Protein AF-0000000084342443 (afdb_homodimer)

pLDDT: mean 82.47, std 14.09, range [29.98, 98.44]

Solvent-accessible surface area (backbone atoms only — not comparable to full-atom values): 31765 Å² total; per-residue (Å²): 125,76,75,88,44,70,66,51,35,51,48,52,46,34,25,55,73,48,17,5,55,14,21,18,15,35,76,68,67,29,21,31,65,62,44,52,52,44,50,52,49,47,22,60,61,70,69,44,66,31,58,42,82,45,30,37,17,38,39,63,30,75,60,16,48,57,46,43,54,50,32,42,33,49,50,18,47,51,48,41,47,48,49,51,48,49,34,60,68,64,60,58,83,30,72,48,34,34,25,27,25,61,65,38,40,76,52,60,42,22,63,53,38,40,52,41,42,72,75,41,70,76,46,48,62,44,74,38,80,38,52,50,71,51,20,39,49,30,35,68,22,47,73,24,57,31,20,34,25,66,41,76,68,75,62,91,66,39,82,54,43,44,73,43,62,74,42,80,34,34,45,25,34,33,27,12,55,82,37,88,65,38,89,39,70,61,44,40,59,70,61,52,56,75,38,57,29,23,31,34,64,69,39,53,79,44,82,46,36,74,80,30,62,95,56,50,61,40,63,74,67,31,43,68,20,92,37,64,65,48,23,52,27,39,6,29,29,62,52,24,40,13,50,45,53,45,71,56,70,66,60,58,53,89,52,43,31,72,23,41,36,43,73,82,42,78,46,67,36,32,23,41,33,32,54,40,74,52,74,48,65,51,57,51,53,47,51,51,47,45,31,72,68,32,62,73,35,16,56,50,47,50,58,51,38,66,74,38,53,67,42,63,76,113,124,76,74,88,43,72,65,51,35,52,48,51,45,33,25,57,73,35,14,6,59,33,12,18,15,17,76,68,60,30,32,37,66,60,44,52,52,46,49,51,48,49,24,60,60,71,69,44,67,35,59,42,82,47,54,46,20,35,37,61,29,76,59,16,50,57,48,44,55,52,31,42,39,48,49,16,47,51,50,41,47,49,49,50,48,50,33,59,69,66,60,58,86,30,72,47,34,34,26,26,25,61,65,39,41,74,52,60,42,21,64,53,38,40,52,41,43,73,75,40,70,80,46,49,60,44,73,40,82,37,52,49,72,52,21,38,50,29,37,65,32,46,72,23,57,31,21,33,24,65,40,76,67,75,62,90,68,38,84,52,43,42,73,44,62,74,42,80,33,34,44,23,34,34,26,12,56,84,38,89,65,38,89,39,69,61,43,40,58,70,61,50,57,75,39,58,29,24,31,34,64,68,39,54,79,44,83,45,36,74,81,30,62,93,55,50,61,38,62,74,68,32,45,67,19,91,37,67,66,48,23,52,26,40,5,29,27,61,53,24,40,13,50,46,52,44,69,57,70,67,62,56,52,88,52,42,31,72,23,41,35,41,72,82,42,78,47,68,37,32,23,40,33,32,54,41,74,53,75,47,66,51,58,50,54,48,51,51,48,46,30,72,70,32,61,74,36,17,56,50,46,51,58,50,38,65,74,37,52,68,43,63,76,111

InterPro domains:
  IPR000847 LysR, HTH, N-terminal domain [PF00126] (7-65)
  IPR000847 LysR, HTH, N-terminal domain [PR00039] (21-32)
  IPR000847 LysR, HTH, N-terminal domain [PR00039] (32-42)
  IPR000847 LysR, HTH, N-terminal domain [PR00039] (42-53)
  IPR000847 LysR, HTH, N-terminal domain [PS50931] (4-61)
  IPR005119 LysR, substrate-binding [PF03466] (90-294)
  IPR036388 Winged helix-like DNA-binding domain superfamily [G3DSA:1.10.10.10] (4-91)
  IPR036390 Winged helix DNA-binding domain superfamily [SSF46785] (6-85)

Sequence (628 aa):
MVAVEARHLRYAVALAEHGHFGRAAASLGIAQPPLSTQIAALEREVGERLFDRTSRGVFPTAAGEAFLVRARAALAEMHRARIDAARAARGETGRLRIGVVASALLDPLPTVLGRFRRSRPEVRLIVQEMTTPEVAAGLLDGELDVAVGRGGPRGAGAEDLVTVPIGADHLVAVVSAAHPFAGQPGVTVEQLAAEPLVVETDAAESYLRPLFADDPAPLGAAATARDIHTIAGLAACCAGVGLGPSRMRLIARPDVWFCDVAPRYRLPDLQMSFRAADPSPVLAAFLDVVRRNCARVGSRLDDLLARHPAITQVMVAVEARHLRYAVALAEHGHFGRAAASLGIAQPPLSTQIAALEREVGERLFDRTSRGVFPTAAGEAFLVRARAALAEMHRARIDAARAARGETGRLRIGVVASALLDPLPTVLGRFRRSRPEVRLIVQEMTTPEVAAGLLDGELDVAVGRGGPRGAGAEDLVTVPIGADHLVAVVSAAHPFAGQPGVTVEQLAAEPLVVETDAAESYLRPLFADDPAPLGAAATARDIHTIAGLAACCAGVGLGPSRMRLIARPDVWFCDVAPRYRLPDLQMSFRAADPSPVLAAFLDVVRRNCARVGSRLDDLLARHPAITQV

Structure (mmCIF, N/CA/C/O backbone):
data_AF-0000000084342443-model_v1
#
loop_
_entity.id
_entity.type
_entity.pdbx_description
1 polymer 'DNA-binding transcriptional regulator, LysR family'
#
loop_
_atom_site.group_PDB
_atom_site.id
_atom_site.type_symbol
_atom_site.label_atom_id
_atom_site.label_alt_id
_atom_site.label_comp_id
_atom_site.label_asym_id
_atom_site.label_entity_id
_atom_site.label_seq_id
_atom_site.pdbx_PDB_ins_code
_atom_site.Cartn_x
_atom_site.Cartn_y
_atom_site.Cartn_z
_atom_site.occupancy
_atom_site.B_iso_or_equiv
_atom_site.auth_seq_id
_atom_site.auth_comp_id
_atom_site.auth_asym_id
_atom_site.auth_atom_id
_atom_site.pdbx_PDB_model_num
ATOM 1 N N . MET A 1 1 ? -5.703 38.375 -25.297 1 30.11 1 MET A N 1
ATOM 2 C CA . MET A 1 1 ? -4.852 37.719 -24.297 1 30.11 1 MET A CA 1
ATOM 3 C C . MET A 1 1 ? -5.648 36.688 -23.484 1 30.11 1 MET A C 1
ATOM 5 O O . MET A 1 1 ? -6.59 37.062 -22.781 1 30.11 1 MET A O 1
ATOM 9 N N . VAL A 1 2 ? -5.883 35.625 -23.984 1 42.03 2 VAL A N 1
ATOM 10 C CA . VAL A 1 2 ? -6.812 34.719 -23.297 1 42.03 2 VAL A CA 1
ATOM 11 C C . VAL A 1 2 ? -6.285 34.406 -21.906 1 42.03 2 VAL A C 1
ATOM 13 O O . VAL A 1 2 ? -5.09 34.156 -21.734 1 42.03 2 VAL A O 1
ATOM 16 N N . ALA A 1 3 ? -6.941 34.969 -20.875 1 55.78 3 ALA A N 1
ATOM 17 C CA . ALA A 1 3 ? -6.602 34.875 -19.469 1 55.78 3 ALA A CA 1
ATOM 18 C C . ALA A 1 3 ? -6.469 33.406 -19.031 1 55.78 3 ALA A C 1
ATOM 20 O O . ALA A 1 3 ? -7.211 32.531 -19.5 1 55.78 3 ALA A O 1
ATOM 21 N N . VAL A 1 4 ? -5.27 33.156 -18.562 1 61.38 4 VAL A N 1
ATOM 22 C CA . VAL A 1 4 ? -5.016 31.828 -18.016 1 61.38 4 VAL A CA 1
ATOM 23 C C . VAL A 1 4 ? -6.031 31.516 -16.906 1 61.38 4 VAL A C 1
ATOM 25 O O . VAL A 1 4 ? -6.145 32.281 -15.938 1 61.38 4 VAL A O 1
ATOM 28 N N . GLU A 1 5 ? -6.93 30.641 -17.156 1 68.44 5 GLU A N 1
ATOM 29 C CA . GLU A 1 5 ? -7.945 30.203 -16.203 1 68.44 5 GLU A CA 1
ATOM 30 C C . GLU A 1 5 ? -7.543 28.891 -15.531 1 68.44 5 GLU A C 1
ATOM 32 O O . GLU A 1 5 ? -6.594 28.234 -15.953 1 68.44 5 GLU A O 1
ATOM 37 N N . ALA A 1 6 ? -8.219 28.656 -14.484 1 70.94 6 ALA A N 1
ATOM 38 C CA . ALA A 1 6 ? -7.953 27.453 -13.711 1 70.94 6 ALA A CA 1
ATOM 39 C C . ALA A 1 6 ? -7.988 26.203 -14.594 1 70.94 6 ALA A C 1
ATOM 41 O O . ALA A 1 6 ? -7.211 25.266 -14.398 1 70.94 6 ALA A O 1
ATOM 42 N N . ARG A 1 7 ? -8.828 26.266 -15.547 1 75.12 7 ARG A N 1
ATOM 43 C CA . ARG A 1 7 ? -8.953 25.109 -16.422 1 75.12 7 ARG A CA 1
ATOM 44 C C . ARG A 1 7 ? -7.66 24.875 -17.203 1 75.12 7 ARG A C 1
ATOM 46 O O . ARG A 1 7 ? -7.266 23.719 -17.422 1 75.12 7 ARG A O 1
ATOM 53 N N . HIS A 1 8 ? -7.02 25.906 -17.578 1 78.56 8 HIS A N 1
ATOM 54 C CA . HIS A 1 8 ? -5.766 25.781 -18.312 1 78.56 8 HIS A CA 1
ATOM 55 C C . HIS A 1 8 ? -4.684 25.141 -17.453 1 78.56 8 HIS A C 1
ATOM 57 O O . HIS A 1 8 ? -3.904 24.312 -17.938 1 78.56 8 HIS A O 1
ATOM 63 N N . LEU A 1 9 ? -4.688 25.594 -16.234 1 77.12 9 LEU A N 1
ATOM 64 C CA . LEU A 1 9 ? -3.736 25.031 -15.297 1 77.12 9 LEU A CA 1
ATOM 65 C C . LEU A 1 9 ? -3.984 23.531 -15.109 1 77.12 9 LEU A C 1
ATOM 67 O O . LEU A 1 9 ? -3.043 22.734 -15.125 1 77.12 9 LEU A O 1
ATOM 71 N N . ARG A 1 10 ? -5.207 23.25 -14.922 1 79.12 10 ARG A N 1
ATOM 72 C CA . ARG A 1 10 ? -5.586 21.859 -14.758 1 79.12 10 ARG A CA 1
ATOM 73 C C . ARG A 1 10 ? -5.195 21.031 -15.977 1 79.12 10 ARG A C 1
ATOM 75 O O . ARG A 1 10 ? -4.719 19.906 -15.852 1 79.12 10 ARG A O 1
ATOM 82 N N . TYR A 1 11 ? -5.348 21.656 -17.094 1 81.06 11 TYR A N 1
ATOM 83 C CA . TYR A 1 11 ? -5.02 20.969 -18.344 1 81.06 11 TYR A CA 1
ATOM 84 C C . TYR A 1 11 ? -3.521 20.703 -18.438 1 81.06 11 TYR A C 1
ATOM 86 O O . TYR A 1 11 ? -3.104 19.609 -18.812 1 81.06 11 TYR A O 1
ATOM 94 N N . ALA A 1 12 ? -2.768 21.703 -18.141 1 85.38 12 ALA A N 1
ATOM 95 C CA . ALA A 1 12 ? -1.312 21.578 -18.188 1 85.38 12 ALA A CA 1
ATOM 96 C C . ALA A 1 12 ? -0.819 20.516 -17.219 1 85.38 12 ALA A C 1
ATOM 98 O O . ALA A 1 12 ? 0.045 19.703 -17.562 1 85.38 12 ALA A O 1
ATOM 99 N N . VAL A 1 13 ? -1.374 20.594 -16.062 1 82.19 13 VAL A N 1
ATOM 100 C CA . VAL A 1 13 ? -0.975 19.641 -15.023 1 82.19 13 VAL A CA 1
ATOM 101 C C . VAL A 1 13 ? -1.343 18.219 -15.453 1 82.19 13 VAL A C 1
ATOM 103 O O . VAL A 1 13 ? -0.535 17.297 -15.328 1 82.19 13 VAL A O 1
ATOM 106 N N . ALA A 1 14 ? -2.527 18.109 -15.883 1 80.31 14 ALA A N 1
ATOM 107 C CA . ALA A 1 14 ? -2.975 16.797 -16.359 1 80.31 14 ALA A CA 1
ATOM 108 C C . ALA A 1 14 ? -2.068 16.281 -17.484 1 80.31 14 ALA A C 1
ATOM 110 O O . ALA A 1 14 ? -1.71 15.109 -17.5 1 80.31 14 ALA A O 1
ATOM 111 N N . LEU A 1 15 ? -1.735 17.25 -18.297 1 83.56 15 LEU A N 1
ATOM 112 C CA . LEU A 1 15 ? -0.878 16.859 -19.406 1 83.56 15 LEU A CA 1
ATOM 113 C C . LEU A 1 15 ? 0.5 16.438 -18.906 1 83.56 15 LEU A C 1
ATOM 115 O O . LEU A 1 15 ? 1.066 15.461 -19.406 1 83.56 15 LEU A O 1
ATOM 119 N N . ALA A 1 16 ? 0.976 17.062 -18 1 82.94 16 ALA A N 1
ATOM 120 C CA . ALA A 1 16 ? 2.277 16.734 -17.422 1 82.94 16 ALA A CA 1
ATOM 121 C C . ALA A 1 16 ? 2.24 15.375 -16.734 1 82.94 16 ALA A C 1
ATOM 123 O O . ALA A 1 16 ? 3.199 14.609 -16.828 1 82.94 16 ALA A O 1
ATOM 124 N N . GLU A 1 17 ? 1.217 15.203 -16.062 1 77.81 17 GLU A N 1
ATOM 125 C CA . GLU A 1 17 ? 1.057 13.984 -15.273 1 77.81 17 GLU A CA 1
ATOM 126 C C . GLU A 1 17 ? 0.908 12.766 -16.172 1 77.81 17 GLU A C 1
ATOM 128 O O . GLU A 1 17 ? 1.445 11.695 -15.875 1 77.81 17 GLU A O 1
ATOM 133 N N . HIS A 1 18 ? 0.24 13.016 -17.172 1 77.62 18 HIS A N 1
ATOM 134 C CA . HIS A 1 18 ? -0.106 11.875 -18.016 1 77.62 18 HIS A CA 1
ATOM 135 C C . HIS A 1 18 ? 0.867 11.742 -19.188 1 77.62 18 HIS A C 1
ATOM 137 O O . HIS A 1 18 ? 0.967 10.672 -19.797 1 77.62 18 HIS A O 1
ATOM 143 N N . GLY A 1 19 ? 1.541 12.891 -19.531 1 82.31 19 GLY A N 1
ATOM 144 C CA . GLY A 1 19 ? 2.549 12.906 -20.594 1 82.31 19 GLY A CA 1
ATOM 145 C C . GLY A 1 19 ? 1.978 12.633 -21.969 1 82.31 19 GLY A C 1
ATOM 146 O O . GLY A 1 19 ? 2.703 12.227 -22.875 1 82.31 19 GLY A O 1
ATOM 147 N N . HIS A 1 20 ? 0.661 12.742 -22.062 1 81.06 20 HIS A N 1
ATOM 148 C CA . HIS A 1 20 ? -0.083 12.461 -23.281 1 81.06 20 HIS A CA 1
ATOM 149 C C . HIS A 1 20 ? -1.381 13.258 -23.328 1 81.06 20 HIS A C 1
ATOM 151 O O . HIS A 1 20 ? -2.182 13.211 -22.391 1 81.06 20 HIS A O 1
ATOM 157 N N . PHE A 1 21 ? -1.653 13.953 -24.438 1 85.12 21 PHE A N 1
ATOM 158 C CA . PHE A 1 21 ? -2.795 14.859 -24.562 1 85.12 21 PHE A CA 1
ATOM 159 C C . PHE A 1 21 ? -4.105 14.086 -24.438 1 85.12 21 PHE A C 1
ATOM 161 O O . PHE A 1 21 ? -5.027 14.523 -23.75 1 85.12 21 PHE A O 1
ATOM 168 N N . GLY A 1 22 ? -4.121 13.055 -25.078 1 80.94 22 GLY A N 1
ATOM 169 C CA . GLY A 1 22 ? -5.344 12.273 -25.016 1 80.94 22 GLY A CA 1
ATOM 170 C C . GLY A 1 22 ? -5.66 11.766 -23.609 1 80.94 22 GLY A C 1
ATOM 171 O O . GLY A 1 22 ? -6.789 11.906 -23.141 1 80.94 22 GLY A O 1
ATOM 172 N N . ARG A 1 23 ? -4.668 11.188 -22.984 1 78.44 23 ARG A N 1
ATOM 173 C CA . ARG A 1 23 ? -4.84 10.695 -21.625 1 78.44 23 ARG A CA 1
ATOM 174 C C . ARG A 1 23 ? -5.18 11.836 -20.672 1 78.44 23 ARG A C 1
ATOM 176 O O . ARG A 1 23 ? -6.008 11.672 -19.766 1 78.44 23 ARG A O 1
ATOM 183 N N . ALA A 1 24 ? -4.539 12.805 -20.875 1 81.25 24 ALA A N 1
ATOM 184 C CA . ALA A 1 24 ? -4.793 13.984 -20.047 1 81.25 24 ALA A CA 1
ATOM 185 C C . ALA A 1 24 ? -6.219 14.484 -20.234 1 81.25 24 ALA A C 1
ATOM 187 O O . ALA A 1 24 ? -6.918 14.781 -19.25 1 81.25 24 ALA A O 1
ATOM 188 N N . ALA A 1 25 ? -6.68 14.531 -21.391 1 81.31 25 ALA A N 1
ATOM 189 C CA . ALA A 1 25 ? -8.031 15.008 -21.703 1 81.31 25 ALA A CA 1
ATOM 190 C C . ALA A 1 25 ? -9.086 14.086 -21.094 1 81.31 25 ALA A C 1
ATOM 192 O O . ALA A 1 25 ? -10.062 14.555 -20.5 1 81.31 25 ALA A O 1
ATOM 193 N N . ALA A 1 26 ? -8.82 12.922 -21.156 1 73.25 26 ALA A N 1
ATOM 194 C CA . ALA A 1 26 ? -9.742 11.938 -20.594 1 73.25 26 ALA A CA 1
ATOM 195 C C . ALA A 1 26 ? -9.844 12.102 -19.078 1 73.25 26 ALA A C 1
ATOM 197 O O . ALA A 1 26 ? -10.938 12.047 -18.516 1 73.25 26 ALA A O 1
ATOM 198 N N . SER A 1 27 ? -8.766 12.273 -18.562 1 73.12 27 SER A N 1
ATOM 199 C CA . SER A 1 27 ? -8.734 12.445 -17.109 1 73.12 27 SER A CA 1
ATOM 200 C C . SER A 1 27 ? -9.5 13.688 -16.688 1 73.12 27 SER A C 1
ATOM 202 O O . SER A 1 27 ? -9.969 13.773 -15.539 1 73.12 27 SER A O 1
ATOM 204 N N . LEU A 1 28 ? -9.68 14.531 -17.594 1 71.69 28 LEU A N 1
ATOM 205 C CA . LEU A 1 28 ? -10.328 15.812 -17.328 1 71.69 28 LEU A CA 1
ATOM 206 C C . LEU A 1 28 ? -11.789 15.781 -17.766 1 71.69 28 LEU A C 1
ATOM 208 O O . LEU A 1 28 ? -12.539 16.734 -17.531 1 71.69 28 LEU A O 1
ATOM 212 N N . GLY A 1 29 ? -12.109 14.75 -18.391 1 73 29 GLY A N 1
ATOM 213 C CA . GLY A 1 29 ? -13.484 14.617 -18.844 1 73 29 GLY A CA 1
ATOM 214 C C . GLY A 1 29 ? -13.781 15.477 -20.062 1 73 29 GLY A C 1
ATOM 215 O O . GLY A 1 29 ? -14.906 15.953 -20.234 1 73 29 GLY A O 1
ATOM 216 N N . ILE A 1 30 ? -12.797 15.766 -20.781 1 76.44 30 ILE A N 1
ATOM 217 C CA . ILE A 1 30 ? -13.008 16.594 -21.953 1 76.44 30 ILE A CA 1
ATOM 218 C C . ILE A 1 30 ? -12.43 15.914 -23.188 1 76.44 30 ILE A C 1
ATOM 220 O O . ILE A 1 30 ? -11.766 14.875 -23.078 1 76.44 30 ILE A O 1
ATOM 224 N N . ALA A 1 31 ? -12.797 16.562 -24.359 1 75.38 31 ALA A N 1
ATOM 225 C CA . ALA A 1 31 ? -12.242 16.047 -25.609 1 75.38 31 ALA A CA 1
ATOM 226 C C . ALA A 1 31 ? -10.812 16.547 -25.812 1 75.38 31 ALA A C 1
ATOM 228 O O . ALA A 1 31 ? -10.414 17.562 -25.25 1 75.38 31 ALA A O 1
ATOM 229 N N . GLN A 1 32 ? -9.977 15.766 -26.578 1 82.75 32 GLN A N 1
ATOM 230 C CA . GLN A 1 32 ? -8.57 16.109 -26.781 1 82.75 32 GLN A CA 1
ATOM 231 C C . GLN A 1 32 ? -8.422 17.422 -27.547 1 82.75 32 GLN A C 1
ATOM 233 O O . GLN A 1 32 ? -7.559 18.234 -27.219 1 82.75 32 GLN A O 1
ATOM 238 N N . PRO A 1 33 ? -9.219 17.719 -28.578 1 80.94 33 PRO A N 1
ATOM 239 C CA . PRO A 1 33 ? -8.961 18.969 -29.312 1 80.94 33 PRO A CA 1
ATOM 240 C C . PRO A 1 33 ? -9.102 20.203 -28.438 1 80.94 33 PRO A C 1
ATOM 242 O O . PRO A 1 33 ? -8.25 21.094 -28.484 1 80.94 33 PRO A O 1
ATOM 245 N N . PRO A 1 34 ? -10.07 20.125 -27.656 1 80.88 34 PRO A N 1
ATOM 246 C CA . PRO A 1 34 ? -10.133 21.281 -26.766 1 80.88 34 PRO A CA 1
ATOM 247 C C . PRO A 1 34 ? -8.922 21.391 -25.844 1 80.88 34 PRO A C 1
ATOM 249 O O . PRO A 1 34 ? -8.445 22.5 -25.562 1 80.88 34 PRO A O 1
ATOM 252 N N . LEU A 1 35 ? -8.406 20.328 -25.422 1 86 35 LEU A N 1
ATOM 253 C CA . LEU A 1 35 ? -7.23 20.375 -24.562 1 86 35 LEU A CA 1
ATOM 254 C C . LEU A 1 35 ? -6.016 20.891 -25.328 1 86 35 LEU A C 1
ATOM 256 O O . LEU A 1 35 ? -5.293 21.75 -24.828 1 86 35 LEU A O 1
ATOM 260 N N . SER A 1 36 ? -5.816 20.359 -26.516 1 86.75 36 SER A N 1
ATOM 261 C CA . SER A 1 36 ? -4.684 20.781 -27.328 1 86.75 36 SER A CA 1
ATOM 262 C C . SER A 1 36 ? -4.742 22.281 -27.641 1 86.75 36 SER A C 1
ATOM 264 O O . SER A 1 36 ? -3.736 22.984 -27.531 1 86.75 36 SER A O 1
ATOM 266 N N . THR A 1 37 ? -5.914 22.641 -28 1 86.25 37 THR A N 1
ATOM 267 C CA . THR A 1 37 ? -6.117 24.047 -28.312 1 86.25 37 THR A CA 1
ATOM 268 C C . THR A 1 37 ? -5.848 24.922 -27.094 1 86.25 37 THR A C 1
ATOM 270 O O . THR A 1 37 ? -5.234 25.984 -27.203 1 86.25 37 THR A O 1
ATOM 273 N N . GLN A 1 38 ? -6.309 24.375 -26.031 1 85.38 38 GLN A N 1
ATOM 274 C CA . GLN A 1 38 ? -6.168 25.156 -24.812 1 85.38 38 GLN A CA 1
ATOM 275 C C . GLN A 1 38 ? -4.711 25.203 -24.344 1 85.38 38 GLN A C 1
ATOM 277 O O . GLN A 1 38 ? -4.242 26.219 -23.844 1 85.38 38 GLN A O 1
ATOM 282 N N . ILE A 1 39 ? -3.998 24.172 -24.594 1 88.38 39 ILE A N 1
ATOM 283 C CA . ILE A 1 39 ? -2.586 24.125 -24.219 1 88.38 39 ILE A CA 1
ATOM 284 C C . ILE A 1 39 ? -1.796 25.062 -25.141 1 88.38 39 ILE A C 1
ATOM 286 O O . ILE A 1 39 ? -0.925 25.812 -24.672 1 88.38 39 ILE A O 1
ATOM 290 N N . ALA A 1 40 ? -2.115 25.031 -26.391 1 85.06 40 ALA A N 1
ATOM 291 C CA . ALA A 1 40 ? -1.483 25.938 -27.344 1 85.06 40 ALA A CA 1
ATOM 292 C C . ALA A 1 40 ? -1.772 27.391 -26.984 1 85.06 40 ALA A C 1
ATOM 294 O O . ALA A 1 40 ? -0.884 28.25 -27.062 1 85.06 40 ALA A O 1
ATOM 295 N N . ALA A 1 41 ? -2.971 27.547 -26.672 1 80.06 41 ALA A N 1
ATOM 296 C CA . ALA A 1 41 ? -3.361 28.891 -26.266 1 80.06 41 ALA A CA 1
ATOM 297 C C . ALA A 1 41 ? -2.607 29.312 -25 1 80.06 41 ALA A C 1
ATOM 299 O O . ALA A 1 41 ? -2.17 30.469 -24.891 1 80.06 41 ALA A O 1
ATOM 300 N N . LEU A 1 42 ? -2.512 28.406 -24.125 1 83.19 42 LEU A N 1
ATOM 301 C CA . LEU A 1 42 ? -1.773 28.672 -22.891 1 83.19 42 LEU A CA 1
ATOM 302 C C . LEU A 1 42 ? -0.316 29 -23.188 1 83.19 42 LEU A C 1
ATOM 304 O O . LEU A 1 42 ? 0.236 29.953 -22.641 1 83.19 42 LEU A O 1
ATOM 308 N N . GLU A 1 43 ? 0.268 28.297 -24.125 1 86.44 43 GLU A N 1
ATOM 309 C CA . GLU A 1 43 ? 1.66 28.531 -24.5 1 86.44 43 GLU A CA 1
ATOM 310 C C . GLU A 1 43 ? 1.829 29.875 -25.188 1 86.44 43 GLU A C 1
ATOM 312 O O . GLU A 1 43 ? 2.812 30.578 -24.938 1 86.44 43 GLU A O 1
ATOM 317 N N . ARG A 1 44 ? 0.911 30.219 -25.953 1 80.62 44 ARG A N 1
ATOM 318 C CA . ARG A 1 44 ? 0.925 31.531 -26.609 1 80.62 44 ARG A CA 1
ATOM 319 C C . ARG A 1 44 ? 0.831 32.656 -25.594 1 80.62 44 ARG A C 1
ATOM 321 O O . ARG A 1 44 ? 1.534 33.656 -25.703 1 80.62 44 ARG A O 1
ATOM 328 N N . GLU A 1 45 ? -0.063 32.438 -24.656 1 78.44 45 GLU A N 1
ATOM 329 C CA . GLU A 1 45 ? -0.247 33.438 -23.641 1 78.44 45 GLU A CA 1
ATOM 330 C C . GLU A 1 45 ? 1.008 33.594 -22.781 1 78.44 45 GLU A C 1
ATOM 332 O O . GLU A 1 45 ? 1.402 34.719 -22.453 1 78.44 45 GLU A O 1
ATOM 337 N N . VAL A 1 46 ? 1.546 32.438 -22.453 1 80 46 VAL A N 1
ATOM 338 C CA . VAL A 1 46 ? 2.742 32.406 -21.625 1 80 46 VAL A CA 1
ATOM 339 C C . VAL A 1 46 ? 3.941 32.906 -22.438 1 80 46 VAL A C 1
ATOM 341 O O . VAL A 1 46 ? 4.875 33.469 -21.875 1 80 46 VAL A O 1
ATOM 344 N N . GLY A 1 47 ? 3.926 32.719 -23.734 1 82.25 47 GLY A N 1
ATOM 345 C CA . GLY A 1 47 ? 4.977 33.156 -24.625 1 82.25 47 GLY A CA 1
ATOM 346 C C . GLY A 1 47 ? 6.105 32.156 -24.766 1 82.25 47 GLY A C 1
ATOM 347 O O . GLY A 1 47 ? 7.18 32.5 -25.266 1 82.25 47 GLY A O 1
ATOM 348 N N . GLU A 1 48 ? 5.992 31.062 -24.078 1 82.25 48 GLU A N 1
ATOM 349 C CA . GLU A 1 48 ? 6.965 29.984 -24.125 1 82.25 48 GLU A CA 1
ATOM 350 C C . GLU A 1 48 ? 6.281 28.641 -24.391 1 82.25 48 GLU A C 1
ATOM 352 O O . GLU A 1 48 ? 5.121 28.438 -24.031 1 82.25 48 GLU A O 1
ATOM 357 N N . ARG A 1 49 ? 6.996 27.828 -25 1 84.5 49 ARG A N 1
ATOM 358 C CA . ARG A 1 49 ? 6.543 26.453 -25.094 1 84.5 49 ARG A CA 1
ATOM 359 C C . ARG A 1 49 ? 6.676 25.719 -23.766 1 84.5 49 ARG A C 1
ATOM 361 O O . ARG A 1 49 ? 7.75 25.703 -23.156 1 84.5 49 ARG A O 1
ATOM 368 N N . LEU A 1 50 ? 5.637 25.188 -23.359 1 88.62 50 LEU A N 1
ATOM 369 C CA . LEU A 1 50 ? 5.633 24.547 -22.047 1 88.62 50 LEU A CA 1
ATOM 370 C C . LEU A 1 50 ? 5.875 23.047 -22.172 1 88.62 50 LEU A C 1
ATOM 372 O O . LEU A 1 50 ? 6.363 22.406 -21.234 1 88.62 50 LEU A O 1
ATOM 376 N N . PHE A 1 51 ? 5.508 22.609 -23.266 1 89.62 51 PHE A N 1
ATOM 377 C CA . PHE A 1 51 ? 5.637 21.172 -23.453 1 89.62 51 PHE A CA 1
ATOM 378 C C . PHE A 1 51 ? 6.375 20.859 -24.75 1 89.62 51 PHE A C 1
ATOM 380 O O . PHE A 1 51 ? 6.172 21.547 -25.766 1 89.62 51 PHE A O 1
ATOM 387 N N . ASP A 1 52 ? 7.285 19.969 -24.625 1 85.12 52 ASP A N 1
ATOM 388 C CA . ASP A 1 52 ? 7.926 19.391 -25.797 1 85.12 52 ASP A CA 1
ATOM 389 C C . ASP A 1 52 ? 7.191 18.141 -26.266 1 85.12 52 ASP A C 1
ATOM 391 O O . ASP A 1 52 ? 6.98 17.203 -25.484 1 85.12 52 ASP A O 1
ATOM 395 N N . ARG A 1 53 ? 6.707 18.266 -27.484 1 81.69 53 ARG A N 1
ATOM 396 C CA . ARG A 1 53 ? 6.012 17.125 -28.078 1 81.69 53 ARG A CA 1
ATOM 397 C C . ARG A 1 53 ? 6.977 16.25 -28.859 1 81.69 53 ARG A C 1
ATOM 399 O O . ARG A 1 53 ? 7.613 16.703 -29.812 1 81.69 53 ARG A O 1
ATOM 406 N N . THR A 1 54 ? 7.355 15.188 -28.219 1 75.56 54 THR A N 1
ATOM 407 C CA . THR A 1 54 ? 8.289 14.258 -28.844 1 75.56 54 THR A CA 1
ATOM 408 C C . THR A 1 54 ? 7.574 12.969 -29.25 1 75.56 54 THR A C 1
ATOM 410 O O . THR A 1 54 ? 6.398 12.781 -28.938 1 75.56 54 THR A O 1
ATOM 413 N N . SER A 1 55 ? 8.234 12.062 -29.906 1 71.56 55 SER A N 1
ATOM 414 C CA . SER A 1 55 ? 7.699 10.758 -30.281 1 71.56 55 SER A CA 1
ATOM 415 C C . SER A 1 55 ? 7.461 9.883 -29.062 1 71.56 55 SER A C 1
ATOM 417 O O . SER A 1 55 ? 6.637 8.969 -29.094 1 71.56 55 SER A O 1
ATOM 419 N N . ARG A 1 56 ? 8.109 10.242 -28.016 1 66.5 56 ARG A N 1
ATOM 420 C CA . ARG A 1 56 ? 8.07 9.438 -26.797 1 66.5 56 ARG A CA 1
ATOM 421 C C . ARG A 1 56 ? 6.996 9.945 -25.844 1 66.5 56 ARG A C 1
ATOM 423 O O . ARG A 1 56 ? 6.746 9.336 -24.797 1 66.5 56 ARG A O 1
ATOM 430 N N . GLY A 1 57 ? 6.426 10.992 -26.219 1 80.25 57 GLY A N 1
ATOM 431 C CA . GLY A 1 57 ? 5.438 11.602 -25.344 1 80.25 57 GLY A CA 1
ATOM 432 C C . GLY A 1 57 ? 5.59 13.109 -25.234 1 80.25 57 GLY A C 1
ATOM 433 O O . GLY A 1 57 ? 6.27 13.727 -26.047 1 80.25 57 GLY A O 1
ATOM 434 N N . VAL A 1 58 ? 4.75 13.617 -24.359 1 85 58 VAL A N 1
ATOM 435 C CA . VAL A 1 58 ? 4.766 15.047 -24.078 1 85 58 VAL A CA 1
ATOM 436 C C . VAL A 1 58 ? 5.43 15.297 -22.719 1 85 58 VAL A C 1
ATOM 438 O O . VAL A 1 58 ? 5.039 14.703 -21.703 1 85 58 VAL A O 1
ATOM 441 N N . PHE A 1 59 ? 6.461 16.047 -22.812 1 85.44 59 PHE A N 1
ATOM 442 C CA . PHE A 1 59 ? 7.207 16.344 -21.609 1 85.44 59 PHE A CA 1
ATOM 443 C C . PHE A 1 59 ? 7.289 17.844 -21.375 1 85.44 59 PHE A C 1
ATOM 445 O O . PHE A 1 59 ? 7.391 18.625 -22.328 1 85.44 59 PHE A O 1
ATOM 452 N N . PRO A 1 60 ? 7.297 18.125 -20.141 1 85.94 60 PRO A N 1
ATOM 453 C CA . PRO A 1 60 ? 7.465 19.547 -19.859 1 85.94 60 PRO A CA 1
ATOM 454 C C . PRO A 1 60 ? 8.844 20.078 -20.25 1 85.94 60 PRO A C 1
ATOM 456 O O . PRO A 1 60 ? 9.844 19.375 -20.078 1 85.94 60 PRO A O 1
ATOM 459 N N . THR A 1 61 ? 8.93 21.234 -20.922 1 83 61 THR A N 1
ATOM 460 C CA . THR A 1 61 ? 10.172 21.984 -21.094 1 83 61 THR A CA 1
ATOM 461 C C . THR A 1 61 ? 10.656 22.562 -19.781 1 83 61 THR A C 1
ATOM 463 O O . THR A 1 61 ? 9.992 22.422 -18.75 1 83 61 THR A O 1
ATOM 466 N N . ALA A 1 62 ? 11.82 23.188 -19.828 1 77.75 62 ALA A N 1
ATOM 467 C CA . ALA A 1 62 ? 12.273 23.906 -18.641 1 77.75 62 ALA A CA 1
ATOM 468 C C . ALA A 1 62 ? 11.25 24.953 -18.203 1 77.75 62 ALA A C 1
ATOM 470 O O . ALA A 1 62 ? 10.953 25.078 -17.016 1 77.75 62 ALA A O 1
ATOM 471 N N . ALA A 1 63 ? 10.805 25.594 -19.203 1 81.25 63 ALA A N 1
ATOM 472 C CA . ALA A 1 63 ? 9.742 26.562 -18.938 1 81.25 63 ALA A CA 1
ATOM 473 C C . ALA A 1 63 ? 8.469 25.859 -18.469 1 81.25 63 ALA A C 1
ATOM 475 O O . ALA A 1 63 ? 7.754 26.375 -17.609 1 81.25 63 ALA A O 1
ATOM 476 N N . GLY A 1 64 ? 8.234 24.719 -19.016 1 83.94 64 GLY A N 1
ATOM 477 C CA . GLY A 1 64 ? 7.078 23.922 -18.609 1 83.94 64 GLY A CA 1
ATOM 478 C C . GLY A 1 64 ? 7.145 23.484 -17.156 1 83.94 64 GLY A C 1
ATOM 479 O O . GLY A 1 64 ? 6.156 23.562 -16.438 1 83.94 64 GLY A O 1
ATOM 480 N N . GLU A 1 65 ? 8.227 23.109 -16.781 1 79.69 65 GLU A N 1
ATOM 481 C CA . GLU A 1 65 ? 8.414 22.672 -15.406 1 79.69 65 GLU A CA 1
ATOM 482 C C . GLU A 1 65 ? 8.195 23.828 -14.422 1 79.69 65 GLU A C 1
ATOM 484 O O . GLU A 1 65 ? 7.539 23.656 -13.398 1 79.69 65 GLU A O 1
ATOM 489 N N . ALA A 1 66 ? 8.773 24.906 -14.844 1 74.56 66 ALA A N 1
ATOM 490 C CA . ALA A 1 66 ? 8.602 26.094 -14.008 1 74.56 66 ALA A CA 1
ATOM 491 C C . ALA A 1 66 ? 7.133 26.5 -13.93 1 74.56 66 ALA A C 1
ATOM 493 O O . ALA A 1 66 ? 6.633 26.844 -12.852 1 74.56 66 ALA A O 1
ATOM 494 N N . PHE A 1 67 ? 6.496 26.438 -15.047 1 78.38 67 PHE A N 1
ATOM 495 C CA . PHE A 1 67 ? 5.078 26.781 -15.109 1 78.38 67 PHE A CA 1
ATOM 496 C C . PHE A 1 67 ? 4.254 25.797 -14.281 1 78.38 67 PHE A C 1
ATOM 498 O O . PHE A 1 67 ? 3.357 26.219 -13.539 1 78.38 67 PHE A O 1
ATOM 505 N N . LEU A 1 68 ? 4.578 24.578 -14.398 1 80.69 68 LEU A N 1
ATOM 506 C CA . LEU A 1 68 ? 3.791 23.531 -13.742 1 80.69 68 LEU A CA 1
ATOM 507 C C . LEU A 1 68 ? 3.9 23.641 -12.227 1 80.69 68 LEU A C 1
ATOM 509 O O . LEU A 1 68 ? 2.93 23.375 -11.516 1 80.69 68 LEU A O 1
ATOM 513 N N . VAL A 1 69 ? 4.977 24.078 -11.781 1 68.62 69 VAL A N 1
ATOM 514 C CA . VAL A 1 69 ? 5.16 24.297 -10.352 1 68.62 69 VAL A CA 1
ATOM 515 C C . VAL A 1 69 ? 4.168 25.344 -9.859 1 68.62 69 VAL A C 1
ATOM 517 O O . VAL A 1 69 ? 3.467 25.125 -8.867 1 68.62 69 VAL A O 1
ATOM 520 N N . ARG A 1 70 ? 4.066 26.328 -10.594 1 68.38 70 ARG A N 1
ATOM 521 C CA . ARG A 1 70 ? 3.186 27.438 -10.211 1 68.38 70 ARG A CA 1
ATOM 522 C C . ARG A 1 70 ? 1.725 27.078 -10.477 1 68.38 70 ARG A C 1
ATOM 524 O O . ARG A 1 70 ? 0.838 27.484 -9.719 1 68.38 70 ARG A O 1
ATOM 531 N N . ALA A 1 71 ? 1.534 26.359 -11.602 1 75.69 71 ALA A N 1
ATOM 532 C CA . ALA A 1 71 ? 0.175 25.938 -11.93 1 75.69 71 ALA A CA 1
ATOM 533 C C . ALA A 1 71 ? -0.404 25.062 -10.828 1 75.69 71 ALA A C 1
ATOM 535 O O . ALA A 1 71 ? -1.543 25.25 -10.398 1 75.69 71 ALA A O 1
ATOM 536 N N . ARG A 1 72 ? 0.366 24.156 -10.422 1 71.38 72 ARG A N 1
ATOM 537 C CA . ARG A 1 72 ? -0.061 23.266 -9.344 1 71.38 72 ARG A CA 1
ATOM 538 C C . ARG A 1 72 ? -0.32 24.031 -8.062 1 71.38 72 ARG A C 1
ATOM 540 O O . ARG A 1 72 ? -1.308 23.781 -7.363 1 71.38 72 ARG A O 1
ATOM 547 N N . ALA A 1 73 ? 0.473 24.969 -7.863 1 63.19 73 ALA A N 1
ATOM 548 C CA . ALA A 1 73 ? 0.301 25.812 -6.684 1 63.19 73 ALA A CA 1
ATOM 549 C C . ALA A 1 73 ? -0.988 26.625 -6.773 1 63.19 73 ALA A C 1
ATOM 551 O O . ALA A 1 73 ? -1.724 26.75 -5.789 1 63.19 73 ALA A O 1
ATOM 552 N N . ALA A 1 74 ? -1.247 27.141 -7.934 1 65.31 74 ALA A N 1
ATOM 553 C CA . ALA A 1 74 ? -2.451 27.953 -8.141 1 65.31 74 ALA A CA 1
ATOM 554 C C . ALA A 1 74 ? -3.709 27.094 -7.977 1 65.31 74 ALA A C 1
ATOM 556 O O . ALA A 1 74 ? -4.664 27.516 -7.316 1 65.31 74 ALA A O 1
ATOM 557 N N . LEU A 1 75 ? -3.621 26 -8.539 1 66 75 LEU A N 1
ATOM 558 C CA . LEU A 1 75 ? -4.773 25.109 -8.445 1 66 75 LEU A CA 1
ATOM 559 C C . LEU A 1 75 ? -5 24.672 -7 1 66 75 LEU A C 1
ATOM 561 O O . LEU A 1 75 ? -6.145 24.578 -6.551 1 66 75 LEU A O 1
ATOM 565 N N . ALA A 1 76 ? -3.951 24.469 -6.449 1 61.06 76 ALA A N 1
ATOM 566 C CA . ALA A 1 76 ? -4.031 24.109 -5.031 1 61.06 76 ALA A CA 1
ATOM 567 C C . ALA A 1 76 ? -4.652 25.25 -4.219 1 61.06 76 ALA A C 1
ATOM 569 O O . ALA A 1 76 ? -5.5 25 -3.355 1 61.06 76 ALA A O 1
ATOM 570 N N . GLU A 1 77 ? -4.281 26.391 -4.621 1 59.41 77 GLU A N 1
ATOM 571 C CA . GLU A 1 77 ? -4.836 27.562 -3.93 1 59.41 77 GLU A CA 1
ATOM 572 C C . GLU A 1 77 ? -6.324 27.703 -4.219 1 59.41 77 GLU A C 1
ATOM 574 O O . GLU A 1 77 ? -7.109 28.031 -3.324 1 59.41 77 GLU A O 1
ATOM 579 N N . MET A 1 78 ? -6.652 27.5 -5.426 1 58.69 78 MET A N 1
ATOM 580 C CA . MET A 1 78 ? -8.062 27.562 -5.797 1 58.69 78 MET A CA 1
ATOM 581 C C . MET A 1 78 ? -8.875 26.5 -5.07 1 58.69 78 MET A C 1
ATOM 583 O O . MET A 1 78 ? -9.984 26.766 -4.609 1 58.69 78 MET A O 1
ATOM 587 N N . HIS A 1 79 ? -8.281 25.406 -5.07 1 56.12 79 HIS A N 1
ATOM 588 C CA . HIS A 1 79 ? -8.93 24.312 -4.359 1 56.12 79 HIS A CA 1
ATOM 589 C C . HIS A 1 79 ? -9.078 24.625 -2.875 1 56.12 79 HIS A C 1
ATOM 591 O O . HIS A 1 79 ? -10.141 24.422 -2.293 1 56.12 79 HIS A O 1
ATOM 597 N N . ARG A 1 80 ? -8.07 25.188 -2.447 1 55.16 80 ARG A N 1
ATOM 598 C CA . ARG A 1 80 ? -8.094 25.594 -1.05 1 55.16 80 ARG A CA 1
ATOM 599 C C . ARG A 1 80 ? -9.164 26.656 -0.814 1 55.16 80 ARG A C 1
ATOM 601 O O . ARG A 1 80 ? -9.867 26.625 0.198 1 55.16 80 ARG A O 1
ATOM 608 N N . ALA A 1 81 ? -9.227 27.438 -1.738 1 54.75 81 ALA A N 1
ATOM 609 C CA . ALA A 1 81 ? -10.227 28.5 -1.637 1 54.75 81 ALA A CA 1
ATOM 610 C C . ALA A 1 81 ? -11.641 27.938 -1.62 1 54.75 81 ALA A C 1
ATOM 612 O O . ALA A 1 81 ? -12.484 28.375 -0.84 1 54.75 81 ALA A O 1
ATOM 613 N N . ARG A 1 82 ? -11.797 27.031 -2.443 1 51.34 82 ARG A N 1
ATOM 614 C CA . ARG A 1 82 ? -13.117 26.406 -2.504 1 51.34 82 ARG A CA 1
ATOM 615 C C . ARG A 1 82 ? -13.422 25.656 -1.213 1 51.34 82 ARG A C 1
ATOM 617 O O . ARG A 1 82 ? -14.531 25.734 -0.69 1 51.34 82 ARG A O 1
ATOM 624 N N . ILE A 1 83 ? -12.469 24.938 -0.802 1 49.62 83 ILE A N 1
ATOM 625 C CA . ILE A 1 83 ? -12.617 24.188 0.439 1 49.62 83 ILE A CA 1
ATOM 626 C C . ILE A 1 83 ? -12.875 25.141 1.598 1 49.62 83 ILE A C 1
ATOM 628 O O . ILE A 1 83 ? -13.781 24.922 2.4 1 49.62 83 ILE A O 1
ATOM 632 N N . ASP A 1 84 ? -12.086 26.062 1.565 1 51.47 84 ASP A N 1
ATOM 633 C CA . ASP A 1 84 ? -12.227 27.062 2.627 1 51.47 84 ASP A CA 1
ATOM 634 C C . ASP A 1 84 ? -13.586 27.75 2.557 1 51.47 84 ASP A C 1
ATOM 636 O O . ASP A 1 84 ? -14.219 28 3.588 1 51.47 84 ASP A O 1
ATOM 640 N N . ALA A 1 85 ? -13.992 28 1.341 1 49.56 85 ALA A N 1
ATOM 641 C CA . ALA A 1 85 ? -15.305 28.641 1.171 1 49.56 85 ALA A CA 1
ATOM 642 C C . ALA A 1 85 ? -16.422 27.703 1.604 1 49.56 85 ALA A C 1
ATOM 644 O O . ALA A 1 85 ? -17.359 28.109 2.295 1 49.56 85 ALA A O 1
ATOM 645 N N . ALA A 1 86 ? -16.312 26.531 1.104 1 46.5 86 ALA A N 1
ATOM 646 C CA . ALA A 1 86 ? -17.328 25.547 1.478 1 46.5 86 ALA A CA 1
ATOM 647 C C . ALA A 1 86 ? -17.328 25.297 2.984 1 46.5 86 ALA A C 1
ATOM 649 O O . ALA A 1 86 ? -18.375 25.172 3.6 1 46.5 86 ALA A O 1
ATOM 650 N N . ARG A 1 87 ? -16.156 25.109 3.432 1 46.97 87 ARG A N 1
ATOM 651 C CA . ARG A 1 87 ? -16 24.953 4.875 1 46.97 87 ARG A CA 1
ATOM 652 C C . ARG A 1 87 ? -16.641 26.125 5.625 1 46.97 87 ARG A C 1
ATOM 654 O O . ARG A 1 87 ? -17.344 25.906 6.625 1 46.97 87 ARG A O 1
ATOM 661 N N . ALA A 1 88 ? -16.312 27.219 5.23 1 47.47 88 ALA A N 1
ATOM 662 C CA . ALA A 1 88 ? -16.906 28.422 5.816 1 47.47 88 ALA A CA 1
ATOM 663 C C . ALA A 1 88 ? -18.438 28.375 5.734 1 47.47 88 ALA A C 1
ATOM 665 O O . ALA A 1 88 ? -19.125 28.734 6.691 1 47.47 88 ALA A O 1
ATOM 666 N N . ALA A 1 89 ? -18.828 27.938 4.699 1 46.59 89 ALA A N 1
ATOM 667 C CA . ALA A 1 89 ? -20.281 27.906 4.516 1 46.59 89 ALA A CA 1
ATOM 668 C C . ALA A 1 89 ? -20.938 26.891 5.449 1 46.59 89 ALA A C 1
ATOM 670 O O . ALA A 1 89 ? -22.047 27.109 5.934 1 46.59 89 ALA A O 1
ATOM 671 N N . ARG A 1 90 ? -20.281 25.688 5.48 1 44.59 90 ARG A N 1
ATOM 672 C CA . ARG A 1 90 ? -20.891 24.672 6.324 1 44.59 90 ARG A CA 1
ATOM 673 C C . ARG A 1 90 ? -20.594 24.922 7.797 1 44.59 90 ARG A C 1
ATOM 675 O O . ARG A 1 90 ? -21 24.141 8.664 1 44.59 90 ARG A O 1
ATOM 682 N N . GLY A 1 91 ? -20.125 25.797 8.156 1 45.81 91 GLY A N 1
ATOM 683 C CA . GLY A 1 91 ? -19.781 26.016 9.555 1 45.81 91 GLY A CA 1
ATOM 684 C C . GLY A 1 91 ? -18.75 25.031 10.078 1 45.81 91 GLY A C 1
ATOM 685 O O . GLY A 1 91 ? -18.688 24.781 11.281 1 45.81 91 GLY A O 1
ATOM 686 N N . GLU A 1 92 ? -18.422 24.031 9.383 1 48.28 92 GLU A N 1
ATOM 687 C CA . GLU A 1 92 ? -17.5 23 9.828 1 48.28 92 GLU A CA 1
ATOM 688 C C . GLU A 1 92 ? -16.219 23.625 10.383 1 48.28 92 GLU A C 1
ATOM 690 O O . GLU A 1 92 ? -15.562 24.406 9.703 1 48.28 92 GLU A O 1
ATOM 695 N N . THR A 1 93 ? -16.094 23.797 11.727 1 51.84 93 THR A N 1
ATOM 696 C CA . THR A 1 93 ? -15.047 24.391 12.555 1 51.84 93 THR A CA 1
ATOM 697 C C . THR A 1 93 ? -13.672 23.875 12.141 1 51.84 93 THR A C 1
ATOM 699 O O . THR A 1 93 ? -12.648 24.375 12.625 1 51.84 93 THR A O 1
ATOM 702 N N . GLY A 1 94 ? -13.328 22.828 11.289 1 73.5 94 GLY A N 1
ATOM 703 C CA . GLY A 1 94 ? -11.945 22.797 10.852 1 73.5 94 GLY A CA 1
ATOM 704 C C . GLY A 1 94 ? -11.516 21.438 10.328 1 73.5 94 GLY A C 1
ATOM 705 O O . GLY A 1 94 ? -12.047 20.406 10.75 1 73.5 94 GLY A O 1
ATOM 706 N N . ARG A 1 95 ? -11.102 21.281 9.102 1 82.31 95 ARG A N 1
ATOM 707 C CA . ARG A 1 95 ? -10.531 20.094 8.445 1 82.31 95 ARG A CA 1
ATOM 708 C C . ARG A 1 95 ? -9.008 20.141 8.477 1 82.31 95 ARG A C 1
ATOM 710 O O . ARG A 1 95 ? -8.406 21.203 8.305 1 82.31 95 ARG A O 1
ATOM 717 N N . LEU A 1 96 ? -8.438 19.016 8.789 1 89.62 96 LEU A N 1
ATOM 718 C CA . LEU A 1 96 ? -6.992 18.859 8.75 1 89.62 96 LEU A CA 1
ATOM 719 C C . LEU A 1 96 ? -6.598 17.688 7.848 1 89.62 96 LEU A C 1
ATOM 721 O O . LEU A 1 96 ? -6.973 16.547 8.102 1 89.62 96 LEU A O 1
ATOM 725 N N . ARG A 1 97 ? -5.953 18.078 6.789 1 93.5 97 ARG A N 1
ATOM 726 C CA . ARG A 1 97 ? -5.512 17.078 5.824 1 93.5 97 ARG A CA 1
ATOM 727 C C . ARG A 1 97 ? -4.055 16.688 6.059 1 93.5 97 ARG A C 1
ATOM 729 O O . ARG A 1 97 ? -3.158 17.531 5.926 1 93.5 97 ARG A O 1
ATOM 736 N N . ILE A 1 98 ? -3.852 15.32 6.266 1 95.12 98 ILE A N 1
ATOM 737 C CA . ILE A 1 98 ? -2.518 14.844 6.617 1 95.12 98 ILE A CA 1
ATOM 738 C C . ILE A 1 98 ? -2.098 13.727 5.664 1 95.12 98 ILE A C 1
ATOM 740 O O . ILE A 1 98 ? -2.797 12.719 5.527 1 95.12 98 ILE A O 1
ATOM 744 N N . GLY A 1 99 ? -1.019 13.922 4.93 1 95.81 99 GLY A N 1
ATOM 745 C CA . GLY A 1 99 ? -0.365 12.859 4.176 1 95.81 99 GLY A CA 1
ATOM 746 C C . GLY A 1 99 ? 0.774 12.203 4.934 1 95.81 99 GLY A C 1
ATOM 747 O O . GLY A 1 99 ? 1.61 12.891 5.523 1 95.81 99 GLY A O 1
ATOM 748 N N . VAL A 1 100 ? 0.749 10.852 4.895 1 95.31 100 VAL A N 1
ATOM 749 C CA . VAL A 1 100 ? 1.719 10.188 5.762 1 95.31 100 VAL A CA 1
ATOM 750 C C . VAL A 1 100 ? 2.275 8.945 5.062 1 95.31 100 VAL A C 1
ATOM 752 O O . VAL A 1 100 ? 1.576 8.305 4.273 1 95.31 100 VAL A O 1
ATOM 755 N N . VAL A 1 101 ? 3.521 8.648 5.363 1 93.94 101 VAL A N 1
ATOM 756 C CA . VAL A 1 101 ? 4.078 7.367 4.957 1 93.94 101 VAL A CA 1
ATOM 757 C C . VAL A 1 101 ? 3.637 6.273 5.93 1 93.94 101 VAL A C 1
ATOM 759 O O . VAL A 1 101 ? 3.311 6.559 7.082 1 93.94 101 VAL A O 1
ATOM 762 N N . ALA A 1 102 ? 3.729 5.055 5.523 1 93.81 102 ALA A N 1
ATOM 763 C CA . ALA A 1 102 ? 3.174 3.922 6.262 1 93.81 102 ALA A CA 1
ATOM 764 C C . ALA A 1 102 ? 3.844 3.777 7.625 1 93.81 102 ALA A C 1
ATOM 766 O O . ALA A 1 102 ? 3.188 3.438 8.609 1 93.81 102 ALA A O 1
ATOM 767 N N . SER A 1 103 ? 5.145 3.984 7.703 1 93.88 103 SER A N 1
ATOM 768 C CA . SER A 1 103 ? 5.863 3.783 8.953 1 93.88 103 SER A CA 1
ATOM 769 C C . SER A 1 103 ? 5.383 4.75 10.031 1 93.88 103 SER A C 1
ATOM 771 O O . SER A 1 103 ? 5.422 4.43 11.219 1 93.88 103 SER A O 1
ATOM 773 N N . ALA A 1 104 ? 4.914 5.875 9.609 1 93.62 104 ALA A N 1
ATOM 774 C CA . ALA A 1 104 ? 4.414 6.863 10.562 1 93.62 104 ALA A CA 1
ATOM 775 C C . ALA A 1 104 ? 3.092 6.41 11.18 1 93.62 104 ALA A C 1
ATOM 777 O O . ALA A 1 104 ? 2.682 6.918 12.227 1 93.62 104 ALA A O 1
ATOM 778 N N . LEU A 1 105 ? 2.369 5.543 10.5 1 94.25 105 LEU A N 1
ATOM 779 C CA . LEU A 1 105 ? 1.111 5.004 11.008 1 94.25 105 LEU A CA 1
ATOM 780 C C . LEU A 1 105 ? 1.359 3.996 12.125 1 94.25 105 LEU A C 1
ATOM 782 O O . LEU A 1 105 ? 0.442 3.654 12.875 1 94.25 105 LEU A O 1
ATOM 786 N N . LEU A 1 106 ? 2.572 3.459 12.195 1 93.19 106 LEU A N 1
ATOM 787 C CA . LEU A 1 106 ? 2.951 2.59 13.305 1 93.19 106 LEU A CA 1
ATOM 788 C C . LEU A 1 106 ? 3.279 3.41 14.547 1 93.19 106 LEU A C 1
ATOM 790 O O . LEU A 1 106 ? 2.783 3.117 15.641 1 93.19 106 LEU A O 1
ATOM 794 N N . ASP A 1 107 ? 4.078 4.355 14.289 1 90.62 107 ASP A N 1
ATOM 795 C CA . ASP A 1 107 ? 4.555 5.285 15.305 1 90.62 107 ASP A CA 1
ATOM 796 C C . ASP A 1 107 ? 5.184 6.523 14.672 1 90.62 107 ASP A C 1
ATOM 798 O O . ASP A 1 107 ? 5.949 6.414 13.711 1 90.62 107 ASP A O 1
ATOM 802 N N . PRO A 1 108 ? 4.77 7.668 15.086 1 89.94 108 PRO A N 1
ATOM 803 C CA . PRO A 1 108 ? 4.051 8.039 16.312 1 89.94 108 PRO A CA 1
ATOM 804 C C . PRO A 1 108 ? 2.623 8.508 16.031 1 89.94 108 PRO A C 1
ATOM 806 O O . PRO A 1 108 ? 1.908 8.898 16.969 1 89.94 108 PRO A O 1
ATOM 809 N N . LEU A 1 109 ? 2.121 8.453 14.898 1 91.19 109 LEU A N 1
ATOM 810 C CA . LEU A 1 109 ? 0.942 9.203 14.484 1 91.19 109 LEU A CA 1
ATOM 811 C C . LEU A 1 109 ? -0.292 8.75 15.258 1 91.19 109 LEU A C 1
ATOM 813 O O . LEU A 1 109 ? -1.123 9.57 15.641 1 91.19 109 LEU A O 1
ATOM 817 N N . PRO A 1 110 ? -0.446 7.477 15.5 1 92.31 110 PRO A N 1
ATOM 818 C CA . PRO A 1 110 ? -1.645 7.059 16.234 1 92.31 110 PRO A CA 1
ATOM 819 C C . PRO A 1 110 ? -1.771 7.734 17.594 1 92.31 110 PRO A C 1
ATOM 821 O O . PRO A 1 110 ? -2.857 8.188 17.969 1 92.31 110 PRO A O 1
ATOM 824 N N . THR A 1 111 ? -0.669 7.84 18.281 1 88.5 111 THR A N 1
ATOM 825 C CA . THR A 1 111 ? -0.683 8.484 19.594 1 88.5 111 THR A CA 1
ATOM 826 C C . THR A 1 111 ? -0.988 9.977 19.469 1 88.5 111 THR A C 1
ATOM 828 O O . THR A 1 111 ? -1.839 10.508 20.172 1 88.5 111 THR A O 1
ATOM 831 N N . VAL A 1 112 ? -0.362 10.594 18.531 1 88.5 112 VAL A N 1
ATOM 832 C CA . VAL A 1 112 ? -0.494 12.031 18.328 1 88.5 112 VAL A CA 1
ATOM 833 C C . VAL A 1 112 ? -1.912 12.359 17.875 1 88.5 112 VAL A C 1
ATOM 835 O O . VAL A 1 112 ? -2.551 13.273 18.406 1 88.5 112 VAL A O 1
ATOM 838 N N . LEU A 1 113 ? -2.389 11.688 16.922 1 90.88 113 LEU A N 1
ATOM 839 C CA . LEU A 1 113 ? -3.701 11.977 16.359 1 90.88 113 LEU A CA 1
ATOM 840 C C . LEU A 1 113 ? -4.809 11.57 17.328 1 90.88 113 LEU A C 1
ATOM 842 O O . LEU A 1 113 ? -5.867 12.203 17.359 1 90.88 113 LEU A O 1
ATOM 846 N N . GLY A 1 114 ? -4.582 10.508 18.094 1 87.62 114 GLY A N 1
ATOM 847 C CA . GLY A 1 114 ? -5.52 10.172 19.156 1 87.62 114 GLY A CA 1
ATOM 848 C C . GLY A 1 114 ? -5.723 11.297 20.156 1 87.62 114 GLY A C 1
ATOM 849 O O . GLY A 1 114 ? -6.855 11.609 20.531 1 87.62 114 GLY A O 1
ATOM 850 N N . ARG A 1 115 ? -4.691 11.906 20.547 1 86.81 115 ARG A N 1
ATOM 851 C CA . ARG A 1 115 ? -4.754 13.023 21.484 1 86.81 115 ARG A CA 1
ATOM 852 C C . ARG A 1 115 ? -5.453 14.227 20.859 1 86.81 115 ARG A C 1
ATOM 854 O O . ARG A 1 115 ? -6.254 14.891 21.516 1 86.81 115 ARG A O 1
ATOM 861 N N . PHE A 1 116 ? -5.121 14.484 19.641 1 89.56 116 PHE A N 1
ATOM 862 C CA . PHE A 1 116 ? -5.746 15.602 18.953 1 89.56 116 PHE A CA 1
ATOM 863 C C . PHE A 1 116 ? -7.25 15.398 18.844 1 89.56 116 PHE A C 1
ATOM 865 O O . PHE A 1 116 ? -8.023 16.328 19.078 1 89.56 116 PHE A O 1
ATOM 872 N N . ARG A 1 117 ? -7.609 14.211 18.469 1 87.12 117 ARG A N 1
ATOM 873 C CA . ARG A 1 117 ? -9.031 13.898 18.312 1 87.12 117 ARG A CA 1
ATOM 874 C C . ARG A 1 117 ? -9.773 14.094 19.641 1 87.12 117 ARG A C 1
ATOM 876 O O . ARG A 1 117 ? -10.914 14.555 19.656 1 87.12 117 ARG A O 1
ATOM 883 N N . ARG A 1 118 ? -9.188 13.766 20.734 1 84.25 118 ARG A N 1
ATOM 884 C CA . ARG A 1 118 ? -9.789 13.945 22.047 1 84.25 118 ARG A CA 1
ATOM 885 C C . ARG A 1 118 ? -9.938 15.422 22.391 1 84.25 118 ARG A C 1
ATOM 887 O O . ARG A 1 118 ? -10.922 15.828 23.016 1 84.25 118 ARG A O 1
ATOM 894 N N . SER A 1 119 ? -8.992 16.219 21.969 1 84.38 119 SER A N 1
ATOM 895 C CA . SER A 1 119 ? -8.977 17.641 22.281 1 84.38 119 SER A CA 1
ATOM 896 C C . SER A 1 119 ? -9.906 18.422 21.375 1 84.38 119 SER A C 1
ATOM 898 O O . SER A 1 119 ? -10.461 19.438 21.781 1 84.38 119 SER A O 1
ATOM 900 N N . ARG A 1 120 ? -9.977 17.953 20.156 1 86.62 120 ARG A N 1
ATOM 901 C CA . ARG A 1 120 ? -10.805 18.641 19.156 1 86.62 120 ARG A CA 1
ATOM 902 C C . ARG A 1 120 ? -11.664 17.641 18.391 1 86.62 120 ARG A C 1
ATOM 904 O O . ARG A 1 120 ? -11.477 17.469 17.188 1 86.62 120 ARG A O 1
ATOM 911 N N . PRO A 1 121 ? -12.719 17.109 18.969 1 83.62 121 PRO A N 1
ATOM 912 C CA . PRO A 1 121 ? -13.531 16.062 18.344 1 83.62 121 PRO A CA 1
ATOM 913 C C . PRO A 1 121 ? -14.344 16.594 17.156 1 83.62 121 PRO A C 1
ATOM 915 O O . PRO A 1 121 ? -14.836 15.805 16.344 1 83.62 121 PRO A O 1
ATOM 918 N N . GLU A 1 122 ? -14.398 17.875 17.031 1 81.19 122 GLU A N 1
ATOM 919 C CA . GLU A 1 122 ? -15.234 18.484 16 1 81.19 122 GLU A CA 1
ATOM 920 C C . GLU A 1 122 ? -14.469 18.594 14.68 1 81.19 122 GLU A C 1
ATOM 922 O O . GLU A 1 122 ? -15.07 18.828 13.633 1 81.19 122 GLU A O 1
ATOM 927 N N . VAL A 1 123 ? -13.117 18.5 14.758 1 85.38 123 VAL A N 1
ATOM 928 C CA . VAL A 1 123 ? -12.297 18.625 13.555 1 85.38 123 VAL A CA 1
ATOM 929 C C . VAL A 1 123 ? -12.383 17.359 12.719 1 85.38 123 VAL A C 1
ATOM 931 O O . VAL A 1 123 ? -12.297 16.25 13.258 1 85.38 123 VAL A O 1
ATOM 934 N N . ARG A 1 124 ? -12.617 17.5 11.43 1 83.69 124 ARG A N 1
ATOM 935 C CA . ARG A 1 124 ? -12.57 16.375 10.508 1 83.69 124 ARG A CA 1
ATOM 936 C C . ARG A 1 124 ? -11.141 16.062 10.094 1 83.69 124 ARG A C 1
ATOM 938 O O . ARG A 1 124 ? -10.484 16.859 9.43 1 83.69 124 ARG A O 1
ATOM 945 N N . LEU A 1 125 ? -10.68 14.875 10.43 1 88.56 125 LEU A N 1
ATOM 946 C CA . LEU A 1 125 ? -9.328 14.43 10.102 1 88.56 125 LEU A CA 1
ATOM 947 C C . LEU A 1 125 ? -9.328 13.578 8.836 1 88.56 125 LEU A C 1
ATOM 949 O O . LEU A 1 125 ? -10.047 12.586 8.75 1 88.56 125 LEU A O 1
ATOM 953 N N . ILE A 1 126 ? -8.602 14.086 7.891 1 90.94 126 ILE A N 1
ATOM 954 C CA . ILE A 1 126 ? -8.398 13.32 6.668 1 90.94 126 ILE A CA 1
ATOM 955 C C . ILE A 1 126 ? -6.941 12.859 6.586 1 90.94 126 ILE A C 1
ATOM 957 O O . ILE A 1 126 ? -6.047 13.664 6.309 1 90.94 126 ILE A O 1
ATOM 961 N N . VAL A 1 127 ? -6.738 11.586 6.816 1 94.19 127 VAL A N 1
ATOM 962 C CA . VAL A 1 127 ? -5.398 11.016 6.805 1 94.19 127 VAL A CA 1
ATOM 963 C C . VAL A 1 127 ? -5.246 10.07 5.609 1 94.19 127 VAL A C 1
ATOM 965 O O . VAL A 1 127 ? -6.078 9.188 5.406 1 94.19 127 VAL A O 1
ATOM 968 N N . GLN A 1 128 ? -4.188 10.305 4.879 1 93.25 128 GLN A N 1
ATOM 969 C CA . GLN A 1 128 ? -3.953 9.477 3.699 1 93.25 128 GLN A CA 1
ATOM 970 C C . GLN A 1 128 ? -2.525 8.938 3.682 1 93.25 128 GLN A C 1
ATOM 972 O O . GLN A 1 128 ? -1.568 9.695 3.857 1 93.25 128 GLN A O 1
ATOM 977 N N . GLU A 1 129 ? -2.447 7.641 3.459 1 93.5 129 GLU A N 1
ATOM 978 C CA . GLU A 1 129 ? -1.124 7.059 3.252 1 93.5 129 GLU A CA 1
ATOM 979 C C . GLU A 1 129 ? -0.612 7.344 1.843 1 93.5 129 GLU A C 1
ATOM 981 O O . GLU A 1 129 ? -1.342 7.164 0.865 1 93.5 129 GLU A O 1
ATOM 986 N N . MET A 1 130 ? 0.641 7.773 1.827 1 89.5 130 MET A N 1
ATOM 987 C CA . MET A 1 130 ? 1.287 8.164 0.577 1 89.5 130 MET A CA 1
ATOM 988 C C . MET A 1 130 ? 2.773 7.816 0.603 1 89.5 130 MET A C 1
ATOM 990 O O . MET A 1 130 ? 3.307 7.43 1.644 1 89.5 130 MET A O 1
ATOM 994 N N . THR A 1 131 ? 3.361 7.871 -0.627 1 85.56 131 THR A N 1
ATOM 995 C CA . THR A 1 131 ? 4.816 7.777 -0.679 1 85.56 131 THR A CA 1
ATOM 996 C C . THR A 1 131 ? 5.457 9.109 -0.286 1 85.56 131 THR A C 1
ATOM 998 O O . THR A 1 131 ? 4.785 10.141 -0.256 1 85.56 131 THR A O 1
ATOM 1001 N N . THR A 1 132 ? 6.695 9.023 -0.009 1 82.56 132 THR A N 1
ATOM 1002 C CA . THR A 1 132 ? 7.387 10.234 0.423 1 82.56 132 THR A CA 1
ATOM 1003 C C . THR A 1 132 ? 7.316 11.305 -0.657 1 82.56 132 THR A C 1
ATOM 1005 O O . THR A 1 132 ? 6.992 12.461 -0.371 1 82.56 132 THR A O 1
ATOM 1008 N N . PRO A 1 133 ? 7.543 10.961 -1.878 1 78.81 133 PRO A N 1
ATOM 1009 C CA . PRO A 1 133 ? 7.434 12 -2.906 1 78.81 133 PRO A CA 1
ATOM 1010 C C . PRO A 1 133 ? 6.012 12.547 -3.041 1 78.81 133 PRO A C 1
ATOM 1012 O O . PRO A 1 133 ? 5.828 13.734 -3.297 1 78.81 133 PRO A O 1
ATOM 1015 N N . GLU A 1 134 ? 5.078 11.742 -2.807 1 82.56 134 GLU A N 1
ATOM 1016 C CA . GLU A 1 134 ? 3.682 12.148 -2.932 1 82.56 134 GLU A CA 1
ATOM 1017 C C . GLU A 1 134 ? 3.281 13.102 -1.81 1 82.56 134 GLU A C 1
ATOM 1019 O O . GLU A 1 134 ? 2.533 14.055 -2.037 1 82.56 134 GLU A O 1
ATOM 1024 N N . VAL A 1 135 ? 3.752 12.805 -0.607 1 88.75 135 VAL A N 1
ATOM 1025 C CA . VAL A 1 135 ? 3.367 13.664 0.511 1 88.75 135 VAL A CA 1
ATOM 1026 C C . VAL A 1 135 ? 3.963 15.055 0.325 1 88.75 135 VAL A C 1
ATOM 1028 O O . VAL A 1 135 ? 3.311 16.062 0.621 1 88.75 135 VAL A O 1
ATOM 1031 N N . ALA A 1 136 ? 5.18 15.102 -0.155 1 84.69 136 ALA A N 1
ATOM 1032 C CA . ALA A 1 136 ? 5.832 16.375 -0.402 1 84.69 136 ALA A CA 1
ATOM 1033 C C . ALA A 1 136 ? 5.09 17.172 -1.473 1 84.69 136 ALA A C 1
ATOM 1035 O O . ALA A 1 136 ? 4.805 18.359 -1.287 1 84.69 136 ALA A O 1
ATOM 1036 N N . ALA A 1 137 ? 4.812 16.531 -2.533 1 80.5 137 ALA A N 1
ATOM 1037 C CA . ALA A 1 137 ? 4.105 17.172 -3.637 1 80.5 137 ALA A CA 1
ATOM 1038 C C . ALA A 1 137 ? 2.729 17.656 -3.197 1 80.5 137 ALA A C 1
ATOM 1040 O O . ALA A 1 137 ? 2.309 18.766 -3.553 1 80.5 137 ALA A O 1
ATOM 1041 N N . GLY A 1 138 ? 2.084 16.812 -2.408 1 84.38 138 GLY A N 1
ATOM 1042 C CA . GLY A 1 138 ? 0.764 17.172 -1.915 1 84.38 138 GLY A CA 1
ATOM 1043 C C . GLY A 1 138 ? 0.777 18.391 -1.015 1 84.38 138 GLY A C 1
ATOM 1044 O O . GLY A 1 138 ? -0.155 19.203 -1.04 1 84.38 138 GLY A O 1
ATOM 1045 N N . LEU A 1 139 ? 1.788 18.516 -0.246 1 87.25 139 LEU A N 1
ATOM 1046 C CA . LEU A 1 139 ? 1.934 19.672 0.625 1 87.25 139 LEU A CA 1
ATOM 1047 C C . LEU A 1 139 ? 2.236 20.922 -0.186 1 87.25 139 LEU A C 1
ATOM 1049 O O . LEU A 1 139 ? 1.618 21.969 0.026 1 87.25 139 LEU A O 1
ATOM 1053 N N . LEU A 1 140 ? 3.111 20.781 -1.11 1 78.06 140 LEU A N 1
ATOM 1054 C CA . LEU A 1 140 ? 3.531 21.922 -1.93 1 78.06 140 LEU A CA 1
ATOM 1055 C C . LEU A 1 140 ? 2.387 22.406 -2.816 1 78.06 140 LEU A C 1
ATOM 1057 O O . LEU A 1 140 ? 2.246 23.609 -3.055 1 78.06 140 LEU A O 1
ATOM 1061 N N . ASP A 1 141 ? 1.582 21.422 -3.174 1 73.75 141 ASP A N 1
ATOM 1062 C CA . ASP A 1 141 ? 0.459 21.734 -4.051 1 73.75 141 ASP A CA 1
ATOM 1063 C C . ASP A 1 141 ? -0.742 22.234 -3.252 1 73.75 141 ASP A C 1
ATOM 1065 O O . ASP A 1 141 ? -1.76 22.625 -3.826 1 73.75 141 ASP A O 1
ATOM 1069 N N . GLY A 1 142 ? -0.596 22.172 -1.997 1 77.38 142 GLY A N 1
ATOM 1070 C CA . GLY A 1 142 ? -1.661 22.672 -1.138 1 77.38 142 GLY A CA 1
ATOM 1071 C C . GLY A 1 142 ? -2.771 21.656 -0.929 1 77.38 142 GLY A C 1
ATOM 1072 O O . GLY A 1 142 ? -3.83 21.984 -0.394 1 77.38 142 GLY A O 1
ATOM 1073 N N . GLU A 1 143 ? -2.549 20.453 -1.35 1 81.81 143 GLU A N 1
ATOM 1074 C CA . GLU A 1 143 ? -3.531 19.391 -1.186 1 81.81 143 GLU A CA 1
ATOM 1075 C C . GLU A 1 143 ? -3.504 18.828 0.232 1 81.81 143 GLU A C 1
ATOM 1077 O O . GLU A 1 143 ? -4.465 18.203 0.675 1 81.81 143 GLU A O 1
ATOM 1082 N N . LEU A 1 144 ? -2.389 19.109 0.899 1 90.25 144 LEU A N 1
ATOM 1083 C CA . LEU A 1 144 ? -2.195 18.656 2.277 1 90.25 144 LEU A CA 1
ATOM 1084 C C . LEU A 1 144 ? -1.885 19.844 3.188 1 90.25 144 LEU A C 1
ATOM 1086 O O . LEU A 1 144 ? -1.304 20.844 2.746 1 90.25 144 LEU A O 1
ATOM 1090 N N . ASP A 1 145 ? -2.352 19.734 4.41 1 90.81 145 ASP A N 1
ATOM 1091 C CA . ASP A 1 145 ? -2.006 20.719 5.426 1 90.81 145 ASP A CA 1
ATOM 1092 C C . ASP A 1 145 ? -0.746 20.312 6.188 1 90.81 145 ASP A C 1
ATOM 1094 O O . ASP A 1 145 ? 0.008 21.172 6.656 1 90.81 145 ASP A O 1
ATOM 1098 N N . VAL A 1 146 ? -0.6 19.031 6.328 1 93.56 146 VAL A N 1
ATOM 1099 C CA . VAL A 1 146 ? 0.55 18.453 7.02 1 93.56 146 VAL A CA 1
ATOM 1100 C C . VAL A 1 146 ? 1.068 17.25 6.246 1 93.56 146 VAL A C 1
ATOM 1102 O O . VAL A 1 146 ? 0.282 16.438 5.734 1 93.56 146 VAL A O 1
ATOM 1105 N N . ALA A 1 147 ? 2.371 17.188 6.102 1 94.75 147 ALA A N 1
ATOM 1106 C CA . ALA A 1 147 ? 3.02 16.047 5.465 1 94.75 147 ALA A CA 1
ATOM 1107 C C . ALA A 1 147 ? 4.004 15.375 6.414 1 94.75 147 ALA A C 1
ATOM 1109 O O . ALA A 1 147 ? 4.793 16.047 7.086 1 94.75 147 ALA A O 1
ATOM 1110 N N . VAL A 1 148 ? 3.889 14.055 6.488 1 94.19 148 VAL A N 1
ATOM 1111 C CA . VAL A 1 148 ? 4.832 13.281 7.285 1 94.19 148 VAL A CA 1
ATOM 1112 C C . VAL A 1 148 ? 5.559 12.273 6.395 1 94.19 148 VAL A C 1
ATOM 1114 O O . VAL A 1 148 ? 4.938 11.359 5.852 1 94.19 148 VAL A O 1
ATOM 1117 N N . GLY A 1 149 ? 6.785 12.445 6.234 1 92.69 149 GLY A N 1
ATOM 1118 C CA . GLY A 1 149 ? 7.605 11.578 5.402 1 92.69 149 GLY A CA 1
ATOM 1119 C C . GLY A 1 149 ? 9.055 11.531 5.844 1 92.69 149 GLY A C 1
ATOM 1120 O O . GLY A 1 149 ? 9.43 12.156 6.84 1 92.69 149 GLY A O 1
ATOM 1121 N N . ARG A 1 150 ? 9.742 10.641 5.102 1 90.31 150 ARG A N 1
ATOM 1122 C CA . ARG A 1 150 ? 11.164 10.531 5.422 1 90.31 150 ARG A CA 1
ATOM 1123 C C . ARG A 1 150 ? 11.992 11.508 4.586 1 90.31 150 ARG A C 1
ATOM 1125 O O . ARG A 1 150 ? 11.914 11.5 3.355 1 90.31 150 ARG A O 1
ATOM 1132 N N . GLY A 1 151 ? 12.602 12.141 5.262 1 82.75 151 GLY A N 1
ATOM 1133 C CA . GLY A 1 151 ? 13.32 13.219 4.598 1 82.75 151 GLY A CA 1
ATOM 1134 C C . GLY A 1 151 ? 12.461 14.445 4.34 1 82.75 151 GLY A C 1
ATOM 1135 O O . GLY A 1 151 ? 11.242 14.406 4.543 1 82.75 151 GLY A O 1
ATOM 1136 N N . GLY A 1 152 ? 12.938 15.641 4.191 1 74 152 GLY A N 1
ATOM 1137 C CA . GLY A 1 152 ? 12.203 16.875 3.98 1 74 152 GLY A CA 1
ATOM 1138 C C . GLY A 1 152 ? 11.961 17.172 2.514 1 74 152 GLY A C 1
ATOM 1139 O O . GLY A 1 152 ? 12.633 16.625 1.641 1 74 152 GLY A O 1
ATOM 1140 N N . PRO A 1 153 ? 10.742 17.812 2.268 1 75.62 153 PRO A N 1
ATOM 1141 C CA . PRO A 1 153 ? 10.492 18.25 0.892 1 75.62 153 PRO A CA 1
ATOM 1142 C C . PRO A 1 153 ? 11.641 19.078 0.312 1 75.62 153 PRO A C 1
ATOM 1144 O O . PRO A 1 153 ? 12.336 19.781 1.05 1 75.62 153 PRO A O 1
ATOM 1147 N N . ARG A 1 154 ? 11.922 18.781 -0.959 1 71 154 ARG A N 1
ATOM 1148 C CA . ARG A 1 154 ? 12.953 19.516 -1.674 1 71 154 ARG A CA 1
ATOM 1149 C C . ARG A 1 154 ? 12.383 20.188 -2.918 1 71 154 ARG A C 1
ATOM 1151 O O . ARG A 1 154 ? 11.289 19.844 -3.371 1 71 154 ARG A O 1
ATOM 1158 N N . GLY A 1 155 ? 13.016 21.188 -3.24 1 68.88 155 GLY A N 1
ATOM 1159 C CA . GLY A 1 155 ? 12.625 21.859 -4.473 1 68.88 155 GLY A CA 1
ATOM 1160 C C . GLY A 1 155 ? 11.961 23.188 -4.234 1 68.88 155 GLY A C 1
ATOM 1161 O O . GLY A 1 155 ? 11.992 23.719 -3.123 1 68.88 155 GLY A O 1
ATOM 1162 N N . ALA A 1 156 ? 11.43 23.719 -5.293 1 64.25 156 ALA A N 1
ATOM 1163 C CA . ALA A 1 156 ? 10.805 25.047 -5.254 1 64.25 156 ALA A CA 1
ATOM 1164 C C . ALA A 1 156 ? 9.633 25.078 -4.277 1 64.25 156 ALA A C 1
ATOM 1166 O O . ALA A 1 156 ? 8.773 24.188 -4.309 1 64.25 156 ALA A O 1
ATOM 1167 N N . GLY A 1 157 ? 9.617 26.031 -3.434 1 74.38 157 GLY A N 1
ATOM 1168 C CA . GLY A 1 157 ? 8.539 26.203 -2.473 1 74.38 157 GLY A CA 1
ATOM 1169 C C . GLY A 1 157 ? 8.852 25.625 -1.109 1 74.38 157 GLY A C 1
ATOM 1170 O O . GLY A 1 157 ? 8.164 25.922 -0.128 1 74.38 157 GLY A O 1
ATOM 1171 N N . ALA A 1 158 ? 9.82 24.781 -1.136 1 79 158 ALA A N 1
ATOM 1172 C CA . ALA A 1 158 ? 10.211 24.156 0.122 1 79 158 ALA A CA 1
ATOM 1173 C C . ALA A 1 158 ? 10.656 25.188 1.145 1 79 158 ALA A C 1
ATOM 1175 O O . ALA A 1 158 ? 10.602 24.953 2.352 1 79 158 ALA A O 1
ATOM 1176 N N . GLU A 1 159 ? 11.039 26.297 0.646 1 80.31 159 GLU A N 1
ATOM 1177 C CA . GLU A 1 159 ? 11.5 27.375 1.528 1 80.31 159 GLU A CA 1
ATOM 1178 C C . GLU A 1 159 ? 10.352 27.922 2.371 1 80.31 159 GLU A C 1
ATOM 1180 O O . GLU A 1 159 ? 10.578 28.547 3.412 1 80.31 159 GLU A O 1
ATOM 1185 N N . ASP A 1 160 ? 9.211 27.688 1.921 1 78.38 160 ASP A N 1
ATOM 1186 C CA . ASP A 1 160 ? 8.039 28.203 2.621 1 78.38 160 ASP A CA 1
ATOM 1187 C C . ASP A 1 160 ? 7.512 27.188 3.629 1 78.38 160 ASP A C 1
ATOM 1189 O O . ASP A 1 160 ? 6.512 27.438 4.305 1 78.38 160 ASP A O 1
ATOM 1193 N N . LEU A 1 161 ? 8.219 26.109 3.738 1 85.44 161 LEU A N 1
ATOM 1194 C CA . LEU A 1 161 ? 7.762 25.047 4.621 1 85.44 161 LEU A CA 1
ATOM 1195 C C . LEU A 1 161 ? 8.594 25 5.898 1 85.44 161 LEU A C 1
ATOM 1197 O O . LEU A 1 161 ? 9.781 25.344 5.879 1 85.44 161 LEU A O 1
ATOM 1201 N N . VAL A 1 162 ? 7.906 24.719 6.953 1 85.38 162 VAL A N 1
ATOM 1202 C CA . VAL A 1 162 ? 8.578 24.375 8.203 1 85.38 162 VAL A CA 1
ATOM 1203 C C . VAL A 1 162 ? 8.633 22.859 8.352 1 85.38 162 VAL A C 1
ATOM 1205 O O . VAL A 1 162 ? 7.625 22.172 8.164 1 85.38 162 VAL A O 1
ATOM 1208 N N . THR A 1 163 ? 9.75 22.406 8.602 1 88.75 163 THR A N 1
ATOM 1209 C CA . THR A 1 163 ? 9.953 20.969 8.75 1 88.75 163 THR A CA 1
ATOM 1210 C C . THR A 1 163 ? 10.57 20.656 10.109 1 88.75 163 THR A C 1
ATOM 1212 O O . THR A 1 163 ? 11.555 21.281 10.516 1 88.75 163 THR A O 1
ATOM 1215 N N . VAL A 1 164 ? 10 19.656 10.828 1 87.38 164 VAL A N 1
ATOM 1216 C CA . VAL A 1 164 ? 10.469 19.266 12.164 1 87.38 164 VAL A CA 1
ATOM 1217 C C . VAL A 1 164 ? 10.656 17.75 12.227 1 87.38 164 VAL A C 1
ATOM 1219 O O . VAL A 1 164 ? 9.773 17 11.828 1 87.38 164 VAL A O 1
ATOM 1222 N N . PRO A 1 165 ? 11.812 17.297 12.727 1 89 165 PRO A N 1
ATOM 1223 C CA . PRO A 1 165 ? 11.977 15.859 12.93 1 89 165 PRO A CA 1
ATOM 1224 C C . PRO A 1 165 ? 11.062 15.305 14.023 1 89 165 PRO A C 1
ATOM 1226 O O . PRO A 1 165 ? 10.969 15.898 15.102 1 89 165 PRO A O 1
ATOM 1229 N N . ILE A 1 166 ? 10.414 14.203 13.758 1 87.81 166 ILE A N 1
ATOM 1230 C CA . ILE A 1 166 ? 9.5 13.641 14.75 1 87.81 166 ILE A CA 1
ATOM 1231 C C . ILE A 1 166 ? 9.891 12.188 15.047 1 87.81 166 ILE A C 1
ATOM 1233 O O . ILE A 1 166 ? 9.227 11.516 15.836 1 87.81 166 ILE A O 1
ATOM 1237 N N . GLY A 1 167 ? 10.859 11.719 14.414 1 88.5 167 GLY A N 1
ATOM 1238 C CA . GLY A 1 167 ? 11.328 10.367 14.656 1 88.5 167 GLY A CA 1
ATOM 1239 C C . GLY A 1 167 ? 12.648 10.062 13.977 1 88.5 167 GLY A C 1
ATOM 1240 O O . GLY A 1 167 ? 12.938 10.586 12.891 1 88.5 167 GLY A O 1
ATOM 1241 N N . ALA A 1 168 ? 13.43 9.242 14.641 1 92.19 168 ALA A N 1
ATOM 1242 C CA . ALA A 1 168 ? 14.711 8.789 14.109 1 92.19 168 ALA A CA 1
ATOM 1243 C C . ALA A 1 168 ? 14.742 7.266 13.984 1 92.19 168 ALA A C 1
ATOM 1245 O O . ALA A 1 168 ? 14.227 6.555 14.852 1 92.19 168 ALA A O 1
ATOM 1246 N N . ASP A 1 169 ? 15.32 6.863 12.859 1 95.75 169 ASP A N 1
ATOM 1247 C CA . ASP A 1 169 ? 15.43 5.426 12.609 1 95.75 169 ASP A CA 1
ATOM 1248 C C . ASP A 1 169 ? 16.812 5.062 12.086 1 95.75 169 ASP A C 1
ATOM 1250 O O . ASP A 1 169 ? 17.516 5.914 11.547 1 95.75 169 ASP A O 1
ATOM 1254 N N . HIS A 1 170 ? 17.156 3.906 12.352 1 97.75 170 HIS A N 1
ATOM 1255 C CA . HIS A 1 170 ? 18.266 3.262 11.664 1 97.75 170 HIS A CA 1
ATOM 1256 C C . HIS A 1 170 ? 17.797 2.096 10.805 1 97.75 170 HIS A C 1
ATOM 1258 O O . HIS A 1 170 ? 16.641 1.675 10.914 1 97.75 170 HIS A O 1
ATOM 1264 N N . LEU A 1 171 ? 18.672 1.72 9.922 1 97.94 171 LEU A N 1
ATOM 1265 C CA . LEU A 1 171 ? 18.312 0.644 9 1 97.94 171 LEU A CA 1
ATOM 1266 C C . LEU A 1 171 ? 18.297 -0.7 9.727 1 97.94 171 LEU A C 1
ATOM 1268 O O . LEU A 1 171 ? 19.203 -1.009 10.5 1 97.94 171 LEU A O 1
ATOM 1272 N N . VAL A 1 172 ? 17.312 -1.506 9.477 1 98.19 172 VAL A N 1
ATOM 1273 C CA . VAL A 1 172 ? 17.234 -2.881 9.961 1 98.19 172 VAL A CA 1
ATOM 1274 C C . VAL A 1 172 ? 16.875 -3.812 8.805 1 98.19 172 VAL A C 1
ATOM 1276 O O . VAL A 1 172 ? 16.375 -3.363 7.773 1 98.19 172 VAL A O 1
ATOM 1279 N N . ALA A 1 173 ? 17.125 -5.051 8.992 1 98.38 173 ALA A N 1
ATOM 1280 C CA . ALA A 1 173 ? 16.734 -6.102 8.055 1 98.38 173 ALA A CA 1
ATOM 1281 C C . ALA A 1 173 ? 15.633 -6.984 8.648 1 98.38 173 ALA A C 1
ATOM 1283 O O . ALA A 1 173 ? 15.578 -7.184 9.867 1 98.38 173 ALA A O 1
ATOM 1284 N N . VAL A 1 174 ? 14.734 -7.438 7.809 1 98.25 174 VAL A N 1
ATOM 1285 C CA . VAL A 1 174 ? 13.711 -8.391 8.219 1 98.25 174 VAL A CA 1
ATOM 1286 C C . VAL A 1 174 ? 13.75 -9.617 7.312 1 98.25 174 VAL A C 1
ATOM 1288 O O . VAL A 1 174 ? 13.922 -9.492 6.098 1 98.25 174 VAL A O 1
ATOM 1291 N N . VAL A 1 175 ? 13.695 -10.781 7.914 1 97.44 175 VAL A N 1
ATOM 1292 C CA . VAL A 1 175 ? 13.742 -12.047 7.18 1 97.44 175 VAL A CA 1
ATOM 1293 C C . VAL A 1 175 ? 12.664 -12.984 7.699 1 97.44 175 VAL A C 1
ATOM 1295 O O . VAL A 1 175 ? 12.094 -12.758 8.773 1 97.44 175 VAL A O 1
ATOM 1298 N N . SER A 1 176 ? 12.359 -13.984 6.863 1 96.38 176 SER A N 1
ATOM 1299 C CA . SER A 1 176 ? 11.5 -15.055 7.359 1 96.38 176 SER A CA 1
ATOM 1300 C C . SER A 1 176 ? 12.109 -15.734 8.578 1 96.38 176 SER A C 1
ATOM 1302 O O . SER A 1 176 ? 13.336 -15.805 8.711 1 96.38 176 SER A O 1
ATOM 1304 N N . ALA A 1 177 ? 11.234 -16.25 9.461 1 94.19 177 ALA A N 1
ATOM 1305 C CA . ALA A 1 177 ? 11.711 -17.016 10.617 1 94.19 177 ALA A CA 1
ATOM 1306 C C . ALA A 1 177 ? 12.469 -18.266 10.18 1 94.19 177 ALA A C 1
ATOM 1308 O O . ALA A 1 177 ? 13.234 -18.828 10.961 1 94.19 177 ALA A O 1
ATOM 1309 N N . ALA A 1 178 ? 12.344 -18.656 8.938 1 90.5 178 ALA A N 1
ATOM 1310 C CA . ALA A 1 178 ? 13.016 -19.828 8.406 1 90.5 178 ALA A CA 1
ATOM 1311 C C . ALA A 1 178 ? 14.32 -19.453 7.703 1 90.5 178 ALA A C 1
ATOM 1313 O O . ALA A 1 178 ? 15.07 -20.328 7.258 1 90.5 178 ALA A O 1
ATOM 1314 N N . HIS A 1 179 ? 14.562 -18.219 7.52 1 93.56 179 HIS A N 1
ATOM 1315 C CA . HIS A 1 179 ? 15.742 -17.75 6.809 1 93.56 179 HIS A CA 1
ATOM 1316 C C . HIS A 1 179 ? 17.016 -18.016 7.609 1 93.56 179 HIS A C 1
ATOM 1318 O O . HIS A 1 179 ? 17 -17.953 8.844 1 93.56 179 HIS A O 1
ATOM 1324 N N . PRO A 1 180 ? 18.156 -18.203 6.996 1 93.38 180 PRO A N 1
ATOM 1325 C CA . PRO A 1 180 ? 19.422 -18.469 7.691 1 93.38 180 PRO A CA 1
ATOM 1326 C C . PRO A 1 180 ? 19.828 -17.344 8.633 1 93.38 180 PRO A C 1
ATOM 1328 O O . PRO A 1 180 ? 20.531 -17.578 9.617 1 93.38 180 PRO A O 1
ATOM 1331 N N . PHE A 1 181 ? 19.422 -16.156 8.352 1 96.75 181 PHE A N 1
ATOM 1332 C CA . PHE A 1 181 ? 19.781 -15.016 9.188 1 96.75 181 PHE A CA 1
ATOM 1333 C C . PHE A 1 181 ? 18.906 -14.969 10.438 1 96.75 181 PHE A C 1
ATOM 1335 O O . PHE A 1 181 ? 19.188 -14.219 11.375 1 96.75 181 PHE A O 1
ATOM 1342 N N . ALA A 1 182 ? 17.781 -15.711 10.445 1 95.69 182 ALA A N 1
ATOM 1343 C CA . ALA A 1 182 ? 16.891 -15.695 11.602 1 95.69 182 ALA A CA 1
ATOM 1344 C C . ALA A 1 182 ? 17.625 -16.141 12.867 1 95.69 182 ALA A C 1
ATOM 1346 O O . ALA A 1 182 ? 18.391 -17.109 12.844 1 95.69 182 ALA A O 1
ATOM 1347 N N . GLY A 1 183 ? 17.391 -15.367 13.945 1 94.25 183 GLY A N 1
ATOM 1348 C CA . GLY A 1 183 ? 18.047 -15.68 15.211 1 94.25 183 GLY A CA 1
ATOM 1349 C C . GLY A 1 183 ? 19.359 -14.938 15.398 1 94.25 183 GLY A C 1
ATOM 1350 O O . GLY A 1 183 ? 19.891 -14.875 16.516 1 94.25 183 GLY A O 1
ATOM 1351 N N . GLN A 1 184 ? 19.906 -14.453 14.32 1 93.25 184 GLN A N 1
ATOM 1352 C CA . GLN A 1 184 ? 21.109 -13.641 14.43 1 93.25 184 GLN A CA 1
ATOM 1353 C C . GLN A 1 184 ? 20.781 -12.227 14.891 1 93.25 184 GLN A C 1
ATOM 1355 O O . GLN A 1 184 ? 19.766 -11.656 14.492 1 93.25 184 GLN A O 1
ATOM 1360 N N . PRO A 1 185 ? 21.656 -11.719 15.688 1 89.19 185 PRO A N 1
ATOM 1361 C CA . PRO A 1 185 ? 21.375 -10.359 16.156 1 89.19 185 PRO A CA 1
ATOM 1362 C C . PRO A 1 185 ? 21.672 -9.297 15.102 1 89.19 185 PRO A C 1
ATOM 1364 O O . PRO A 1 185 ? 21.062 -8.227 15.109 1 89.19 185 PRO A O 1
ATOM 1367 N N . GLY A 1 186 ? 22.688 -9.664 14.188 1 96 186 GLY A N 1
ATOM 1368 C CA . GLY A 1 186 ? 23.047 -8.688 13.18 1 96 186 GLY A CA 1
ATOM 1369 C C . GLY A 1 186 ? 23.578 -9.312 11.906 1 96 186 GLY A C 1
ATOM 1370 O O . GLY A 1 186 ? 23.984 -10.477 11.898 1 96 186 GLY A O 1
ATOM 1371 N N . VAL A 1 187 ? 23.438 -8.539 10.844 1 97.62 187 VAL A N 1
ATOM 1372 C CA . VAL A 1 187 ? 23.953 -8.922 9.531 1 97.62 187 VAL A CA 1
ATOM 1373 C C . VAL A 1 187 ? 24.75 -7.762 8.93 1 97.62 187 VAL A C 1
ATOM 1375 O O . VAL A 1 187 ? 24.391 -6.598 9.109 1 97.62 187 VAL A O 1
ATOM 1378 N N . THR A 1 188 ? 25.766 -8.109 8.195 1 97.19 188 THR A N 1
ATOM 1379 C CA . THR A 1 188 ? 26.609 -7.078 7.586 1 97.19 188 THR A CA 1
ATOM 1380 C C . THR A 1 188 ? 26.078 -6.688 6.211 1 97.19 188 THR A C 1
ATOM 1382 O O . THR A 1 188 ? 25.297 -7.434 5.602 1 97.19 188 THR A O 1
ATOM 1385 N N . VAL A 1 189 ? 26.516 -5.559 5.742 1 95.88 189 VAL A N 1
ATOM 1386 C CA . VAL A 1 189 ? 26.125 -5.09 4.414 1 95.88 189 VAL A CA 1
ATOM 1387 C C . VAL A 1 189 ? 26.625 -6.082 3.357 1 95.88 189 VAL A C 1
ATOM 1389 O O . VAL A 1 189 ? 25.938 -6.312 2.354 1 95.88 189 VAL A O 1
ATOM 1392 N N . GLU A 1 190 ? 27.766 -6.695 3.598 1 95.19 190 GLU A N 1
ATOM 1393 C CA . GLU A 1 190 ? 28.297 -7.695 2.68 1 95.19 190 GLU A CA 1
ATOM 1394 C C . GLU A 1 190 ? 27.406 -8.922 2.605 1 95.19 190 GLU A C 1
ATOM 1396 O O . GLU A 1 190 ? 27.156 -9.453 1.52 1 95.19 190 GLU A O 1
ATOM 1401 N N . GLN A 1 191 ? 26.984 -9.312 3.736 1 96.12 191 GLN A N 1
ATOM 1402 C CA . GLN A 1 191 ? 26.062 -10.438 3.777 1 96.12 191 GLN A CA 1
ATOM 1403 C C . GLN A 1 191 ? 24.75 -10.102 3.061 1 96.12 191 GLN A C 1
ATOM 1405 O O . GLN A 1 191 ? 24.203 -10.945 2.342 1 96.12 191 GLN A O 1
ATOM 1410 N N . LEU A 1 192 ? 24.281 -8.875 3.252 1 96.56 192 LEU A N 1
ATOM 1411 C CA . LEU A 1 192 ? 23.047 -8.43 2.602 1 96.56 192 LEU A CA 1
ATOM 1412 C C . LEU A 1 192 ? 23.203 -8.414 1.085 1 96.56 192 LEU A C 1
ATOM 1414 O O . LEU A 1 192 ? 22.281 -8.773 0.354 1 96.56 192 LEU A O 1
ATOM 1418 N N . ALA A 1 193 ? 24.359 -8.008 0.653 1 94.5 193 ALA A N 1
ATOM 1419 C CA . ALA A 1 193 ? 24.641 -7.879 -0.776 1 94.5 193 ALA A CA 1
ATOM 1420 C C . ALA A 1 193 ? 24.594 -9.234 -1.47 1 94.5 193 ALA A C 1
ATOM 1422 O O . ALA A 1 193 ? 24.438 -9.312 -2.691 1 94.5 193 ALA A O 1
ATOM 1423 N N . ALA A 1 194 ? 24.656 -10.281 -0.747 1 94.19 194 ALA A N 1
ATOM 1424 C CA . ALA A 1 194 ? 24.672 -11.641 -1.298 1 94.19 194 ALA A CA 1
ATOM 1425 C C . ALA A 1 194 ? 23.281 -12.234 -1.329 1 94.19 194 ALA A C 1
ATOM 1427 O O . ALA A 1 194 ? 23.094 -13.375 -1.766 1 94.19 194 ALA A O 1
ATOM 1428 N N . GLU A 1 195 ? 22.297 -11.469 -0.868 1 94.19 195 GLU A N 1
ATOM 1429 C CA . GLU A 1 195 ? 20.922 -11.945 -0.773 1 94.19 195 GLU A CA 1
ATOM 1430 C C . GLU A 1 195 ? 20 -11.156 -1.699 1 94.19 195 GLU A C 1
ATOM 1432 O O . GLU A 1 195 ? 20.281 -9.992 -2.01 1 94.19 195 GLU A O 1
ATOM 1437 N N . PRO A 1 196 ? 18.859 -11.844 -2.16 1 93.88 196 PRO A N 1
ATOM 1438 C CA . PRO A 1 196 ? 17.812 -11 -2.734 1 93.88 196 PRO A CA 1
ATOM 1439 C C . PRO A 1 196 ? 17.234 -10 -1.73 1 93.88 196 PRO A C 1
ATOM 1441 O O . PRO A 1 196 ? 17.047 -10.336 -0.559 1 93.88 196 PRO A O 1
ATOM 1444 N N . LEU A 1 197 ? 17.047 -8.789 -2.217 1 96.75 197 LEU A N 1
ATOM 1445 C CA . LEU A 1 197 ? 16.578 -7.738 -1.315 1 96.75 197 LEU A CA 1
ATOM 1446 C C . LEU A 1 197 ? 15.156 -7.32 -1.646 1 96.75 197 LEU A C 1
ATOM 1448 O O . LEU A 1 197 ? 14.703 -7.48 -2.783 1 96.75 197 LEU A O 1
ATOM 1452 N N . VAL A 1 198 ? 14.43 -6.914 -0.639 1 97.19 198 VAL A N 1
ATOM 1453 C CA . VAL A 1 198 ? 13.117 -6.273 -0.758 1 97.19 198 VAL A CA 1
ATOM 1454 C C . VAL A 1 198 ? 13.172 -4.883 -0.133 1 97.19 198 VAL A C 1
ATOM 1456 O O . VAL A 1 198 ? 13.461 -4.738 1.057 1 97.19 198 VAL A O 1
ATOM 1459 N N . VAL A 1 199 ? 12.883 -3.867 -0.929 1 96.25 199 VAL A N 1
ATOM 1460 C CA . VAL A 1 199 ? 12.984 -2.502 -0.428 1 96.25 199 VAL A CA 1
ATOM 1461 C C . VAL A 1 199 ? 11.812 -1.67 -0.955 1 96.25 199 VAL A C 1
ATOM 1463 O O . VAL A 1 199 ? 11.164 -2.053 -1.928 1 96.25 199 VAL A O 1
ATOM 1466 N N . GLU A 1 200 ? 11.523 -0.596 -0.251 1 93.12 200 GLU A N 1
ATOM 1467 C CA . GLU A 1 200 ? 10.531 0.343 -0.778 1 93.12 200 GLU A CA 1
ATOM 1468 C C . GLU A 1 200 ? 11.031 1.006 -2.059 1 93.12 200 GLU A C 1
ATOM 1470 O O . GLU A 1 200 ? 12.227 1.3 -2.189 1 93.12 200 GLU A O 1
ATOM 1475 N N . THR A 1 201 ? 10.117 1.224 -2.994 1 79.81 201 THR A N 1
ATOM 1476 C CA . THR A 1 201 ? 10.477 1.756 -4.305 1 79.81 201 THR A CA 1
ATOM 1477 C C . THR A 1 201 ? 11.336 3.008 -4.168 1 79.81 201 THR A C 1
ATOM 1479 O O . THR A 1 201 ? 12.375 3.123 -4.812 1 79.81 201 THR A O 1
ATOM 1482 N N . ASP A 1 202 ? 11.07 3.934 -3.367 1 81.12 202 ASP A N 1
ATOM 1483 C CA . ASP A 1 202 ? 11.781 5.203 -3.27 1 81.12 202 ASP A CA 1
ATOM 1484 C C . ASP A 1 202 ? 13.055 5.055 -2.447 1 81.12 202 ASP A C 1
ATOM 1486 O O . ASP A 1 202 ? 13.977 5.875 -2.561 1 81.12 202 ASP A O 1
ATOM 1490 N N . ALA A 1 203 ? 13.195 4.008 -1.711 1 89.19 203 ALA A N 1
ATOM 1491 C CA . ALA A 1 203 ? 14.344 3.834 -0.824 1 89.19 203 ALA A CA 1
ATOM 1492 C C . ALA A 1 203 ? 15.594 3.467 -1.614 1 89.19 203 ALA A C 1
ATOM 1494 O O . ALA A 1 203 ? 16.688 3.928 -1.297 1 89.19 203 ALA A O 1
ATOM 1495 N N . ALA A 1 204 ? 15.406 2.631 -2.615 1 85.38 204 ALA A N 1
ATOM 1496 C CA . ALA A 1 204 ? 16.531 2.156 -3.414 1 85.38 204 ALA A CA 1
ATOM 1497 C C . ALA A 1 204 ? 17.234 3.314 -4.113 1 85.38 204 ALA A C 1
ATOM 1499 O O . ALA A 1 204 ? 18.453 3.309 -4.266 1 85.38 204 ALA A O 1
ATOM 1500 N N . GLU A 1 205 ? 16.453 4.27 -4.473 1 81.75 205 GLU A N 1
ATOM 1501 C CA . GLU A 1 205 ? 17 5.379 -5.242 1 81.75 205 GLU A CA 1
ATOM 1502 C C . GLU A 1 205 ? 17.359 6.555 -4.336 1 81.75 205 GLU A C 1
ATOM 1504 O O . GLU A 1 205 ? 17.828 7.594 -4.812 1 81.75 205 GLU A O 1
ATOM 1509 N N . SER A 1 206 ? 17.203 6.391 -3.139 1 87.81 206 SER A N 1
ATOM 1510 C CA . SER A 1 206 ? 17.438 7.496 -2.219 1 87.81 206 SER A CA 1
ATOM 1511 C C . SER A 1 206 ? 18.391 7.086 -1.103 1 87.81 206 SER A C 1
ATOM 1513 O O . SER A 1 206 ? 19.609 6.973 -1.322 1 87.81 206 SER A O 1
ATOM 1515 N N . TYR A 1 207 ? 17.922 6.797 0.038 1 89.19 207 TYR A N 1
ATOM 1516 C CA . TYR A 1 207 ? 18.781 6.742 1.223 1 89.19 207 TYR A CA 1
ATOM 1517 C C . TYR A 1 207 ? 19.531 5.418 1.288 1 89.19 207 TYR A C 1
ATOM 1519 O O . TYR A 1 207 ? 20.484 5.277 2.064 1 89.19 207 TYR A O 1
ATOM 1527 N N . LEU A 1 208 ? 19.188 4.445 0.425 1 94.31 208 LEU A N 1
ATOM 1528 C CA . LEU A 1 208 ? 19.906 3.174 0.461 1 94.31 208 LEU A CA 1
ATOM 1529 C C . LEU A 1 208 ? 21.062 3.172 -0.534 1 94.31 208 LEU A C 1
ATOM 1531 O O . LEU A 1 208 ? 21.953 2.322 -0.457 1 94.31 208 LEU A O 1
ATOM 1535 N N . ARG A 1 209 ? 21.031 4.07 -1.461 1 91.5 209 ARG A N 1
ATOM 1536 C CA . ARG A 1 209 ? 22 4.09 -2.551 1 91.5 209 ARG A CA 1
ATOM 1537 C C . ARG A 1 209 ? 23.422 4.172 -2.016 1 91.5 209 ARG A C 1
ATOM 1539 O O . ARG A 1 209 ? 24.297 3.406 -2.434 1 91.5 209 ARG A O 1
ATOM 1546 N N . PRO A 1 210 ? 23.734 5.062 -1.059 1 93.5 210 PRO A N 1
ATOM 1547 C CA . PRO A 1 210 ? 25.109 5.176 -0.555 1 93.5 210 PRO A CA 1
ATOM 1548 C C . PRO A 1 210 ? 25.594 3.893 0.115 1 93.5 210 PRO A C 1
ATOM 1550 O O . PRO A 1 210 ? 26.797 3.604 0.099 1 93.5 210 PRO A O 1
ATOM 1553 N N . LEU A 1 211 ? 24.734 3.162 0.674 1 93.5 211 LEU A N 1
ATOM 1554 C CA . LEU A 1 211 ? 25.094 1.949 1.4 1 93.5 211 LEU A CA 1
ATOM 1555 C C . LEU A 1 211 ? 25.609 0.879 0.446 1 93.5 211 LEU A C 1
ATOM 1557 O O . LEU A 1 211 ? 26.438 0.049 0.828 1 93.5 211 LEU A O 1
ATOM 1561 N N . PHE A 1 212 ? 25.109 0.921 -0.765 1 93 212 PHE A N 1
ATOM 1562 C CA . PHE A 1 212 ? 25.484 -0.072 -1.764 1 93 212 PHE A CA 1
ATOM 1563 C C 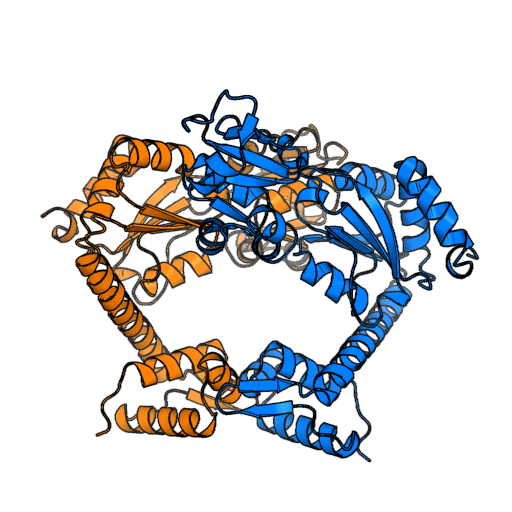. PHE A 1 212 ? 26.281 0.574 -2.9 1 93 212 PHE A C 1
ATOM 1565 O O . PHE A 1 212 ? 26.219 0.112 -4.043 1 93 212 PHE A O 1
ATOM 1572 N N . ALA A 1 213 ? 26.906 1.623 -2.664 1 90.81 213 ALA A N 1
ATOM 1573 C CA . ALA A 1 213 ? 27.609 2.414 -3.668 1 90.81 213 ALA A CA 1
ATOM 1574 C C . ALA A 1 213 ? 28.719 1.6 -4.324 1 90.81 213 ALA A C 1
ATOM 1576 O O . ALA A 1 213 ? 28.953 1.718 -5.531 1 90.81 213 ALA A O 1
ATOM 1577 N N . ASP A 1 214 ? 29.438 0.736 -3.553 1 90.06 214 ASP A N 1
ATOM 1578 C CA . ASP A 1 214 ? 30.547 -0.046 -4.07 1 90.06 214 ASP A CA 1
ATOM 1579 C C . ASP A 1 214 ? 30.062 -1.149 -5.008 1 90.06 214 ASP A C 1
ATOM 1581 O O . ASP A 1 214 ? 30.781 -1.557 -5.922 1 90.06 214 ASP A O 1
ATOM 1585 N N . ASP A 1 215 ? 28.859 -1.647 -4.73 1 90.81 215 ASP A N 1
ATOM 1586 C CA . ASP A 1 215 ? 28.219 -2.664 -5.559 1 90.81 215 ASP A CA 1
ATOM 1587 C C . ASP A 1 215 ? 26.703 -2.434 -5.645 1 90.81 215 ASP A C 1
ATOM 1589 O O . ASP A 1 215 ? 25.953 -2.973 -4.84 1 90.81 215 ASP A O 1
ATOM 1593 N N . PRO A 1 216 ? 26.266 -1.809 -6.672 1 90.19 216 PRO A N 1
ATOM 1594 C CA . PRO A 1 216 ? 24.859 -1.42 -6.754 1 90.19 216 PRO A CA 1
ATOM 1595 C C . PRO A 1 216 ? 23.969 -2.545 -7.277 1 90.19 216 PRO A C 1
ATOM 1597 O O . PRO A 1 216 ? 22.75 -2.41 -7.289 1 90.19 216 PRO A O 1
ATOM 1600 N N . ALA A 1 217 ? 24.516 -3.639 -7.617 1 89.69 217 ALA A N 1
ATOM 1601 C CA . ALA A 1 217 ? 23.797 -4.695 -8.312 1 89.69 217 ALA A CA 1
ATOM 1602 C C . ALA A 1 217 ? 22.688 -5.27 -7.43 1 89.69 217 ALA A C 1
ATOM 1604 O O . ALA A 1 217 ? 21.547 -5.43 -7.879 1 89.69 217 ALA A O 1
ATOM 1605 N N . PRO A 1 218 ? 23 -5.5 -6.18 1 89.5 218 PRO A N 1
ATOM 1606 C CA . PRO A 1 218 ? 21.953 -6.066 -5.336 1 89.5 218 PRO A CA 1
ATOM 1607 C C . PRO A 1 218 ? 20.734 -5.141 -5.199 1 89.5 218 PRO A C 1
ATOM 1609 O O . PRO A 1 218 ? 19.594 -5.605 -5.195 1 89.5 218 PRO A O 1
ATOM 1612 N N . LEU A 1 219 ? 20.969 -3.912 -5.07 1 90.5 219 LEU A N 1
ATOM 1613 C CA . LEU A 1 219 ? 19.891 -2.943 -4.938 1 90.5 219 LEU A CA 1
ATOM 1614 C C . LEU A 1 219 ? 19.125 -2.791 -6.254 1 90.5 219 LEU A C 1
ATOM 1616 O O . LEU A 1 219 ? 17.906 -2.633 -6.258 1 90.5 219 LEU A O 1
ATOM 1620 N N . GLY A 1 220 ? 19.828 -2.818 -7.305 1 88.44 220 GLY A N 1
ATOM 1621 C CA . GLY A 1 220 ? 19.219 -2.742 -8.625 1 88.44 220 GLY A CA 1
ATOM 1622 C C . GLY A 1 220 ? 18.297 -3.912 -8.922 1 88.44 220 GLY A C 1
ATOM 1623 O O . GLY A 1 220 ? 17.312 -3.762 -9.641 1 88.44 220 GLY A O 1
ATOM 1624 N N . ALA A 1 221 ? 18.547 -5.043 -8.344 1 86.38 221 ALA A N 1
ATOM 1625 C CA . ALA A 1 221 ? 17.781 -6.266 -8.586 1 86.38 221 ALA A CA 1
ATOM 1626 C C . ALA A 1 221 ? 16.75 -6.48 -7.484 1 86.38 221 ALA A C 1
ATOM 1628 O O . ALA A 1 221 ? 16.031 -7.492 -7.477 1 86.38 221 ALA A O 1
ATOM 1629 N N . ALA A 1 222 ? 16.641 -5.539 -6.578 1 91.88 222 ALA A N 1
ATOM 1630 C CA . ALA A 1 222 ? 15.773 -5.711 -5.414 1 91.88 222 ALA A CA 1
ATOM 1631 C C . ALA A 1 222 ? 14.305 -5.715 -5.816 1 91.88 222 ALA A C 1
ATOM 1633 O O . ALA A 1 222 ? 13.906 -4.988 -6.73 1 91.88 222 ALA A O 1
ATOM 1634 N N . ALA A 1 223 ? 13.531 -6.582 -5.145 1 91 223 ALA A N 1
ATOM 1635 C CA . ALA A 1 223 ? 12.078 -6.473 -5.25 1 91 223 ALA A CA 1
ATOM 1636 C C . ALA A 1 223 ? 11.578 -5.184 -4.605 1 91 223 ALA A C 1
ATOM 1638 O O . ALA A 1 223 ? 12.094 -4.762 -3.566 1 91 223 ALA A O 1
ATOM 1639 N N . THR A 1 224 ? 10.547 -4.688 -5.246 1 89.62 224 THR A N 1
ATOM 1640 C CA . THR A 1 224 ? 10.031 -3.42 -4.746 1 89.62 224 THR A CA 1
ATOM 1641 C C . THR A 1 224 ? 8.75 -3.637 -3.941 1 89.62 224 THR A C 1
ATOM 1643 O O . THR A 1 224 ? 7.895 -4.434 -4.332 1 89.62 224 THR A O 1
ATOM 1646 N N . ALA A 1 225 ? 8.75 -3.021 -2.785 1 93.69 225 ALA A N 1
ATOM 1647 C CA . ALA A 1 225 ? 7.586 -3.021 -1.907 1 93.69 225 ALA A CA 1
ATOM 1648 C C . ALA A 1 225 ? 6.973 -1.628 -1.811 1 93.69 225 ALA A C 1
ATOM 1650 O O . ALA A 1 225 ? 7.688 -0.624 -1.847 1 93.69 225 ALA A O 1
ATOM 1651 N N . ARG A 1 226 ? 5.707 -1.644 -1.68 1 86.81 226 ARG A N 1
ATOM 1652 C CA . ARG A 1 226 ? 5 -0.368 -1.612 1 86.81 226 ARG A CA 1
ATOM 1653 C C . ARG A 1 226 ? 5.227 0.311 -0.265 1 86.81 226 ARG A C 1
ATOM 1655 O O . ARG A 1 226 ? 5.191 1.54 -0.17 1 86.81 226 ARG A O 1
ATOM 1662 N N . ASP A 1 227 ? 5.324 -0.493 0.76 1 92.19 227 ASP A N 1
ATOM 1663 C CA . ASP A 1 227 ? 5.516 0.059 2.098 1 92.19 227 ASP A CA 1
ATOM 1664 C C . ASP A 1 227 ? 6.172 -0.961 3.025 1 92.19 227 ASP A C 1
ATOM 1666 O O . ASP A 1 227 ? 6.594 -2.031 2.58 1 92.19 227 ASP A O 1
ATOM 1670 N N . ILE A 1 228 ? 6.273 -0.638 4.301 1 95.12 228 ILE A N 1
ATOM 1671 C CA . ILE A 1 228 ? 7.004 -1.436 5.281 1 95.12 228 ILE A CA 1
ATOM 1672 C C . ILE A 1 228 ? 6.25 -2.734 5.555 1 95.12 228 ILE A C 1
ATOM 1674 O O . ILE A 1 228 ? 6.859 -3.768 5.836 1 95.12 228 ILE A O 1
ATOM 1678 N N . HIS A 1 229 ? 4.984 -2.693 5.492 1 94.75 229 HIS A N 1
ATOM 1679 C CA . HIS A 1 229 ? 4.203 -3.9 5.738 1 94.75 229 HIS A CA 1
ATOM 1680 C C . HIS A 1 229 ? 4.375 -4.91 4.605 1 94.75 229 HIS A C 1
ATOM 1682 O O . HIS A 1 229 ? 4.457 -6.113 4.852 1 94.75 229 HIS A O 1
ATOM 1688 N N . THR A 1 230 ? 4.41 -4.363 3.408 1 94.75 230 THR A N 1
ATOM 1689 C CA . THR A 1 230 ? 4.684 -5.215 2.258 1 94.75 230 THR A CA 1
ATOM 1690 C C . THR A 1 230 ? 6.082 -5.816 2.352 1 94.75 230 THR A C 1
ATOM 1692 O O . THR A 1 230 ? 6.285 -6.984 2.012 1 94.75 230 THR A O 1
ATOM 1695 N N . ILE A 1 231 ? 7.004 -5.051 2.783 1 97.19 231 ILE A N 1
ATOM 1696 C CA . ILE A 1 231 ? 8.359 -5.559 2.98 1 97.19 231 ILE A CA 1
ATOM 1697 C C . ILE A 1 231 ? 8.32 -6.766 3.92 1 97.19 231 ILE A C 1
ATOM 1699 O O . ILE A 1 231 ? 8.859 -7.828 3.596 1 97.19 231 ILE A O 1
ATOM 1703 N N . ALA A 1 232 ? 7.695 -6.609 5.039 1 97.12 232 ALA A N 1
ATOM 1704 C CA . ALA A 1 232 ? 7.625 -7.68 6.031 1 97.12 232 ALA A CA 1
ATOM 1705 C C . ALA A 1 232 ? 6.902 -8.898 5.469 1 97.12 232 ALA A C 1
ATOM 1707 O O . ALA A 1 232 ? 7.309 -10.039 5.711 1 97.12 232 ALA A O 1
ATOM 1708 N N . GLY A 1 233 ? 5.809 -8.656 4.762 1 96.19 233 GLY A N 1
ATOM 1709 C CA . GLY A 1 233 ? 5.051 -9.742 4.164 1 96.19 233 GLY A CA 1
ATOM 1710 C C . GLY A 1 233 ? 5.852 -10.539 3.152 1 96.19 233 GLY A C 1
ATOM 1711 O O . GLY A 1 233 ? 5.812 -11.773 3.152 1 96.19 233 GLY A O 1
ATOM 1712 N N . LEU A 1 234 ? 6.52 -9.844 2.33 1 96.06 234 LEU A N 1
ATOM 1713 C CA . LEU A 1 234 ? 7.34 -10.508 1.321 1 96.06 234 LEU A CA 1
ATOM 1714 C C . LEU A 1 234 ? 8.484 -11.273 1.971 1 96.06 234 LEU A C 1
ATOM 1716 O O . LEU A 1 234 ? 8.828 -12.375 1.537 1 96.06 234 LEU A O 1
ATOM 1720 N N . ALA A 1 235 ? 9.102 -10.68 2.98 1 97.19 235 ALA A N 1
ATOM 1721 C CA . ALA A 1 235 ? 10.133 -11.391 3.732 1 97.19 235 ALA A CA 1
ATOM 1722 C C . ALA A 1 235 ? 9.578 -12.688 4.316 1 97.19 235 ALA A C 1
ATOM 1724 O O . ALA A 1 235 ? 10.211 -13.742 4.211 1 97.19 235 ALA A O 1
ATOM 1725 N N . ALA A 1 236 ? 8.414 -12.625 4.906 1 95.88 236 ALA A N 1
ATOM 1726 C CA . ALA A 1 236 ? 7.773 -13.797 5.508 1 95.88 236 ALA A CA 1
ATOM 1727 C C . ALA A 1 236 ? 7.574 -14.898 4.473 1 95.88 236 ALA A C 1
ATOM 1729 O O . ALA A 1 236 ? 7.621 -16.094 4.805 1 95.88 236 ALA A O 1
ATOM 1730 N N . CYS A 1 237 ? 7.371 -14.477 3.26 1 92.81 237 CYS A N 1
ATOM 1731 C CA . CYS A 1 237 ? 7.145 -15.398 2.158 1 92.81 237 CYS A CA 1
ATOM 1732 C C . CYS A 1 237 ? 8.469 -15.906 1.588 1 92.81 237 CYS A C 1
ATOM 1734 O O . CYS A 1 237 ? 8.484 -16.562 0.543 1 92.81 237 CYS A O 1
ATOM 1736 N N . CYS A 1 238 ? 9.547 -15.508 2.145 1 92 238 CYS A N 1
ATOM 1737 C CA . CYS A 1 238 ? 10.891 -15.914 1.752 1 92 238 CYS A CA 1
ATOM 1738 C C . CYS A 1 238 ? 11.242 -15.375 0.372 1 92 238 CYS A C 1
ATOM 1740 O O . CYS A 1 238 ? 11.969 -16.016 -0.384 1 92 238 CYS A O 1
ATOM 1742 N N . ALA A 1 239 ? 10.703 -14.227 0.067 1 92.25 239 ALA A N 1
ATOM 1743 C CA . ALA A 1 239 ? 10.984 -13.617 -1.231 1 92.25 239 ALA A CA 1
ATOM 1744 C C . ALA A 1 239 ? 12.289 -12.836 -1.201 1 92.25 239 ALA A C 1
ATOM 1746 O O . ALA A 1 239 ? 12.82 -12.453 -2.248 1 92.25 239 ALA A O 1
ATOM 1747 N N . GLY A 1 240 ? 12.828 -12.594 -0.052 1 95.12 240 GLY A N 1
ATOM 1748 C CA . GLY A 1 240 ? 14.086 -11.875 0.114 1 95.12 240 GLY A CA 1
ATOM 1749 C C . GLY A 1 240 ? 14.266 -11.305 1.507 1 95.12 240 GLY A C 1
ATOM 1750 O O . GLY A 1 240 ? 13.445 -11.555 2.396 1 95.12 240 GLY A O 1
ATOM 1751 N N . VAL A 1 241 ? 15.406 -10.57 1.652 1 97.56 241 VAL A N 1
ATOM 1752 C CA . VAL A 1 241 ? 15.68 -9.836 2.881 1 97.56 241 VAL A CA 1
ATOM 1753 C C . VAL A 1 241 ? 15.148 -8.406 2.764 1 97.56 241 VAL A C 1
ATOM 1755 O O . VAL A 1 241 ? 15.555 -7.656 1.875 1 97.56 241 VAL A O 1
ATOM 1758 N N . GLY A 1 242 ? 14.211 -8.133 3.654 1 98.38 242 GLY A N 1
ATOM 1759 C CA . GLY A 1 242 ? 13.656 -6.793 3.656 1 98.38 242 GLY A CA 1
ATOM 1760 C C . GLY A 1 242 ? 14.539 -5.785 4.367 1 98.38 242 GLY A C 1
ATOM 1761 O O . GLY A 1 242 ? 15.148 -6.098 5.391 1 98.38 242 GLY A O 1
ATOM 1762 N N . LEU A 1 243 ? 14.602 -4.59 3.828 1 98.38 243 LEU A N 1
ATOM 1763 C CA . LEU A 1 243 ? 15.312 -3.482 4.461 1 98.38 243 LEU A CA 1
ATOM 1764 C C . LEU A 1 243 ? 14.375 -2.303 4.699 1 98.38 243 LEU A C 1
ATOM 1766 O O . LEU A 1 243 ? 13.594 -1.936 3.818 1 98.38 243 LEU A O 1
ATOM 1770 N N . GLY A 1 244 ? 14.445 -1.721 5.902 1 97.5 244 GLY A N 1
ATOM 1771 C CA . GLY A 1 244 ? 13.609 -0.575 6.227 1 97.5 244 GLY A CA 1
ATOM 1772 C C . GLY A 1 244 ? 13.977 0.073 7.551 1 97.5 244 GLY A C 1
ATOM 1773 O O . GLY A 1 244 ? 15.023 -0.229 8.125 1 97.5 244 GLY A O 1
ATOM 1774 N N . PRO A 1 245 ? 13.195 1.01 7.992 1 97.06 245 PRO A N 1
ATOM 1775 C CA . PRO A 1 245 ? 13.469 1.722 9.242 1 97.06 245 PRO A CA 1
ATOM 1776 C C . PRO A 1 245 ? 13.258 0.852 10.477 1 97.06 245 PRO A C 1
ATOM 1778 O O . PRO A 1 245 ? 12.406 -0.045 10.469 1 97.06 245 PRO A O 1
ATOM 1781 N N . SER A 1 246 ? 13.922 1.134 11.539 1 97.62 246 SER A N 1
ATOM 1782 C CA . SER A 1 246 ? 13.93 0.33 12.758 1 97.62 246 SER A CA 1
ATOM 1783 C C . SER A 1 246 ? 12.531 0.249 13.375 1 97.62 246 SER A C 1
ATOM 1785 O O . SER A 1 246 ? 12.203 -0.725 14.055 1 97.62 246 SER A O 1
ATOM 1787 N N . ARG A 1 247 ? 11.719 1.198 13.125 1 95.56 247 ARG A N 1
ATOM 1788 C CA . ARG A 1 247 ? 10.367 1.159 13.672 1 95.56 247 ARG A CA 1
ATOM 1789 C C . ARG A 1 247 ? 9.57 0.001 13.078 1 95.56 247 ARG A C 1
ATOM 1791 O O . ARG A 1 247 ? 8.516 -0.361 13.602 1 95.56 247 ARG A O 1
ATOM 1798 N N . MET A 1 248 ? 10.086 -0.648 12.023 1 96 248 MET A N 1
ATOM 1799 C CA . MET A 1 248 ? 9.469 -1.855 11.477 1 96 248 MET A CA 1
ATOM 1800 C C . MET A 1 248 ? 9.383 -2.947 12.539 1 96 248 MET A C 1
ATOM 1802 O O . MET A 1 248 ? 8.578 -3.875 12.414 1 96 248 MET A O 1
ATOM 1806 N N . ARG A 1 249 ? 10.188 -2.852 13.531 1 95.31 249 ARG A N 1
ATOM 1807 C CA . ARG A 1 249 ? 10.188 -3.842 14.609 1 95.31 249 ARG A CA 1
ATOM 1808 C C . ARG A 1 249 ? 8.852 -3.857 15.336 1 95.31 249 ARG A C 1
ATOM 1810 O O . ARG A 1 249 ? 8.531 -4.82 16.031 1 95.31 249 ARG A O 1
ATOM 1817 N N . LEU A 1 250 ? 8.117 -2.824 15.156 1 93.88 250 LEU A N 1
ATOM 1818 C CA . LEU A 1 250 ? 6.805 -2.73 15.789 1 93.88 250 LEU A CA 1
ATOM 1819 C C . LEU A 1 250 ? 5.785 -3.602 15.062 1 93.88 250 LEU A C 1
ATOM 1821 O O . LEU A 1 250 ? 4.695 -3.85 15.586 1 93.88 250 LEU A O 1
ATOM 1825 N N . ILE A 1 251 ? 6.16 -3.984 13.789 1 93.31 251 ILE A N 1
ATOM 1826 C CA . ILE A 1 251 ? 5.316 -4.957 13.102 1 93.31 251 ILE A CA 1
ATOM 1827 C C . ILE A 1 251 ? 5.402 -6.305 13.812 1 93.31 251 ILE A C 1
ATOM 1829 O O . ILE A 1 251 ? 6.449 -6.953 13.805 1 93.31 251 ILE A O 1
ATOM 1833 N N . ALA A 1 252 ? 4.473 -6.727 14.578 1 86.38 252 ALA A N 1
ATOM 1834 C CA . ALA A 1 252 ? 4.5 -7.93 15.406 1 86.38 252 ALA A CA 1
ATOM 1835 C C . ALA A 1 252 ? 4 -9.148 14.625 1 86.38 252 ALA A C 1
ATOM 1837 O O . ALA A 1 252 ? 2.83 -9.523 14.734 1 86.38 252 ALA A O 1
ATOM 1838 N N . ARG A 1 253 ? 4.789 -9.672 13.852 1 90.62 253 ARG A N 1
ATOM 1839 C CA . ARG A 1 253 ? 4.523 -10.914 13.133 1 90.62 253 ARG A CA 1
ATOM 1840 C C . ARG A 1 253 ? 5.406 -12.047 13.656 1 90.62 253 ARG A C 1
ATOM 1842 O O . ARG A 1 253 ? 6.609 -11.859 13.852 1 90.62 253 ARG A O 1
ATOM 1849 N N . PRO A 1 254 ? 4.812 -13.148 13.914 1 90.69 254 PRO A N 1
ATOM 1850 C CA . PRO A 1 254 ? 5.609 -14.25 14.469 1 90.69 254 PRO A CA 1
ATOM 1851 C C . PRO A 1 254 ? 6.461 -14.953 13.414 1 90.69 254 PRO A C 1
ATOM 1853 O O . PRO A 1 254 ? 7.363 -15.719 13.758 1 90.69 254 PRO A O 1
ATOM 1856 N N . ASP A 1 255 ? 6.184 -14.68 12.195 1 94.06 255 ASP A N 1
ATOM 1857 C CA . ASP A 1 255 ? 6.812 -15.453 11.125 1 94.06 255 ASP A CA 1
ATOM 1858 C C . ASP A 1 255 ? 7.984 -14.695 10.516 1 94.06 255 ASP A C 1
ATOM 1860 O O . ASP A 1 255 ? 8.5 -15.078 9.461 1 94.06 255 ASP A O 1
ATOM 1864 N N . VAL A 1 256 ? 8.414 -13.578 11.148 1 96.5 256 VAL A N 1
ATOM 1865 C CA . VAL A 1 256 ? 9.578 -12.859 10.656 1 96.5 256 VAL A CA 1
ATOM 1866 C C . VAL A 1 256 ? 10.555 -12.602 11.805 1 96.5 256 VAL A C 1
ATOM 1868 O O . VAL A 1 256 ? 10.195 -12.75 12.969 1 96.5 256 VAL A O 1
ATOM 1871 N N . TRP A 1 257 ? 11.797 -12.32 11.453 1 97.25 257 TRP A N 1
ATOM 1872 C CA . TRP A 1 257 ? 12.875 -11.977 12.375 1 97.25 257 TRP A CA 1
ATOM 1873 C C . TRP A 1 257 ? 13.57 -10.688 11.945 1 97.25 257 TRP A C 1
ATOM 1875 O O . TRP A 1 257 ? 13.922 -10.523 10.773 1 97.25 257 TRP A O 1
ATOM 1885 N N . PHE A 1 258 ? 13.75 -9.781 12.875 1 97.62 258 PHE A N 1
ATOM 1886 C CA . PHE A 1 258 ? 14.445 -8.523 12.594 1 97.62 258 PHE A CA 1
ATOM 1887 C C . PHE A 1 258 ? 15.898 -8.602 13.023 1 97.62 258 PHE A C 1
ATOM 1889 O O . PHE A 1 258 ? 16.203 -9.094 14.109 1 97.62 258 PHE A O 1
ATOM 1896 N N . CYS A 1 259 ? 16.781 -8.102 12.156 1 97.5 259 CYS A N 1
ATOM 1897 C CA . CYS A 1 259 ? 18.219 -8.062 12.398 1 97.5 259 CYS A CA 1
ATOM 1898 C C . CYS A 1 259 ? 18.734 -6.633 12.352 1 97.5 259 CYS A C 1
ATOM 1900 O O . CYS A 1 259 ? 18.297 -5.832 11.523 1 97.5 259 CYS A O 1
ATOM 1902 N N . ASP A 1 260 ? 19.734 -6.41 13.219 1 98.06 260 ASP A N 1
ATOM 1903 C CA . ASP A 1 260 ? 20.484 -5.168 13.047 1 98.06 260 ASP A CA 1
ATOM 1904 C C . ASP A 1 260 ? 21.391 -5.242 11.828 1 98.06 260 ASP A C 1
ATOM 1906 O O . ASP A 1 260 ? 21.844 -6.324 11.445 1 98.06 260 ASP A O 1
ATOM 1910 N N . VAL A 1 261 ? 21.562 -4.113 11.188 1 97.94 261 VAL A N 1
ATOM 1911 C CA . VAL A 1 261 ? 22.5 -4.02 10.078 1 97.94 261 VAL A CA 1
ATOM 1912 C C . VAL A 1 261 ? 23.812 -3.406 10.555 1 97.94 261 VAL A C 1
ATOM 1914 O O . VAL A 1 261 ? 23.812 -2.383 11.25 1 97.94 261 VAL A O 1
ATOM 1917 N N . ALA A 1 262 ? 24.922 -4.043 10.164 1 96.56 262 ALA A N 1
ATOM 1918 C CA . ALA A 1 262 ? 26.25 -3.566 10.57 1 96.56 262 ALA A CA 1
ATOM 1919 C C . ALA A 1 262 ? 27.078 -3.143 9.367 1 96.56 262 ALA A C 1
ATOM 1921 O O . ALA A 1 262 ? 27.125 -3.855 8.359 1 96.56 262 ALA A O 1
ATOM 1922 N N . PRO A 1 263 ? 27.734 -2.035 9.578 1 95.5 263 PRO A N 1
ATOM 1923 C CA . PRO A 1 263 ? 27.672 -1.062 10.664 1 95.5 263 PRO A CA 1
ATOM 1924 C C . PRO A 1 263 ? 26.328 -0.349 10.75 1 95.5 263 PRO A C 1
ATOM 1926 O O . PRO A 1 263 ? 25.578 -0.325 9.766 1 95.5 263 PRO A O 1
ATOM 1929 N N . ARG A 1 264 ? 26.078 0.177 11.867 1 96.88 264 ARG A N 1
ATOM 1930 C CA . ARG A 1 264 ? 24.828 0.91 12.047 1 96.88 264 ARG A CA 1
ATOM 1931 C C . ARG A 1 264 ? 24.703 2.027 11.016 1 96.88 264 ARG A C 1
ATOM 1933 O O . ARG A 1 264 ? 25.641 2.783 10.789 1 96.88 264 ARG A O 1
ATOM 1940 N N . TYR A 1 265 ? 23.516 2.047 10.359 1 97.06 265 TYR A N 1
ATOM 1941 C CA . TYR A 1 265 ? 23.266 3.004 9.281 1 97.06 265 TYR A CA 1
ATOM 1942 C C . TYR A 1 265 ? 22.078 3.895 9.609 1 97.06 265 TYR A C 1
ATOM 1944 O O . TYR A 1 265 ? 20.938 3.436 9.617 1 97.06 265 TYR A O 1
ATOM 1952 N N . ARG A 1 266 ? 22.344 5.16 9.844 1 96.31 266 ARG A N 1
ATOM 1953 C CA . ARG A 1 266 ? 21.297 6.105 10.195 1 96.31 266 ARG A CA 1
ATOM 1954 C C . ARG A 1 266 ? 20.484 6.504 8.969 1 96.31 266 ARG A C 1
ATOM 1956 O O . ARG A 1 266 ? 21.047 6.793 7.91 1 96.31 266 ARG A O 1
ATOM 1963 N N . LEU A 1 267 ? 19.172 6.484 9.148 1 96.12 267 LEU A N 1
ATOM 1964 C CA . LEU A 1 267 ? 18.281 6.902 8.062 1 96.12 267 LEU A CA 1
ATOM 1965 C C . LEU A 1 267 ? 17.906 8.375 8.203 1 96.12 267 LEU A C 1
ATOM 1967 O O . LEU A 1 267 ? 18.062 8.961 9.281 1 96.12 267 LEU A O 1
ATOM 1971 N N . PRO A 1 268 ? 17.469 8.938 7.02 1 93.25 268 PRO A N 1
ATOM 1972 C CA . PRO A 1 268 ? 16.891 10.273 7.191 1 93.25 268 PRO A CA 1
ATOM 1973 C C . PRO A 1 268 ? 15.758 10.297 8.219 1 93.25 268 PRO A C 1
ATOM 1975 O O . PRO A 1 268 ? 14.977 9.352 8.312 1 93.25 268 PRO A O 1
ATOM 1978 N N . ASP A 1 269 ? 15.648 11.352 8.906 1 92.56 269 ASP A N 1
ATOM 1979 C CA . ASP A 1 269 ? 14.648 11.453 9.969 1 92.56 269 ASP A CA 1
ATOM 1980 C C . ASP A 1 269 ? 13.234 11.43 9.391 1 92.56 269 ASP A C 1
ATOM 1982 O O . ASP A 1 269 ? 13.008 11.867 8.258 1 92.56 269 ASP A O 1
ATOM 1986 N N . LEU A 1 270 ? 12.375 10.828 10.18 1 92.62 270 LEU A N 1
ATOM 1987 C CA . LEU A 1 270 ? 10.953 11.07 9.938 1 92.62 270 LEU A CA 1
ATOM 1988 C C . LEU A 1 270 ? 10.578 12.508 10.289 1 92.62 270 LEU A C 1
ATOM 1990 O O . LEU A 1 270 ? 10.82 12.961 11.406 1 92.62 270 LEU A O 1
ATOM 1994 N N . GLN A 1 271 ? 9.992 13.211 9.289 1 92 271 GLN A N 1
ATOM 1995 C CA . GLN A 1 271 ? 9.766 14.641 9.461 1 92 271 GLN A CA 1
ATOM 1996 C C . GLN A 1 271 ? 8.305 15 9.242 1 92 271 GLN A C 1
ATOM 1998 O O . GLN A 1 271 ? 7.617 14.359 8.438 1 92 271 GLN A O 1
ATOM 2003 N N . MET A 1 272 ? 7.855 15.922 9.906 1 92.56 272 MET A N 1
ATOM 2004 C CA . MET A 1 272 ? 6.562 16.562 9.703 1 92.56 272 MET A CA 1
ATOM 2005 C C . MET A 1 272 ? 6.734 17.953 9.094 1 92.56 272 MET A C 1
ATOM 2007 O O . MET A 1 272 ? 7.516 18.766 9.594 1 92.56 272 MET A O 1
ATOM 2011 N N . SER A 1 273 ? 6.082 18.234 8.023 1 92.69 273 SER A N 1
ATOM 2012 C CA . SER A 1 273 ? 6.18 19.516 7.328 1 92.69 273 SER A CA 1
ATOM 2013 C C . SER A 1 273 ? 4.816 20.172 7.191 1 92.69 273 SER A C 1
ATOM 2015 O O . SER A 1 273 ? 3.801 19.484 7.035 1 92.69 273 SER A O 1
ATOM 2017 N N . PHE A 1 274 ? 4.848 21.438 7.238 1 90.19 274 PHE A N 1
ATOM 2018 C CA . PHE A 1 274 ? 3.654 22.266 7.051 1 90.19 274 PHE A CA 1
ATOM 2019 C C . PHE A 1 274 ? 4.031 23.656 6.582 1 90.19 274 PHE A C 1
ATOM 2021 O O . PHE A 1 274 ? 5.203 24.047 6.621 1 90.19 274 PHE A O 1
ATOM 2028 N N . ARG A 1 275 ? 3.074 24.344 6.113 1 84.62 275 ARG A N 1
ATOM 2029 C CA . ARG A 1 275 ? 3.338 25.688 5.637 1 84.62 275 ARG A CA 1
ATOM 2030 C C . ARG A 1 275 ? 3.443 26.672 6.805 1 84.62 275 ARG A C 1
ATOM 2032 O O . ARG A 1 275 ? 2.551 26.734 7.652 1 84.62 275 ARG A O 1
ATOM 2039 N N . ALA A 1 276 ? 4.465 27.469 6.816 1 77.5 276 ALA A N 1
ATOM 2040 C CA . ALA A 1 276 ? 4.738 28.422 7.895 1 77.5 276 ALA A CA 1
ATOM 2041 C C . ALA A 1 276 ? 3.643 29.469 7.988 1 77.5 276 ALA A C 1
ATOM 2043 O O . ALA A 1 276 ? 3.193 29.812 9.086 1 77.5 276 ALA A O 1
ATOM 2044 N N . ALA A 1 277 ? 3.213 29.906 6.887 1 71.44 277 ALA A N 1
ATOM 2045 C CA . ALA A 1 277 ? 2.293 31.047 6.848 1 71.44 277 ALA A CA 1
ATOM 2046 C C . ALA A 1 277 ? 0.842 30.562 6.906 1 71.44 277 ALA A C 1
ATOM 2048 O O . ALA A 1 277 ? -0.083 31.375 6.758 1 71.44 277 ALA A O 1
ATOM 2049 N N . ASP A 1 278 ? 0.658 29.281 7.145 1 74.31 278 ASP A N 1
ATOM 2050 C CA . ASP A 1 278 ? -0.715 28.797 7.184 1 74.31 278 ASP A CA 1
ATOM 2051 C C . ASP A 1 278 ? -1.431 29.266 8.453 1 74.31 278 ASP A C 1
ATOM 2053 O O . ASP A 1 278 ? -1.07 28.859 9.555 1 74.31 278 ASP A O 1
ATOM 2057 N N . PRO A 1 279 ? -2.424 30.156 8.305 1 67 279 PRO A N 1
ATOM 2058 C CA . PRO A 1 279 ? -3.111 30.734 9.461 1 67 279 PRO A CA 1
ATOM 2059 C C . PRO A 1 279 ? -4.199 29.812 10.016 1 67 279 PRO A C 1
ATOM 2061 O O . PRO A 1 279 ? -4.996 30.234 10.859 1 67 279 PRO A O 1
ATOM 2064 N N . SER A 1 280 ? -4.281 28.594 9.602 1 77.12 280 SER A N 1
ATOM 2065 C CA . SER A 1 280 ? -5.359 27.688 9.977 1 77.12 280 SER A CA 1
ATOM 2066 C C . SER A 1 280 ? -5.359 27.422 11.484 1 77.12 280 SER A C 1
ATOM 2068 O O . SER A 1 280 ? -4.375 26.922 12.031 1 77.12 280 SER A O 1
ATOM 2070 N N . PRO A 1 281 ? -6.488 27.766 12.172 1 77.75 281 PRO A N 1
ATOM 2071 C CA . PRO A 1 281 ? -6.578 27.469 13.602 1 77.75 281 PRO A CA 1
ATOM 2072 C C . PRO A 1 281 ? -6.484 25.969 13.906 1 77.75 281 PRO A C 1
ATOM 2074 O O . PRO A 1 281 ? -5.988 25.578 14.961 1 77.75 281 PRO A O 1
ATOM 2077 N N . VAL A 1 282 ? -6.938 25.219 12.992 1 85.56 282 VAL A N 1
ATOM 2078 C CA . VAL A 1 282 ? -6.891 23.781 13.18 1 85.56 282 VAL A CA 1
ATOM 2079 C C . VAL A 1 282 ? -5.441 23.297 13.141 1 85.56 282 VAL A C 1
ATOM 2081 O O . VAL A 1 282 ? -5.035 22.469 13.961 1 85.56 282 VAL A O 1
ATOM 2084 N N . LEU A 1 283 ? -4.68 23.828 12.203 1 88.06 283 LEU A N 1
ATOM 2085 C CA . LEU A 1 283 ? -3.264 23.484 12.141 1 88.06 283 LEU A CA 1
ATOM 2086 C C . LEU A 1 283 ? -2.545 23.922 13.414 1 88.06 283 LEU A C 1
ATOM 2088 O O . LEU A 1 283 ? -1.755 23.156 13.977 1 88.06 283 LEU A O 1
ATOM 2092 N N . ALA A 1 284 ? -2.846 25.094 13.852 1 82.56 284 ALA A N 1
ATOM 2093 C CA . ALA A 1 284 ? -2.24 25.609 15.078 1 82.56 284 ALA A CA 1
ATOM 2094 C C . ALA A 1 284 ? -2.562 24.719 16.266 1 82.56 284 ALA A C 1
ATOM 2096 O O . ALA A 1 284 ? -1.687 24.422 17.078 1 82.56 284 ALA A O 1
ATOM 2097 N N . ALA A 1 285 ? -3.826 24.344 16.359 1 84.38 285 ALA A N 1
ATOM 2098 C CA . ALA A 1 285 ? -4.242 23.469 17.438 1 84.38 285 ALA A CA 1
ATOM 2099 C C . ALA A 1 285 ? -3.525 22.125 17.359 1 84.38 285 ALA A C 1
ATOM 2101 O O . ALA A 1 285 ? -3.123 21.562 18.375 1 84.38 285 ALA A O 1
ATOM 2102 N N . PHE A 1 286 ? -3.428 21.625 16.203 1 90.75 286 PHE A N 1
ATOM 2103 C CA . PHE A 1 286 ? -2.725 20.375 15.977 1 90.75 286 PHE A CA 1
ATOM 2104 C C . PHE A 1 286 ? -1.266 20.484 16.406 1 90.75 286 PHE A C 1
ATOM 2106 O O . PHE A 1 286 ? -0.748 19.625 17.109 1 90.75 286 PHE A O 1
ATOM 2113 N N . LEU A 1 287 ? -0.617 21.5 15.977 1 87.31 287 LEU A N 1
ATOM 2114 C CA . LEU A 1 287 ? 0.785 21.734 16.312 1 87.31 287 LEU A CA 1
ATOM 2115 C C . LEU A 1 287 ? 0.968 21.875 17.812 1 87.31 287 LEU A C 1
ATOM 2117 O O . LEU A 1 287 ? 1.991 21.453 18.359 1 87.31 287 LEU A O 1
ATOM 2121 N N . ASP A 1 288 ? 0.02 22.406 18.469 1 83.56 288 ASP A N 1
ATOM 2122 C CA . ASP A 1 288 ? 0.062 22.516 19.922 1 83.56 288 ASP A CA 1
ATOM 2123 C C . ASP A 1 288 ? 0.059 21.141 20.578 1 83.56 288 ASP A C 1
ATOM 2125 O O . ASP A 1 288 ? 0.769 20.906 21.562 1 83.56 288 ASP A O 1
ATOM 2129 N N . VAL A 1 289 ? -0.705 20.25 20.047 1 84.75 289 VAL A N 1
ATOM 2130 C CA . VAL A 1 289 ? -0.758 18.891 20.562 1 84.75 289 VAL A CA 1
ATOM 2131 C C . VAL A 1 289 ? 0.581 18.188 20.328 1 84.75 289 VAL A C 1
ATOM 2133 O O . VAL A 1 289 ? 1.087 17.484 21.203 1 84.75 289 VAL A O 1
ATOM 2136 N N . VAL A 1 290 ? 1.095 18.391 19.156 1 84.38 290 VAL A N 1
ATOM 2137 C CA . VAL A 1 290 ? 2.377 17.797 18.812 1 84.38 290 VAL A CA 1
ATOM 2138 C C . VAL A 1 290 ? 3.461 18.312 19.766 1 84.38 290 VAL A C 1
ATOM 2140 O O . VAL A 1 290 ? 4.277 17.531 20.266 1 84.38 290 VAL A O 1
ATOM 2143 N N . ARG A 1 291 ? 3.428 19.547 20.047 1 80.06 291 ARG A N 1
ATOM 2144 C CA . ARG A 1 291 ? 4.402 20.203 20.922 1 80.06 291 ARG A CA 1
ATOM 2145 C C . ARG A 1 291 ? 4.348 19.609 22.328 1 80.06 291 ARG A C 1
ATOM 2147 O O . ARG A 1 291 ? 5.387 19.391 22.953 1 80.06 291 ARG A O 1
ATOM 2154 N N . ARG A 1 292 ? 3.248 19.312 22.75 1 75.62 292 ARG A N 1
ATOM 2155 C CA . ARG A 1 292 ? 3.059 18.859 24.125 1 75.62 292 ARG A CA 1
ATOM 2156 C C . ARG A 1 292 ? 3.428 17.375 24.25 1 75.62 292 ARG A C 1
ATOM 2158 O O . ARG A 1 292 ? 3.824 16.922 25.328 1 75.62 292 ARG A O 1
ATOM 2165 N N . ASN A 1 293 ? 3.34 16.672 23.188 1 69.56 293 ASN A N 1
ATOM 2166 C CA . ASN A 1 293 ? 3.492 15.219 23.281 1 69.56 293 ASN A CA 1
ATOM 2167 C C . ASN A 1 293 ? 4.859 14.766 22.781 1 69.56 293 ASN A C 1
ATOM 2169 O O . ASN A 1 293 ? 5.281 13.641 23.031 1 69.56 293 ASN A O 1
ATOM 2173 N N . CYS A 1 294 ? 5.41 15.477 21.984 1 67.62 294 CYS A N 1
ATOM 2174 C CA . CYS A 1 294 ? 6.742 15.141 21.516 1 67.62 294 CYS A CA 1
ATOM 2175 C C . CYS A 1 294 ? 7.766 16.172 21.969 1 67.62 294 CYS A C 1
ATOM 2177 O O . CYS A 1 294 ? 7.996 17.172 21.281 1 67.62 294 CYS A O 1
ATOM 2179 N N . ALA A 1 295 ? 8.195 15.977 23.219 1 60.88 295 ALA A N 1
ATOM 2180 C CA . ALA A 1 295 ? 9.062 16.969 23.844 1 60.88 295 ALA A CA 1
ATOM 2181 C C . ALA A 1 295 ? 10.125 17.469 22.859 1 60.88 295 ALA A C 1
ATOM 2183 O O . ALA A 1 295 ? 10.359 18.672 22.766 1 60.88 295 ALA A O 1
ATOM 2184 N N . ARG A 1 296 ? 10.703 16.547 22.25 1 61.84 296 ARG A N 1
ATOM 2185 C CA . ARG A 1 296 ? 11.773 16.922 21.328 1 61.84 296 ARG A CA 1
ATOM 2186 C C . ARG A 1 296 ? 11.227 17.703 20.141 1 61.84 296 ARG A C 1
ATOM 2188 O O . ARG A 1 296 ? 11.836 18.672 19.688 1 61.84 296 ARG A O 1
ATOM 2195 N N . VAL A 1 297 ? 10.023 17.375 19.781 1 67.94 297 VAL A N 1
ATOM 2196 C CA . VAL A 1 297 ? 9.398 18.031 18.641 1 67.94 297 VAL A CA 1
ATOM 2197 C C . VAL A 1 297 ? 8.914 19.422 19.047 1 67.94 297 VAL A C 1
ATOM 2199 O O . VAL A 1 297 ? 9.031 20.375 18.281 1 67.94 297 VAL A O 1
ATOM 2202 N N . GLY A 1 298 ? 8.453 19.438 20.234 1 68.25 298 GLY A N 1
ATOM 2203 C CA . GLY A 1 298 ? 7.926 20.703 20.734 1 68.25 298 GLY A CA 1
ATOM 2204 C C . GLY A 1 298 ? 8.961 21.812 20.797 1 68.25 298 GLY A C 1
ATOM 2205 O O . GLY A 1 298 ? 8.703 22.922 20.344 1 68.25 298 GLY A O 1
ATOM 2206 N N . SER A 1 299 ? 10.023 21.406 21.375 1 65.62 299 SER A N 1
ATOM 2207 C CA . SER A 1 299 ? 11.078 22.406 21.484 1 65.62 299 SER A CA 1
ATOM 2208 C C . SER A 1 299 ? 11.508 22.906 20.109 1 65.62 299 SER A C 1
ATOM 2210 O O . SER A 1 299 ? 11.711 24.109 19.906 1 65.62 299 SER A O 1
ATOM 2212 N N . ARG A 1 300 ? 11.562 22.031 19.25 1 67.81 300 ARG A N 1
ATOM 2213 C CA . ARG A 1 300 ? 11.977 22.375 17.906 1 67.81 300 ARG A CA 1
ATOM 2214 C C . ARG A 1 300 ? 10.906 23.219 17.203 1 67.81 300 ARG A C 1
ATOM 2216 O O . ARG A 1 300 ? 11.227 24.172 16.484 1 67.81 300 ARG A O 1
ATOM 2223 N N . LEU A 1 301 ? 9.758 22.828 17.453 1 70.62 301 LEU A N 1
ATOM 2224 C CA . LEU A 1 301 ? 8.641 23.562 16.875 1 70.62 301 LEU A CA 1
ATOM 2225 C C . LEU A 1 301 ? 8.594 24.984 17.406 1 70.62 301 LEU A C 1
ATOM 2227 O O . LEU A 1 301 ? 8.352 25.922 16.641 1 70.62 301 LEU A O 1
ATOM 2231 N N . ASP A 1 302 ? 8.836 25.078 18.672 1 66.44 302 ASP A N 1
ATOM 2232 C CA . ASP A 1 302 ? 8.836 26.406 19.281 1 66.44 302 ASP A CA 1
ATOM 2233 C C . ASP A 1 302 ? 9.906 27.297 18.656 1 66.44 302 ASP A C 1
ATOM 2235 O O . ASP A 1 302 ? 9.656 28.469 18.344 1 66.44 302 ASP A O 1
ATOM 2239 N N . ASP A 1 303 ? 11.039 26.703 18.516 1 65.5 303 ASP A N 1
ATOM 2240 C CA . ASP A 1 303 ? 12.148 27.453 17.953 1 65.5 303 ASP A CA 1
ATOM 2241 C C . ASP A 1 303 ? 11.844 27.875 16.516 1 65.5 303 ASP A C 1
ATOM 2243 O O . ASP A 1 303 ? 12.133 29 16.109 1 65.5 303 ASP A O 1
ATOM 2247 N N . LEU A 1 304 ? 11.227 27.031 15.844 1 66.19 304 LEU A N 1
ATOM 2248 C CA . LEU A 1 304 ? 10.961 27.281 14.43 1 66.19 304 LEU A CA 1
ATOM 2249 C C . LEU A 1 304 ? 9.82 28.266 14.258 1 66.19 304 LEU A C 1
ATOM 2251 O O . LEU A 1 304 ? 9.875 29.156 13.406 1 66.19 304 LEU A O 1
ATOM 2255 N N . LEU A 1 305 ? 8.859 28.125 15.031 1 64.94 305 LEU A N 1
ATOM 2256 C CA . LEU A 1 305 ? 7.703 29 14.945 1 64.94 305 LEU A CA 1
ATOM 2257 C C . LEU A 1 305 ? 8.062 30.422 15.375 1 64.94 305 LEU A C 1
ATOM 2259 O O . LEU A 1 305 ? 7.477 31.391 14.891 1 64.94 305 LEU A O 1
ATOM 2263 N N . ALA A 1 306 ? 8.945 30.469 16.328 1 62.03 306 ALA A N 1
ATOM 2264 C CA . ALA A 1 306 ? 9.445 31.781 16.75 1 62.03 306 ALA A CA 1
ATOM 2265 C C . ALA A 1 306 ? 10.125 32.5 15.586 1 62.03 306 ALA A C 1
ATOM 2267 O O . ALA A 1 306 ? 10.109 33.75 15.516 1 62.03 306 ALA A O 1
ATOM 2268 N N . ARG A 1 307 ? 10.688 31.734 14.781 1 61.47 307 ARG A N 1
ATOM 2269 C CA . ARG A 1 307 ? 11.391 32.312 13.641 1 61.47 307 ARG A CA 1
ATOM 2270 C C . ARG A 1 307 ? 10.43 32.656 12.516 1 61.47 307 ARG A C 1
ATOM 2272 O O . ARG A 1 307 ? 10.789 33.375 11.586 1 61.47 307 ARG A O 1
ATOM 2279 N N . HIS A 1 308 ? 9.266 32.031 12.609 1 56.31 308 HIS A N 1
ATOM 2280 C CA . HIS A 1 308 ? 8.219 32.312 11.633 1 56.31 308 HIS A CA 1
ATOM 2281 C C . HIS A 1 308 ? 6.969 32.875 12.312 1 56.31 308 HIS A C 1
ATOM 2283 O O . HIS A 1 308 ? 5.938 32.188 12.367 1 56.31 308 HIS A O 1
ATOM 2289 N N . PRO A 1 309 ? 7.035 34.031 12.938 1 48.88 309 PRO A N 1
ATOM 2290 C CA . PRO A 1 309 ? 5.988 34.625 13.789 1 48.88 309 PRO A CA 1
ATOM 2291 C C . PRO A 1 309 ? 4.617 34.625 13.117 1 48.88 309 PRO A C 1
ATOM 2293 O O . PRO A 1 309 ? 3.598 34.781 13.789 1 48.88 309 PRO A O 1
ATOM 2296 N N . ALA A 1 310 ? 4.57 34.531 11.969 1 46.72 310 ALA A N 1
ATOM 2297 C CA . ALA A 1 310 ? 3.248 34.562 11.344 1 46.72 310 ALA A CA 1
ATOM 2298 C C . ALA A 1 310 ? 2.387 33.406 11.805 1 46.72 310 ALA A C 1
ATOM 2300 O O . ALA A 1 310 ? 1.165 33.406 11.633 1 46.72 310 ALA A O 1
ATOM 2301 N N . ILE A 1 311 ? 2.898 32.375 12.234 1 45.56 311 ILE A N 1
ATOM 2302 C CA . ILE A 1 311 ? 2.17 31.172 12.57 1 45.56 311 ILE A CA 1
ATOM 2303 C C . ILE A 1 311 ? 1.558 31.312 13.969 1 45.56 311 ILE A C 1
ATOM 2305 O O . ILE A 1 311 ? 0.493 30.75 14.242 1 45.56 311 ILE A O 1
ATOM 2309 N N . THR A 1 312 ? 2.236 31.984 14.984 1 41.22 312 THR A N 1
ATOM 2310 C CA . THR A 1 312 ? 1.822 32.062 16.375 1 41.22 312 THR A CA 1
ATOM 2311 C C . THR A 1 312 ? 0.831 33.219 16.578 1 41.22 312 THR A C 1
ATOM 2313 O O . THR A 1 312 ? 0.232 33.344 17.656 1 41.22 312 THR A O 1
ATOM 2316 N N . GLN A 1 313 ? 0.788 34.125 15.773 1 35.84 313 GLN A N 1
ATOM 2317 C CA . GLN A 1 313 ? -0.049 35.281 16.125 1 35.84 313 GLN A CA 1
ATOM 2318 C C . GLN A 1 313 ? -1.53 34.906 16.062 1 35.84 313 GLN A C 1
ATOM 2320 O O . GLN A 1 313 ? -2.385 35.781 15.93 1 35.84 313 GLN A O 1
ATOM 2325 N N . VAL A 1 314 ? -1.881 33.625 16.016 1 34.97 314 VAL A N 1
ATOM 2326 C CA . VAL A 1 314 ? -3.32 33.625 16.25 1 34.97 314 VAL A CA 1
ATOM 2327 C C . VAL A 1 314 ? -3.604 33.438 17.734 1 34.97 314 VAL A C 1
ATOM 2329 O O . VAL A 1 314 ? -2.922 32.688 18.422 1 34.97 314 VAL A O 1
ATOM 2332 N N . MET B 1 1 ? -1.479 -5.418 -47.062 1 29.98 1 MET B N 1
ATOM 2333 C CA . MET B 1 1 ? -2.1 -5.809 -45.812 1 29.98 1 MET B CA 1
ATOM 2334 C C . MET B 1 1 ? -1.106 -5.699 -44.656 1 29.98 1 MET B C 1
ATOM 2336 O O . MET B 1 1 ? -0.081 -6.379 -44.656 1 29.98 1 MET B O 1
ATOM 2340 N N . VAL B 1 2 ? -0.896 -4.602 -44.188 1 42.12 2 VAL B N 1
ATOM 2341 C CA . VAL B 1 2 ? 0.193 -4.453 -43.219 1 42.12 2 VAL B CA 1
ATOM 2342 C C . VAL B 1 2 ? -0.063 -5.344 -42.031 1 42.12 2 VAL B C 1
ATOM 2344 O O . VAL B 1 2 ? -1.197 -5.445 -41.531 1 42.12 2 VAL B O 1
ATOM 2347 N N . ALA B 1 3 ? 0.732 -6.406 -41.875 1 55.69 3 ALA B N 1
ATOM 2348 C CA . ALA B 1 3 ? 0.657 -7.438 -40.844 1 55.69 3 ALA B CA 1
ATOM 2349 C C . ALA B 1 3 ? 0.671 -6.82 -39.438 1 55.69 3 ALA B C 1
ATOM 2351 O O . ALA B 1 3 ? 1.361 -5.824 -39.219 1 55.69 3 ALA B O 1
ATOM 2352 N N . VAL B 1 4 ? -0.424 -7.137 -38.781 1 61.62 4 VAL B N 1
ATOM 2353 C CA . VAL B 1 4 ? -0.509 -6.711 -37.375 1 61.62 4 VAL B CA 1
ATOM 2354 C C . VAL B 1 4 ? 0.705 -7.219 -36.594 1 61.62 4 VAL B C 1
ATOM 2356 O O . VAL B 1 4 ? 0.957 -8.43 -36.562 1 61.62 4 VAL B O 1
ATOM 2359 N N . GLU B 1 5 ? 1.586 -6.367 -36.25 1 68.12 5 GLU B N 1
ATOM 2360 C CA . GLU B 1 5 ? 2.777 -6.688 -35.469 1 68.12 5 GLU B CA 1
ATOM 2361 C C . GLU B 1 5 ? 2.568 -6.383 -33.969 1 68.12 5 GLU B C 1
ATOM 2363 O O . GLU B 1 5 ? 1.597 -5.723 -33.594 1 68.12 5 GLU B O 1
ATOM 2368 N N . ALA B 1 6 ? 3.439 -6.949 -33.25 1 70.69 6 ALA B N 1
ATOM 2369 C CA . ALA B 1 6 ? 3.373 -6.766 -31.797 1 70.69 6 ALA B CA 1
ATOM 2370 C C . ALA B 1 6 ? 3.303 -5.285 -31.438 1 70.69 6 ALA B C 1
ATOM 2372 O O . ALA B 1 6 ? 2.613 -4.902 -30.484 1 70.69 6 ALA B O 1
ATOM 2373 N N . ARG B 1 7 ? 3.945 -4.531 -32.219 1 74.69 7 ARG B N 1
ATOM 2374 C CA . ARG B 1 7 ? 3.961 -3.102 -31.938 1 74.69 7 ARG B CA 1
ATOM 2375 C C . ARG B 1 7 ? 2.564 -2.5 -32.062 1 74.69 7 ARG B C 1
ATOM 2377 O O . ARG B 1 7 ? 2.189 -1.625 -31.266 1 74.69 7 ARG B O 1
ATOM 2384 N N . HIS B 1 8 ? 1.811 -2.949 -33 1 78.31 8 HIS B N 1
ATOM 2385 C CA . HIS B 1 8 ? 0.45 -2.457 -33.156 1 78.31 8 HIS B CA 1
ATOM 2386 C C . HIS B 1 8 ? -0.427 -2.795 -31.969 1 78.31 8 HIS B C 1
ATOM 2388 O O . HIS B 1 8 ? -1.242 -1.975 -31.547 1 78.31 8 HIS B O 1
ATOM 2394 N N . LEU B 1 9 ? -0.227 -4.02 -31.531 1 77.19 9 LEU B N 1
ATOM 2395 C CA . LEU B 1 9 ? -0.965 -4.453 -30.359 1 77.19 9 LEU B CA 1
ATOM 2396 C C . LEU B 1 9 ? -0.62 -3.584 -29.156 1 77.19 9 LEU B C 1
ATOM 2398 O O . LEU B 1 9 ? -1.511 -3.152 -28.422 1 77.19 9 LEU B O 1
ATOM 2402 N N . ARG B 1 10 ? 0.627 -3.424 -29.016 1 79.06 10 ARG B N 1
ATOM 2403 C CA . ARG B 1 10 ? 1.094 -2.588 -27.922 1 79.06 10 ARG B CA 1
ATOM 2404 C C . ARG B 1 10 ? 0.528 -1.176 -28.031 1 79.06 10 ARG B C 1
ATOM 2406 O O . ARG B 1 10 ? 0.131 -0.583 -27.016 1 79.06 10 ARG B O 1
ATOM 2413 N N . TYR B 1 11 ? 0.433 -0.736 -29.25 1 80.94 11 TYR B N 1
ATOM 2414 C CA . TYR B 1 11 ? -0.083 0.607 -29.5 1 80.94 11 TYR B CA 1
ATOM 2415 C C . TYR B 1 11 ? -1.56 0.698 -29.125 1 80.94 11 TYR B C 1
ATOM 2417 O O . TYR B 1 11 ? -1.984 1.65 -28.469 1 80.94 11 TYR B O 1
ATOM 2425 N N . ALA B 1 12 ? -2.295 -0.252 -29.547 1 85.75 12 ALA B N 1
ATOM 2426 C CA . ALA B 1 12 ? -3.727 -0.288 -29.266 1 85.75 12 ALA B CA 1
ATOM 2427 C C . ALA B 1 12 ? -3.99 -0.367 -27.766 1 85.75 12 ALA B C 1
ATOM 2429 O O . ALA B 1 12 ? -4.863 0.333 -27.25 1 85.75 12 ALA B O 1
ATOM 2430 N N . VAL B 1 13 ? -3.258 -1.244 -27.172 1 82.06 13 VAL B N 1
ATOM 2431 C CA . VAL B 1 13 ? -3.424 -1.435 -25.734 1 82.06 13 VAL B CA 1
ATOM 2432 C C . VAL B 1 13 ? -3.074 -0.143 -25 1 82.06 13 VAL B C 1
ATOM 2434 O O . VAL B 1 13 ? -3.805 0.284 -24.109 1 82.06 13 VAL B O 1
ATOM 2437 N N . ALA B 1 14 ? -1.999 0.372 -25.406 1 80.25 14 ALA B N 1
ATOM 2438 C CA . ALA B 1 14 ? -1.584 1.634 -24.797 1 80.25 14 ALA B CA 1
ATOM 2439 C C . ALA B 1 14 ? -2.646 2.713 -24.984 1 80.25 14 ALA B C 1
ATOM 2441 O O . ALA B 1 14 ? -2.947 3.467 -24.062 1 80.25 14 ALA B O 1
ATOM 2442 N N . LEU B 1 15 ? -3.164 2.672 -26.188 1 83.25 15 LEU B N 1
ATOM 2443 C CA . LEU B 1 15 ? -4.188 3.668 -26.484 1 83.25 15 LEU B CA 1
ATOM 2444 C C . LEU B 1 15 ? -5.434 3.438 -25.641 1 83.25 15 LEU B C 1
ATOM 2446 O O . LEU B 1 15 ? -6.035 4.391 -25.141 1 83.25 15 LEU B O 1
ATOM 2450 N N . ALA B 1 16 ? -5.781 2.285 -25.422 1 83.06 16 ALA B N 1
ATOM 2451 C CA . ALA B 1 16 ? -6.945 1.938 -24.609 1 83.06 16 ALA B CA 1
ATOM 2452 C C . ALA B 1 16 ? -6.723 2.318 -23.156 1 83.06 16 ALA B C 1
ATOM 2454 O O . ALA B 1 16 ? -7.645 2.787 -22.484 1 83.06 16 ALA B O 1
ATOM 2455 N N . GLU B 1 17 ? -5.594 2.018 -22.75 1 77.81 17 GLU B N 1
ATOM 2456 C CA . GLU B 1 17 ? -5.238 2.244 -21.344 1 77.81 17 GLU B CA 1
ATOM 2457 C C . GLU B 1 17 ? -5.188 3.736 -21.031 1 77.81 17 GLU B C 1
ATOM 2459 O O . GLU B 1 17 ? -5.613 4.156 -19.953 1 77.81 17 GLU B O 1
ATOM 2464 N N . HIS B 1 18 ? -4.723 4.391 -21.984 1 77.94 18 HIS B N 1
ATOM 2465 C CA . HIS B 1 18 ? -4.477 5.805 -21.719 1 77.94 18 HIS B CA 1
ATOM 2466 C C . HIS B 1 18 ? -5.633 6.668 -22.219 1 77.94 18 HIS B C 1
ATOM 2468 O O . HIS B 1 18 ? -5.785 7.812 -21.781 1 77.94 18 HIS B O 1
ATOM 2474 N N . GLY B 1 19 ? -6.426 6.133 -23.219 1 82.25 19 GLY B N 1
ATOM 2475 C CA . GLY B 1 19 ? -7.602 6.801 -23.734 1 82.25 19 GLY B CA 1
ATOM 2476 C C . GLY B 1 19 ? -7.273 8.062 -24.516 1 82.25 19 GLY B C 1
ATOM 2477 O O . GLY B 1 19 ? -8.133 8.938 -24.672 1 82.25 19 GLY B O 1
ATOM 2478 N N . HIS B 1 20 ? -6.004 8.219 -24.891 1 81.19 20 HIS B N 1
ATOM 2479 C CA . HIS B 1 20 ? -5.477 9.391 -25.578 1 81.19 20 HIS B CA 1
ATOM 2480 C C . HIS B 1 20 ? -4.246 9.039 -26.406 1 81.19 20 HIS B C 1
ATOM 2482 O O . HIS B 1 20 ? -3.293 8.453 -25.891 1 81.19 20 HIS B O 1
ATOM 2488 N N . PHE B 1 21 ? -4.215 9.461 -27.703 1 85.38 21 PHE B N 1
ATOM 2489 C CA . PHE B 1 21 ? -3.16 9.07 -28.625 1 85.38 21 PHE B CA 1
ATOM 2490 C C . PHE B 1 21 ? -1.811 9.617 -28.188 1 85.38 21 PHE B C 1
ATOM 2492 O O . PHE B 1 21 ? -0.804 8.906 -28.219 1 85.38 21 PHE B O 1
ATOM 2499 N N . GLY B 1 22 ? -1.845 10.75 -27.844 1 81.12 22 GLY B N 1
ATOM 2500 C CA . GLY B 1 22 ? -0.592 11.344 -27.406 1 81.12 22 GLY B CA 1
ATOM 2501 C C . GLY B 1 22 ? -0.011 10.68 -26.172 1 81.12 22 GLY B C 1
ATOM 2502 O O . GLY B 1 22 ? 1.176 10.344 -26.141 1 81.12 22 GLY B O 1
ATOM 2503 N N . ARG B 1 23 ? -0.853 10.469 -25.156 1 79.06 23 ARG B N 1
ATOM 2504 C CA . ARG B 1 23 ? -0.423 9.797 -23.938 1 79.06 23 ARG B CA 1
ATOM 2505 C C . ARG B 1 23 ? 0.03 8.375 -24.219 1 79.06 23 ARG B C 1
ATOM 2507 O O . ARG B 1 23 ? 1.011 7.898 -23.641 1 79.06 23 ARG B O 1
ATOM 2514 N N . ALA B 1 24 ? -0.677 7.809 -24.969 1 81.44 24 ALA B N 1
ATOM 2515 C CA . ALA B 1 24 ? -0.336 6.441 -25.359 1 81.44 24 ALA B CA 1
ATOM 2516 C C . ALA B 1 24 ? 1.01 6.395 -26.078 1 81.44 24 ALA B C 1
ATOM 2518 O O . ALA B 1 24 ? 1.852 5.547 -25.781 1 81.44 24 ALA B O 1
ATOM 2519 N N . ALA B 1 25 ? 1.243 7.293 -26.938 1 81.88 25 ALA B N 1
ATOM 2520 C CA . ALA B 1 25 ? 2.49 7.344 -27.703 1 81.88 25 ALA B CA 1
ATOM 2521 C C . ALA B 1 25 ? 3.68 7.605 -26.781 1 81.88 25 ALA B C 1
ATOM 2523 O O . ALA B 1 25 ? 4.723 6.961 -26.906 1 81.88 25 ALA B O 1
ATOM 2524 N N . ALA B 1 26 ? 3.471 8.391 -25.906 1 73.69 26 ALA B N 1
ATOM 2525 C CA . ALA B 1 26 ? 4.52 8.711 -24.953 1 73.69 26 ALA B CA 1
ATOM 2526 C C . ALA B 1 26 ? 4.879 7.488 -24.109 1 73.69 26 ALA B C 1
ATOM 2528 O O . ALA B 1 26 ? 6.059 7.211 -23.875 1 73.69 26 ALA B O 1
ATOM 2529 N N . SER B 1 27 ? 3.91 6.852 -23.719 1 73.5 27 SER B N 1
ATOM 2530 C CA . SER B 1 27 ? 4.129 5.656 -22.906 1 73.5 27 SER B CA 1
ATOM 2531 C C . SER B 1 27 ? 4.906 4.602 -23.688 1 73.5 27 SER B C 1
ATOM 2533 O O . SER B 1 27 ? 5.559 3.742 -23.094 1 73.5 27 SER B O 1
ATOM 2535 N N . LEU B 1 28 ? 4.887 4.73 -24.922 1 71.81 28 LEU B N 1
ATOM 2536 C CA . LEU B 1 28 ? 5.512 3.76 -25.812 1 71.81 28 LEU B CA 1
ATOM 2537 C C . LEU B 1 28 ? 6.867 4.266 -26.297 1 71.81 28 LEU B C 1
ATOM 2539 O O . LEU B 1 28 ? 7.598 3.541 -26.984 1 71.81 28 LEU B O 1
ATOM 2543 N N . GLY B 1 29 ? 7.121 5.434 -25.984 1 72.94 29 GLY B N 1
ATOM 2544 C CA . GLY B 1 29 ? 8.391 6.008 -26.391 1 72.94 29 GLY B CA 1
ATOM 2545 C C . GLY B 1 29 ? 8.438 6.379 -27.859 1 72.94 29 GLY B C 1
ATOM 2546 O O . GLY B 1 29 ? 9.492 6.309 -28.5 1 72.94 29 GLY B O 1
ATOM 2547 N N . ILE B 1 30 ? 7.32 6.656 -28.391 1 76.69 30 ILE B N 1
ATOM 2548 C CA . ILE B 1 30 ? 7.285 7.004 -29.812 1 76.69 30 ILE B CA 1
ATOM 2549 C C . ILE B 1 30 ? 6.531 8.312 -30 1 76.69 30 ILE B C 1
ATOM 2551 O O . ILE B 1 30 ? 5.957 8.852 -29.047 1 76.69 30 ILE B O 1
ATOM 2555 N N . ALA B 1 31 ? 6.672 8.812 -31.328 1 76.06 31 ALA B N 1
ATOM 2556 C CA . ALA B 1 31 ? 5.934 10.023 -31.672 1 76.06 31 ALA B CA 1
ATOM 2557 C C . ALA B 1 31 ? 4.465 9.703 -31.953 1 76.06 31 ALA B C 1
ATOM 2559 O O . ALA B 1 31 ? 4.121 8.578 -32.312 1 76.06 31 ALA B O 1
ATOM 2560 N N . GLN B 1 32 ? 3.553 10.719 -31.672 1 83.88 32 GLN B N 1
ATOM 2561 C CA . GLN B 1 32 ? 2.117 10.516 -31.828 1 83.88 32 GLN B CA 1
ATOM 2562 C C . GLN B 1 32 ? 1.761 10.203 -33.281 1 83.88 32 GLN B C 1
ATOM 2564 O O . GLN B 1 32 ? 0.919 9.344 -33.562 1 83.88 32 GLN B O 1
ATOM 2569 N N . PRO B 1 33 ? 2.32 10.883 -34.312 1 82.25 33 PRO B N 1
ATOM 2570 C CA . PRO B 1 33 ? 1.879 10.586 -35.656 1 82.25 33 PRO B CA 1
ATOM 2571 C C . PRO B 1 33 ? 2.115 9.133 -36.062 1 82.25 33 PRO B C 1
ATOM 2573 O O . PRO B 1 33 ? 1.228 8.492 -36.625 1 82.25 33 PRO B O 1
ATOM 2576 N N . PRO B 1 34 ? 3.225 8.695 -35.625 1 81.19 34 PRO B N 1
ATOM 2577 C CA . PRO B 1 34 ? 3.393 7.273 -35.938 1 81.19 34 PRO B CA 1
ATOM 2578 C C . PRO B 1 34 ? 2.361 6.391 -35.25 1 81.19 34 PRO B C 1
ATOM 2580 O O . PRO B 1 34 ? 1.885 5.414 -35.812 1 81.19 34 PRO B O 1
ATOM 2583 N N . LEU B 1 35 ? 1.998 6.73 -34.094 1 86.06 35 LEU B N 1
ATOM 2584 C CA . LEU B 1 35 ? 0.994 5.945 -33.406 1 86.06 35 LEU B CA 1
ATOM 2585 C C . LEU B 1 35 ? -0.363 6.047 -34.094 1 86.06 35 LEU B C 1
ATOM 2587 O O . LEU B 1 35 ? -1.031 5.035 -34.312 1 86.06 35 LEU B O 1
ATOM 2591 N N . SER B 1 36 ? -0.74 7.266 -34.406 1 87.12 36 SER B N 1
ATOM 2592 C CA . SER B 1 36 ? -2.02 7.488 -35.094 1 87.12 36 SER B CA 1
ATOM 2593 C C . SER B 1 36 ? -2.086 6.742 -36.406 1 87.12 36 SER B C 1
ATOM 2595 O O . SER B 1 36 ? -3.094 6.098 -36.719 1 87.12 36 SER B O 1
ATOM 2597 N N . THR B 1 37 ? -1.029 6.895 -37.062 1 86.25 37 THR B N 1
ATOM 2598 C CA . THR B 1 37 ? -0.955 6.23 -38.375 1 86.25 37 THR B CA 1
ATOM 2599 C C . THR B 1 37 ? -1.04 4.715 -38.219 1 86.25 37 THR B C 1
ATOM 2601 O O . THR B 1 37 ? -1.717 4.039 -38.969 1 86.25 37 THR B O 1
ATOM 2604 N N . GLN B 1 38 ? -0.353 4.324 -37.188 1 85.12 38 GLN B N 1
ATOM 2605 C CA . GLN B 1 38 ? -0.315 2.881 -36.969 1 85.12 38 GLN B CA 1
ATOM 2606 C C . GLN B 1 38 ? -1.666 2.361 -36.469 1 85.12 38 GLN B C 1
ATOM 2608 O O . GLN B 1 38 ? -2.088 1.267 -36.844 1 85.12 38 GLN B O 1
ATOM 2613 N N . ILE B 1 39 ? -2.365 3.15 -35.75 1 88.5 39 ILE B N 1
ATOM 2614 C CA . ILE B 1 39 ? -3.688 2.756 -35.25 1 88.5 39 ILE B CA 1
ATOM 2615 C C . ILE B 1 39 ? -4.672 2.742 -36.438 1 88.5 39 ILE B C 1
ATOM 2617 O O . ILE B 1 39 ? -5.48 1.819 -36.562 1 88.5 39 ILE B O 1
ATOM 2621 N N . ALA B 1 40 ? -4.574 3.738 -37.25 1 85.12 40 ALA B N 1
ATOM 2622 C CA . ALA B 1 40 ? -5.41 3.787 -38.438 1 85.12 40 ALA B CA 1
ATOM 2623 C C . ALA B 1 40 ? -5.133 2.596 -39.344 1 85.12 40 ALA B C 1
ATOM 2625 O O . ALA B 1 40 ? -6.059 1.998 -39.906 1 85.12 40 ALA B O 1
ATOM 2626 N N . ALA B 1 41 ? -3.896 2.393 -39.469 1 80.06 41 ALA B N 1
ATOM 2627 C CA . ALA B 1 41 ? -3.504 1.241 -40.25 1 80.06 41 ALA B CA 1
ATOM 2628 C C . ALA B 1 41 ? -4.043 -0.056 -39.656 1 80.06 41 ALA B C 1
ATOM 2630 O O . ALA B 1 41 ? -4.504 -0.936 -40.406 1 80.06 41 ALA B O 1
ATOM 2631 N N . LEU B 1 42 ? -3.932 -0.137 -38.406 1 83.06 42 LEU B N 1
ATOM 2632 C CA . LEU B 1 42 ? -4.449 -1.302 -37.688 1 83.06 42 LEU B CA 1
ATOM 2633 C C . LEU B 1 42 ? -5.953 -1.448 -37.906 1 83.06 42 LEU B C 1
ATOM 2635 O O . LEU B 1 42 ? -6.441 -2.547 -38.156 1 83.06 42 LEU B O 1
ATOM 2639 N N . GLU B 1 43 ? -6.664 -0.338 -37.875 1 86.5 43 GLU B N 1
ATOM 2640 C CA . GLU B 1 43 ? -8.109 -0.356 -38.062 1 86.5 43 GLU B CA 1
ATOM 2641 C C . GLU B 1 43 ? -8.461 -0.753 -39.5 1 86.5 43 GLU B C 1
ATOM 2643 O O . GLU B 1 43 ? -9.422 -1.497 -39.719 1 86.5 43 GLU B O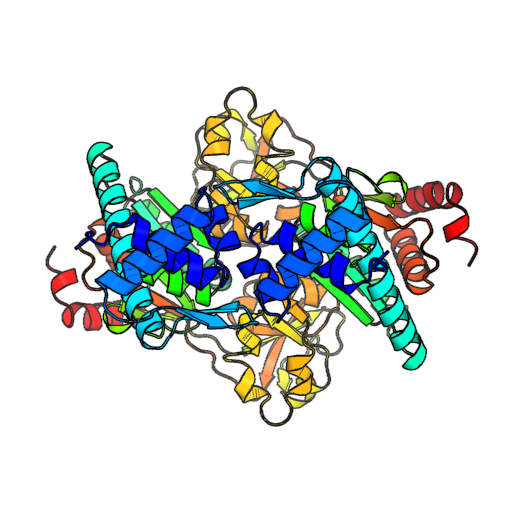 1
ATOM 2648 N N . ARG B 1 44 ? -7.703 -0.293 -40.406 1 80.69 44 ARG B N 1
ATOM 2649 C CA . ARG B 1 44 ? -7.895 -0.658 -41.781 1 80.69 44 ARG B CA 1
ATOM 2650 C C . ARG B 1 44 ? -7.668 -2.15 -42 1 80.69 44 ARG B C 1
ATOM 2652 O O . ARG B 1 44 ? -8.422 -2.803 -42.719 1 80.69 44 ARG B O 1
ATOM 2659 N N . GLU B 1 45 ? -6.602 -2.609 -41.375 1 78.44 45 GLU B N 1
ATOM 2660 C CA . GLU B 1 45 ? -6.285 -4.027 -41.5 1 78.44 45 GLU B CA 1
ATOM 2661 C C . GLU B 1 45 ? -7.371 -4.902 -40.906 1 78.44 45 GLU B C 1
ATOM 2663 O O . GLU B 1 45 ? -7.754 -5.926 -41.469 1 78.44 45 GLU B O 1
ATOM 2668 N N . VAL B 1 46 ? -7.816 -4.422 -39.719 1 79.88 46 VAL B N 1
ATOM 2669 C CA . VAL B 1 46 ? -8.836 -5.164 -39 1 79.88 46 VAL B CA 1
ATOM 2670 C C . VAL B 1 46 ? -10.188 -5.008 -39.688 1 79.88 46 VAL B C 1
ATOM 2672 O O . VAL B 1 46 ? -11.031 -5.902 -39.625 1 79.88 46 VAL B O 1
ATOM 2675 N N . GLY B 1 47 ? -10.391 -3.918 -40.375 1 82.06 47 GLY B N 1
ATOM 2676 C CA . GLY B 1 47 ? -11.609 -3.652 -41.125 1 82.06 47 GLY B CA 1
ATOM 2677 C C . GLY B 1 47 ? -12.695 -3.008 -40.281 1 82.06 47 GLY B C 1
ATOM 2678 O O . GLY B 1 47 ? -13.859 -2.977 -40.688 1 82.06 47 GLY B O 1
ATOM 2679 N N . GLU B 1 48 ? -12.414 -2.803 -39.031 1 82.38 48 GLU B N 1
ATOM 2680 C CA . GLU B 1 48 ? -13.32 -2.16 -38.094 1 82.38 48 GLU B CA 1
ATOM 2681 C C . GLU B 1 48 ? -12.641 -0.999 -37.375 1 82.38 48 GLU B C 1
ATOM 2683 O O . GLU B 1 48 ? -11.43 -1.014 -37.188 1 82.38 48 GLU B O 1
ATOM 2688 N N . ARG B 1 49 ? -13.422 -0.099 -37.062 1 83.62 49 ARG B N 1
ATOM 2689 C CA . ARG B 1 49 ? -12.93 0.937 -36.156 1 83.62 49 ARG B CA 1
ATOM 2690 C C . ARG B 1 49 ? -12.781 0.399 -34.719 1 83.62 49 ARG B C 1
ATOM 2692 O O . ARG B 1 49 ? -13.727 -0.156 -34.156 1 83.62 49 ARG B O 1
ATOM 2699 N N . LEU B 1 50 ? -11.664 0.556 -34.219 1 88.5 50 LEU B N 1
ATOM 2700 C CA . LEU B 1 50 ? -11.391 -0.005 -32.906 1 88.5 50 LEU B CA 1
ATOM 2701 C C . LEU B 1 50 ? -11.578 1.046 -31.812 1 88.5 50 LEU B C 1
ATOM 2703 O O . LEU B 1 50 ? -11.867 0.708 -30.656 1 88.5 50 LEU B O 1
ATOM 2707 N N . PHE B 1 51 ? -11.406 2.203 -32.25 1 89.44 51 PHE B N 1
ATOM 2708 C CA . PHE B 1 51 ? -11.508 3.279 -31.281 1 89.44 51 PHE B CA 1
ATOM 2709 C C . PHE B 1 51 ? -12.445 4.375 -31.766 1 89.44 51 PHE B C 1
ATOM 2711 O O . PHE B 1 51 ? -12.461 4.703 -32.969 1 89.44 51 PHE B O 1
ATOM 2718 N N . ASP B 1 52 ? -13.281 4.773 -30.891 1 85.06 52 ASP B N 1
ATOM 2719 C CA . ASP B 1 52 ? -14.102 5.961 -31.109 1 85.06 52 ASP B CA 1
ATOM 2720 C C . ASP B 1 52 ? -13.398 7.215 -30.578 1 85.06 52 ASP B C 1
ATOM 2722 O O . ASP B 1 52 ? -13.008 7.262 -29.422 1 85.06 52 ASP B O 1
ATOM 2726 N N . ARG B 1 53 ? -13.172 8.086 -31.547 1 81.44 53 ARG B N 1
ATOM 2727 C CA . ARG B 1 53 ? -12.539 9.352 -31.172 1 81.44 53 ARG B CA 1
ATOM 2728 C C . ARG B 1 53 ? -13.586 10.406 -30.844 1 81.44 53 ARG B C 1
ATOM 2730 O O . ARG B 1 53 ? -14.414 10.75 -31.703 1 81.44 53 ARG B O 1
ATOM 2737 N N . THR B 1 54 ? -13.805 10.586 -29.594 1 75.62 54 THR B N 1
ATOM 2738 C CA . THR B 1 54 ? -14.789 11.57 -29.156 1 75.62 54 THR B CA 1
ATOM 2739 C C . THR B 1 54 ? -14.102 12.789 -28.547 1 75.62 54 THR B C 1
ATOM 2741 O O . THR B 1 54 ? -12.875 12.805 -28.391 1 75.62 54 THR B O 1
ATOM 2744 N N . SER B 1 55 ? -14.844 13.789 -28.203 1 71.5 55 SER B N 1
ATOM 2745 C CA . SER B 1 55 ? -14.32 14.977 -27.547 1 71.5 55 SER B CA 1
ATOM 2746 C C . SER B 1 55 ? -13.828 14.664 -26.141 1 71.5 55 SER B C 1
ATOM 2748 O O . SER B 1 55 ? -12.977 15.375 -25.609 1 71.5 55 SER B O 1
ATOM 2750 N N . ARG B 1 56 ? -14.266 13.578 -25.656 1 66.44 56 ARG B N 1
ATOM 2751 C CA . ARG B 1 56 ? -13.977 13.203 -24.281 1 66.44 56 ARG B CA 1
ATOM 2752 C C . ARG B 1 56 ? -12.773 12.273 -24.219 1 66.44 56 ARG B C 1
ATOM 2754 O O . ARG B 1 56 ? -12.305 11.93 -23.125 1 66.44 56 ARG B O 1
ATOM 2761 N N . GLY B 1 57 ? -12.344 11.898 -25.312 1 80.06 57 GLY B N 1
ATOM 2762 C CA . GLY B 1 57 ? -11.234 10.961 -25.359 1 80.06 57 GLY B CA 1
ATOM 2763 C C . GLY B 1 57 ? -11.438 9.867 -26.406 1 80.06 57 GLY B C 1
ATOM 2764 O O . GLY B 1 57 ? -12.289 9.992 -27.281 1 80.06 57 GLY B O 1
ATOM 2765 N N . VAL B 1 58 ? -10.477 8.961 -26.344 1 84.75 58 VAL B N 1
ATOM 2766 C CA . VAL B 1 58 ? -10.5 7.805 -27.234 1 84.75 58 VAL B CA 1
ATOM 2767 C C . VAL B 1 58 ? -10.922 6.559 -26.469 1 84.75 58 VAL B C 1
ATOM 2769 O O . VAL B 1 58 ? -10.328 6.23 -25.438 1 84.75 58 VAL B O 1
ATOM 2772 N N . PHE B 1 59 ? -11.977 6.035 -26.906 1 85.69 59 PHE B N 1
ATOM 2773 C CA . PHE B 1 59 ? -12.508 4.852 -26.234 1 85.69 59 PHE B CA 1
ATOM 2774 C C . PHE B 1 59 ? -12.617 3.682 -27.203 1 85.69 59 PHE B C 1
ATOM 2776 O O . PHE B 1 59 ? -12.93 3.873 -28.375 1 85.69 59 PHE B O 1
ATOM 2783 N N . PRO B 1 60 ? -12.414 2.574 -26.609 1 86.06 60 PRO B N 1
ATOM 2784 C CA . PRO B 1 60 ? -12.594 1.414 -27.484 1 86.06 60 PRO B CA 1
ATOM 2785 C C . PRO B 1 60 ? -14.047 1.22 -27.922 1 86.06 60 PRO B C 1
ATOM 2787 O O . PRO B 1 60 ? -14.969 1.442 -27.125 1 86.06 60 PRO B O 1
ATOM 2790 N N . THR B 1 61 ? -14.289 0.948 -29.203 1 82.94 61 THR B N 1
ATOM 2791 C CA . THR B 1 61 ? -15.586 0.471 -29.688 1 82.94 61 THR B CA 1
ATOM 2792 C C . THR B 1 61 ? -15.844 -0.955 -29.219 1 82.94 61 THR B C 1
ATOM 2794 O O . THR B 1 61 ? -15.008 -1.557 -28.547 1 82.94 61 THR B O 1
ATOM 2797 N N . ALA B 1 62 ? -17.031 -1.437 -29.531 1 77.69 62 ALA B N 1
ATOM 2798 C CA . ALA B 1 62 ? -17.297 -2.842 -29.234 1 77.69 62 ALA B CA 1
ATOM 2799 C C . ALA B 1 62 ? -16.266 -3.746 -29.906 1 77.69 62 ALA B C 1
ATOM 2801 O O . ALA B 1 62 ? -15.766 -4.691 -29.281 1 77.69 62 ALA B O 1
ATOM 2802 N N . ALA B 1 63 ? -16.016 -3.365 -31.094 1 81.25 63 ALA B N 1
ATOM 2803 C CA . ALA B 1 63 ? -14.977 -4.09 -31.828 1 81.25 63 ALA B CA 1
ATOM 2804 C C . ALA B 1 63 ? -13.609 -3.854 -31.188 1 81.25 63 ALA B C 1
ATOM 2806 O O . ALA B 1 63 ? -12.781 -4.762 -31.141 1 81.25 63 ALA B O 1
ATOM 2807 N N . GLY B 1 64 ? -13.414 -2.666 -30.703 1 83.56 64 GLY B N 1
ATOM 2808 C CA . GLY B 1 64 ? -12.172 -2.336 -30.016 1 83.56 64 GLY B CA 1
ATOM 2809 C C . GLY B 1 64 ? -11.961 -3.137 -28.75 1 83.56 64 GLY B C 1
ATOM 2810 O O . GLY B 1 64 ? -10.859 -3.639 -28.5 1 83.56 64 GLY B O 1
ATOM 2811 N N . GLU B 1 65 ? -12.938 -3.314 -28.062 1 79.31 65 GLU B N 1
ATOM 2812 C CA . GLU B 1 65 ? -12.852 -4.082 -26.828 1 79.31 65 GLU B CA 1
ATOM 2813 C C . GLU B 1 65 ? -12.516 -5.543 -27.109 1 79.31 65 GLU B C 1
ATOM 2815 O O . GLU B 1 65 ? -11.672 -6.129 -26.422 1 79.31 65 GLU B O 1
ATOM 2820 N N . ALA B 1 66 ? -13.203 -5.984 -28.125 1 75.06 66 ALA B N 1
ATOM 2821 C CA . ALA B 1 66 ? -12.938 -7.367 -28.516 1 75.06 66 ALA B CA 1
ATOM 2822 C C . ALA B 1 66 ? -11.5 -7.539 -28.984 1 75.06 66 ALA B C 1
ATOM 2824 O O . ALA B 1 66 ? -10.836 -8.516 -28.609 1 75.06 66 ALA B O 1
ATOM 2825 N N . PHE B 1 67 ? -11.055 -6.594 -29.719 1 78.38 67 PHE B N 1
ATOM 2826 C CA . PHE B 1 67 ? -9.688 -6.621 -30.234 1 78.38 67 PHE B CA 1
ATOM 2827 C C . PHE B 1 67 ? -8.68 -6.523 -29.094 1 78.38 67 PHE B C 1
ATOM 2829 O O . PHE B 1 67 ? -7.691 -7.254 -29.062 1 78.38 67 PHE B O 1
ATOM 2836 N N . LEU B 1 68 ? -8.969 -5.68 -28.172 1 80.31 68 LEU B N 1
ATOM 2837 C CA . LEU B 1 68 ? -8.031 -5.406 -27.094 1 80.31 68 LEU B CA 1
ATOM 2838 C C . LEU B 1 68 ? -7.875 -6.625 -26.188 1 80.31 68 LEU B C 1
ATOM 2840 O O . LEU B 1 68 ? -6.781 -6.891 -25.688 1 80.31 68 LEU B O 1
ATOM 2844 N N . VAL B 1 69 ? -8.867 -7.371 -26.062 1 68.5 69 VAL B N 1
ATOM 2845 C CA . VAL B 1 69 ? -8.797 -8.609 -25.297 1 68.5 69 VAL B CA 1
ATOM 2846 C C . VAL B 1 69 ? -7.781 -9.555 -25.922 1 68.5 69 VAL B C 1
ATOM 2848 O O . VAL B 1 69 ? -6.91 -10.086 -25.234 1 68.5 69 VAL B O 1
ATOM 2851 N N . ARG B 1 70 ? -7.855 -9.609 -27.156 1 68.62 70 ARG B N 1
ATOM 2852 C CA . ARG B 1 70 ? -6.973 -10.523 -27.875 1 68.62 70 ARG B CA 1
ATOM 2853 C C . ARG B 1 70 ? -5.57 -9.945 -28 1 68.62 70 ARG B C 1
ATOM 2855 O O . ARG B 1 70 ? -4.582 -10.68 -27.953 1 68.62 70 ARG B O 1
ATOM 2862 N N . ALA B 1 71 ? -5.539 -8.617 -28.172 1 75.44 71 ALA B N 1
ATOM 2863 C CA . ALA B 1 71 ? -4.242 -7.953 -28.266 1 75.44 71 ALA B CA 1
ATOM 2864 C C . ALA B 1 71 ? -3.438 -8.141 -26.984 1 75.44 71 ALA B C 1
ATOM 2866 O O . ALA B 1 71 ? -2.25 -8.477 -27.031 1 75.44 71 ALA B O 1
ATOM 2867 N N . ARG B 1 72 ? -4.078 -7.965 -25.922 1 70.81 72 ARG B N 1
ATOM 2868 C CA . ARG B 1 72 ? -3.424 -8.141 -24.625 1 70.81 72 ARG B CA 1
ATOM 2869 C C . ARG B 1 72 ? -2.977 -9.578 -24.422 1 70.81 72 ARG B C 1
ATOM 2871 O O . ARG B 1 72 ? -1.872 -9.836 -23.938 1 70.81 72 ARG B O 1
ATOM 2878 N N . ALA B 1 73 ? -3.756 -10.43 -24.875 1 62.53 73 ALA B N 1
ATOM 2879 C CA . ALA B 1 73 ? -3.418 -11.844 -24.797 1 62.53 73 ALA B CA 1
ATOM 2880 C C . ALA B 1 73 ? -2.205 -12.18 -25.656 1 62.53 73 ALA B C 1
ATOM 2882 O O . ALA B 1 73 ? -1.316 -12.922 -25.234 1 62.53 73 ALA B O 1
ATOM 2883 N N . ALA B 1 74 ? -2.172 -11.594 -26.828 1 64.94 74 ALA B N 1
ATOM 2884 C CA . ALA B 1 74 ? -1.062 -11.836 -27.75 1 64.94 74 ALA B CA 1
ATOM 2885 C C . ALA B 1 74 ? 0.242 -11.273 -27.188 1 64.94 74 ALA B C 1
ATOM 2887 O O . ALA B 1 74 ? 1.279 -11.938 -27.234 1 64.94 74 ALA B O 1
ATOM 2888 N N . LEU B 1 75 ? 0.114 -10.141 -26.703 1 65.38 75 LEU B N 1
ATOM 2889 C CA . LEU B 1 75 ? 1.305 -9.516 -26.141 1 65.38 75 LEU B CA 1
ATOM 2890 C C . LEU B 1 75 ? 1.804 -10.289 -24.922 1 65.38 75 LEU B C 1
ATOM 2892 O O . LEU B 1 75 ? 3.012 -10.445 -24.734 1 65.38 75 LEU B O 1
ATOM 2896 N N . ALA B 1 76 ? 0.883 -10.695 -24.25 1 60.53 76 ALA B N 1
ATOM 2897 C CA . ALA B 1 76 ? 1.23 -11.523 -23.094 1 60.53 76 ALA B CA 1
ATOM 2898 C C . ALA B 1 76 ? 1.939 -12.797 -23.531 1 60.53 76 ALA B C 1
ATOM 2900 O O . ALA B 1 76 ? 2.936 -13.203 -22.938 1 60.53 76 ALA B O 1
ATOM 2901 N N . GLU B 1 77 ? 1.454 -13.273 -24.609 1 59.62 77 GLU B N 1
ATOM 2902 C CA . GLU B 1 77 ? 2.07 -14.492 -25.141 1 59.62 77 GLU B CA 1
ATOM 2903 C C . GLU B 1 77 ? 3.475 -14.211 -25.672 1 59.62 77 GLU B C 1
ATOM 2905 O O . GLU B 1 77 ? 4.391 -15.008 -25.469 1 59.62 77 GLU B O 1
ATOM 2910 N N . MET B 1 78 ? 3.59 -13.125 -26.312 1 58.19 78 MET B N 1
ATOM 2911 C CA . MET B 1 78 ? 4.906 -12.734 -26.812 1 58.19 78 MET B CA 1
ATOM 2912 C C . MET B 1 78 ? 5.879 -12.5 -25.672 1 58.19 78 MET B C 1
ATOM 2914 O O . MET B 1 78 ? 7.043 -12.891 -25.75 1 58.19 78 MET B O 1
ATOM 2918 N N . HIS B 1 79 ? 5.34 -11.852 -24.75 1 55.5 79 HIS B N 1
ATOM 2919 C CA . HIS B 1 79 ? 6.152 -11.609 -23.562 1 55.5 79 HIS B CA 1
ATOM 2920 C C . HIS B 1 79 ? 6.551 -12.922 -22.891 1 55.5 79 HIS B C 1
ATOM 2922 O O . HIS B 1 79 ? 7.711 -13.109 -22.516 1 55.5 79 HIS B O 1
ATOM 2928 N N . ARG B 1 80 ? 5.613 -13.711 -22.875 1 54.81 80 ARG B N 1
ATOM 2929 C CA . ARG B 1 80 ? 5.867 -15.039 -22.312 1 54.81 80 ARG B CA 1
ATOM 2930 C C . ARG B 1 80 ? 6.91 -15.781 -23.141 1 54.81 80 ARG B C 1
ATOM 2932 O O . ARG B 1 80 ? 7.785 -16.453 -22.578 1 54.81 80 ARG B O 1
ATOM 2939 N N . ALA B 1 81 ? 6.793 -15.57 -24.344 1 54.75 81 ALA B N 1
ATOM 2940 C CA . ALA B 1 81 ? 7.742 -16.219 -25.234 1 54.75 81 ALA B CA 1
ATOM 2941 C C . ALA B 1 81 ? 9.164 -15.711 -25 1 54.75 81 ALA B C 1
ATOM 2943 O O . ALA B 1 81 ? 10.117 -16.5 -24.969 1 54.75 81 ALA B O 1
ATOM 2944 N N . ARG B 1 82 ? 9.211 -14.516 -24.859 1 50.62 82 ARG B N 1
ATOM 2945 C CA . ARG B 1 82 ? 10.516 -13.914 -24.609 1 50.62 82 ARG B CA 1
ATOM 2946 C C . ARG B 1 82 ? 11.086 -14.375 -23.266 1 50.62 82 ARG B C 1
ATOM 2948 O O . ARG B 1 82 ? 12.266 -14.703 -23.172 1 50.62 82 ARG B O 1
ATOM 2955 N N . ILE B 1 83 ? 10.266 -14.328 -22.328 1 49.66 83 ILE B N 1
ATOM 2956 C CA . ILE B 1 83 ? 10.672 -14.766 -21 1 49.66 83 ILE B CA 1
ATOM 2957 C C . ILE B 1 83 ? 11.086 -16.234 -21.031 1 49.66 83 ILE B C 1
ATOM 2959 O O . ILE B 1 83 ? 12.133 -16.609 -20.5 1 49.66 83 ILE B O 1
ATOM 2963 N N . ASP B 1 84 ? 10.281 -16.891 -21.656 1 51.62 84 ASP B N 1
ATOM 2964 C CA . ASP B 1 84 ? 10.562 -18.312 -21.781 1 51.62 84 ASP B CA 1
ATOM 2965 C C . ASP B 1 84 ? 11.859 -18.562 -22.547 1 51.62 84 ASP B C 1
ATOM 2967 O O . ASP B 1 84 ? 12.656 -19.422 -22.172 1 51.62 84 ASP B O 1
ATOM 2971 N N . ALA B 1 85 ? 12.047 -17.766 -23.547 1 49.59 85 ALA B N 1
ATOM 2972 C CA . ALA B 1 85 ? 13.266 -17.906 -24.328 1 49.59 85 ALA B CA 1
ATOM 2973 C C . ALA B 1 85 ? 14.492 -17.5 -23.516 1 49.59 85 ALA B C 1
ATOM 2975 O O . ALA B 1 85 ? 15.516 -18.188 -23.531 1 49.59 85 ALA B O 1
ATOM 2976 N N . ALA B 1 86 ? 14.336 -16.391 -22.922 1 46.75 86 ALA B N 1
ATOM 2977 C CA . ALA B 1 86 ? 15.438 -15.93 -22.078 1 46.75 86 ALA B CA 1
ATOM 2978 C C . ALA B 1 86 ? 15.719 -16.906 -20.938 1 46.75 86 ALA B C 1
ATOM 2980 O O . ALA B 1 86 ? 16.875 -17.172 -20.609 1 46.75 86 ALA B O 1
ATOM 2981 N N . ARG B 1 87 ? 14.664 -17.25 -20.375 1 47.31 87 ARG B N 1
ATOM 2982 C CA . ARG B 1 87 ? 14.773 -18.266 -19.312 1 47.31 87 ARG B CA 1
ATOM 2983 C C . ARG B 1 87 ? 15.492 -19.5 -19.828 1 47.31 87 ARG B C 1
ATOM 2985 O O . ARG B 1 87 ? 16.359 -20.047 -19.141 1 47.31 87 ARG B O 1
ATOM 2992 N N . ALA B 1 88 ? 15.078 -19.953 -20.859 1 47.34 88 ALA B N 1
ATOM 2993 C CA . ALA B 1 88 ? 15.711 -21.109 -21.5 1 47.34 88 ALA B CA 1
ATOM 2994 C C . ALA B 1 88 ? 17.203 -20.844 -21.75 1 47.34 88 ALA B C 1
ATOM 2996 O O . ALA B 1 88 ? 18.031 -21.734 -21.531 1 47.34 88 ALA B O 1
ATOM 2997 N N . ALA B 1 89 ? 17.438 -19.766 -22.156 1 47.19 89 ALA B N 1
ATOM 2998 C CA . ALA B 1 89 ? 18.828 -19.453 -22.484 1 47.19 89 ALA B CA 1
ATOM 2999 C C . ALA B 1 89 ? 19.703 -19.438 -21.234 1 47.19 89 ALA B C 1
ATOM 3001 O O . ALA B 1 89 ? 20.875 -19.812 -21.281 1 47.19 89 ALA B O 1
ATOM 3002 N N . ARG B 1 90 ? 19.188 -18.75 -20.203 1 44.62 90 ARG B N 1
ATOM 3003 C CA . ARG B 1 90 ? 19.984 -18.656 -18.984 1 44.62 90 ARG B CA 1
ATOM 3004 C C . ARG B 1 90 ? 19.969 -19.969 -18.219 1 44.62 90 ARG B C 1
ATOM 3006 O O . ARG B 1 90 ? 20.547 -20.078 -17.125 1 44.62 90 ARG B O 1
ATOM 3013 N N . GLY B 1 91 ? 19.516 -20.859 -18.562 1 46.16 91 GLY B N 1
ATOM 3014 C CA . GLY B 1 91 ? 19.406 -22.094 -17.797 1 46.16 91 GLY B CA 1
ATOM 3015 C C . GLY B 1 91 ? 18.547 -21.953 -16.547 1 46.16 91 GLY B C 1
ATOM 3016 O O . GLY B 1 91 ? 18.719 -22.688 -15.578 1 46.16 91 GLY B O 1
ATOM 3017 N N . GLU B 1 92 ? 18.203 -20.812 -16.156 1 48.59 92 GLU B N 1
ATOM 3018 C CA . GLU B 1 92 ? 17.375 -20.594 -14.969 1 48.59 92 GLU B CA 1
ATOM 3019 C C . GLU B 1 92 ? 16.188 -21.547 -14.938 1 48.59 92 GLU B C 1
ATOM 3021 O O . GLU B 1 92 ? 15.367 -21.562 -15.852 1 48.59 92 GLU B O 1
ATOM 3026 N N . THR B 1 93 ? 16.344 -22.781 -14.375 1 52.38 93 THR B N 1
ATOM 3027 C CA . THR B 1 93 ? 15.406 -23.891 -14.266 1 52.38 93 THR B CA 1
ATOM 3028 C C . THR B 1 93 ? 14.031 -23.391 -13.82 1 52.38 93 THR B C 1
ATOM 3030 O O . THR B 1 93 ? 13.031 -24.078 -14 1 52.38 93 THR B O 1
ATOM 3033 N N . GLY B 1 94 ? 13.609 -22.203 -13.07 1 72.56 94 GLY B N 1
ATOM 3034 C CA . GLY B 1 94 ? 12.164 -22.047 -12.914 1 72.56 94 GLY B CA 1
ATOM 3035 C C . GLY B 1 94 ? 11.781 -20.797 -12.141 1 72.56 94 GLY B C 1
ATOM 3036 O O . GLY B 1 94 ? 12.461 -20.422 -11.188 1 72.56 94 GLY B O 1
ATOM 3037 N N . ARG B 1 95 ? 11.234 -19.781 -12.742 1 82.19 95 ARG B N 1
ATOM 3038 C CA . ARG B 1 95 ? 10.664 -18.578 -12.125 1 82.19 95 ARG B CA 1
ATOM 3039 C C . ARG B 1 95 ? 9.164 -18.734 -11.922 1 82.19 95 ARG B C 1
ATOM 3041 O O . ARG B 1 95 ? 8.469 -19.297 -12.773 1 82.19 95 ARG B O 1
ATOM 3048 N N . LEU B 1 96 ? 8.727 -18.266 -10.805 1 89.75 96 LEU B N 1
ATOM 3049 C CA . LEU B 1 96 ? 7.297 -18.234 -10.508 1 89.75 96 LEU B CA 1
ATOM 3050 C C . LEU B 1 96 ? 6.863 -16.828 -10.086 1 89.75 96 LEU B C 1
ATOM 3052 O O . LEU B 1 96 ? 7.352 -16.297 -9.086 1 89.75 96 LEU B O 1
ATOM 3056 N N . ARG B 1 97 ? 6.07 -16.281 -10.961 1 93.62 97 ARG B N 1
ATOM 3057 C CA . ARG B 1 97 ? 5.57 -14.938 -10.703 1 93.62 97 ARG B CA 1
ATOM 3058 C C . ARG B 1 97 ? 4.191 -14.977 -10.055 1 93.62 97 ARG B C 1
ATOM 3060 O O . ARG B 1 97 ? 3.229 -15.453 -10.664 1 93.62 97 ARG B O 1
ATOM 3067 N N . ILE B 1 98 ? 4.109 -14.289 -8.828 1 95.12 98 ILE B N 1
ATOM 3068 C CA . ILE B 1 98 ? 2.873 -14.359 -8.055 1 95.12 98 ILE B CA 1
ATOM 3069 C C . ILE B 1 98 ? 2.402 -12.953 -7.707 1 95.12 98 ILE B C 1
ATOM 3071 O O . ILE B 1 98 ? 3.146 -12.172 -7.105 1 95.12 98 ILE B O 1
ATOM 3075 N N . GLY B 1 99 ? 1.219 -12.578 -8.156 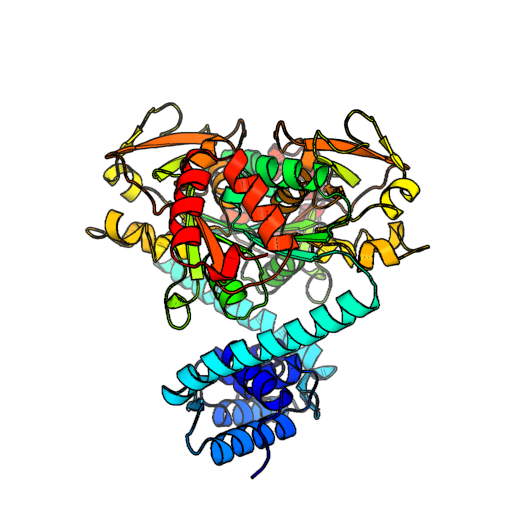1 95.88 99 GLY B N 1
ATOM 3076 C CA . GLY B 1 99 ? 0.541 -11.375 -7.688 1 95.88 99 GLY B CA 1
ATOM 3077 C C . GLY B 1 99 ? -0.432 -11.641 -6.555 1 95.88 99 GLY B C 1
ATOM 3078 O O . GLY B 1 99 ? -1.225 -12.586 -6.617 1 95.88 99 GLY B O 1
ATOM 3079 N N . VAL B 1 100 ? -0.31 -10.766 -5.523 1 95.44 100 VAL B N 1
ATOM 3080 C CA . VAL B 1 100 ? -1.104 -11.094 -4.344 1 95.44 100 VAL B CA 1
ATOM 3081 C C . VAL B 1 100 ? -1.662 -9.82 -3.723 1 95.44 100 VAL B C 1
ATOM 3083 O O . VAL B 1 100 ? -1.041 -8.758 -3.809 1 95.44 100 VAL B O 1
ATOM 3086 N N . VAL B 1 101 ? -2.828 -9.953 -3.127 1 93.94 101 VAL B N 1
ATOM 3087 C CA . VAL B 1 101 ? -3.348 -8.875 -2.297 1 93.94 101 VAL B CA 1
ATOM 3088 C C . VAL B 1 101 ? -2.699 -8.922 -0.915 1 93.94 101 VAL B C 1
ATOM 3090 O O . VAL B 1 101 ? -2.23 -9.977 -0.481 1 93.94 101 VAL B O 1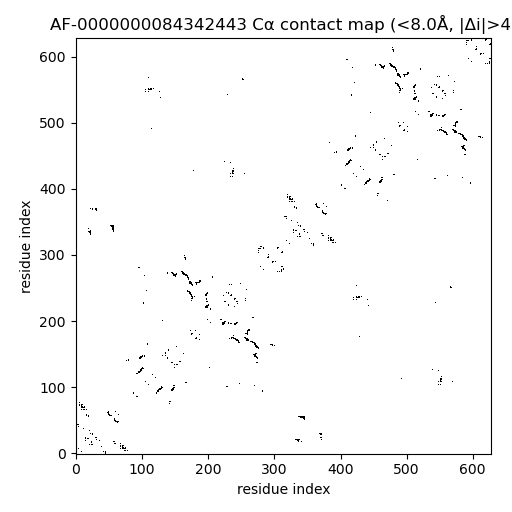
ATOM 3093 N N . ALA B 1 102 ? -2.762 -7.863 -0.203 1 93.81 102 ALA B N 1
ATOM 3094 C CA . ALA B 1 102 ? -2.031 -7.699 1.052 1 93.81 102 ALA B CA 1
ATOM 3095 C C . ALA B 1 102 ? -2.492 -8.719 2.09 1 93.81 102 ALA B C 1
ATOM 3097 O O . ALA B 1 102 ? -1.681 -9.234 2.861 1 93.81 102 ALA B O 1
ATOM 3098 N N . SER B 1 103 ? -3.779 -8.992 2.166 1 93.88 103 SER B N 1
ATOM 3099 C CA . SER B 1 103 ? -4.301 -9.898 3.186 1 93.88 103 SER B CA 1
ATOM 3100 C C . SER B 1 103 ? -3.738 -11.305 3.016 1 93.88 103 SER B C 1
ATOM 3102 O O . SER B 1 103 ? -3.584 -12.039 3.992 1 93.88 103 SER B O 1
ATOM 3104 N N . ALA B 1 104 ? -3.418 -11.641 1.806 1 93.62 104 ALA B N 1
ATOM 3105 C CA . ALA B 1 104 ? -2.857 -12.969 1.541 1 93.62 104 ALA B CA 1
ATOM 3106 C C . ALA B 1 104 ? -1.435 -13.078 2.082 1 93.62 104 ALA B C 1
ATOM 3108 O O . ALA B 1 104 ? -0.919 -14.18 2.268 1 93.62 104 ALA B O 1
ATOM 3109 N N . LEU B 1 105 ? -0.758 -11.953 2.242 1 94.25 105 LEU B N 1
ATOM 3110 C CA . LEU B 1 105 ? 0.593 -11.93 2.791 1 94.25 105 LEU B CA 1
ATOM 3111 C C . LEU B 1 105 ? 0.575 -12.195 4.293 1 94.25 105 LEU B C 1
ATOM 3113 O O . LEU B 1 105 ? 1.61 -12.5 4.887 1 94.25 105 LEU B O 1
ATOM 3117 N N . LEU B 1 106 ? -0.576 -12.008 4.93 1 93.12 106 LEU B N 1
ATOM 3118 C CA . LEU B 1 106 ? -0.733 -12.359 6.336 1 93.12 106 LEU B CA 1
ATOM 3119 C C . LEU B 1 106 ? -0.939 -13.859 6.5 1 93.12 106 LEU B C 1
ATOM 3121 O O . LEU B 1 106 ? -0.269 -14.5 7.316 1 93.12 106 LEU B O 1
ATOM 3125 N N . ASP B 1 107 ? -1.827 -14.289 5.73 1 90.56 107 ASP B N 1
ATOM 3126 C CA . ASP B 1 107 ? -2.221 -15.695 5.691 1 90.56 107 ASP B CA 1
ATOM 3127 C C . ASP B 1 107 ? -3.016 -16.016 4.426 1 90.56 107 ASP B C 1
ATOM 3129 O O . ASP B 1 107 ? -3.898 -15.242 4.035 1 90.56 107 ASP B O 1
ATOM 3133 N N . PRO B 1 108 ? -2.627 -17.016 3.73 1 89.88 108 PRO B N 1
ATOM 3134 C CA . PRO B 1 108 ? -1.773 -18.156 4.074 1 89.88 108 PRO B CA 1
ATOM 3135 C C . PRO B 1 108 ? -0.435 -18.141 3.342 1 89.88 108 PRO B C 1
ATOM 3137 O O . PRO B 1 108 ? 0.372 -19.062 3.496 1 89.88 108 PRO B O 1
ATOM 3140 N N . LEU B 1 109 ? -0.099 -17.188 2.627 1 91.06 109 LEU B N 1
ATOM 3141 C CA . LEU B 1 109 ? 0.956 -17.25 1.622 1 91.06 109 LEU B CA 1
ATOM 3142 C C . LEU B 1 109 ? 2.314 -17.484 2.271 1 91.06 109 LEU B C 1
ATOM 3144 O O . LEU B 1 109 ? 3.129 -18.25 1.746 1 91.06 109 LEU B O 1
ATOM 3148 N N . PRO B 1 110 ? 2.598 -16.875 3.391 1 92.25 110 PRO B N 1
ATOM 3149 C CA . PRO B 1 110 ? 3.912 -17.109 3.992 1 92.25 110 PRO B CA 1
ATOM 3150 C C . PRO B 1 110 ? 4.18 -18.578 4.277 1 92.25 110 PRO B C 1
ATOM 3152 O O . PRO B 1 110 ? 5.273 -19.078 3.99 1 92.25 110 PRO B O 1
ATOM 3155 N N . THR B 1 111 ? 3.178 -19.266 4.773 1 88.44 111 THR B N 1
ATOM 3156 C CA . THR B 1 111 ? 3.33 -20.688 5.07 1 88.44 111 THR B CA 1
ATOM 3157 C C . THR B 1 111 ? 3.51 -21.484 3.783 1 88.44 111 THR B C 1
ATOM 3159 O O . THR B 1 111 ? 4.414 -22.328 3.684 1 88.44 111 THR B O 1
ATOM 3162 N N . VAL B 1 112 ? 2.719 -21.188 2.82 1 88.56 112 VAL B N 1
ATOM 3163 C CA . VAL B 1 112 ? 2.721 -21.922 1.557 1 88.56 112 VAL B CA 1
ATOM 3164 C C . VAL B 1 112 ? 4.031 -21.672 0.817 1 88.56 112 VAL B C 1
ATOM 3166 O O . VAL B 1 112 ? 4.676 -22.609 0.346 1 88.56 112 VAL B O 1
ATOM 3169 N N . LEU B 1 113 ? 4.422 -20.484 0.696 1 90.81 113 LEU B N 1
ATOM 3170 C CA . LEU B 1 113 ? 5.621 -20.125 -0.059 1 90.81 113 LEU B CA 1
ATOM 3171 C C . LEU B 1 113 ? 6.879 -20.562 0.687 1 90.81 113 LEU B C 1
ATOM 3173 O O . LEU B 1 113 ? 7.887 -20.906 0.065 1 90.81 113 LEU B O 1
ATOM 3177 N N . GLY B 1 114 ? 6.836 -20.516 2.02 1 87.62 114 GLY B N 1
ATOM 3178 C CA . GLY B 1 114 ? 7.934 -21.078 2.795 1 87.62 114 GLY B CA 1
ATOM 3179 C C . GLY B 1 114 ? 8.195 -22.547 2.496 1 87.62 114 GLY B C 1
ATOM 3180 O O . GLY B 1 114 ? 9.344 -22.953 2.316 1 87.62 114 GLY B O 1
ATOM 3181 N N . ARG B 1 115 ? 7.191 -23.297 2.402 1 86.81 115 ARG B N 1
ATOM 3182 C CA . ARG B 1 115 ? 7.309 -24.703 2.092 1 86.81 115 ARG B CA 1
ATOM 3183 C C . ARG B 1 115 ? 7.828 -24.922 0.673 1 86.81 115 ARG B C 1
ATOM 3185 O O . ARG B 1 115 ? 8.664 -25.797 0.437 1 86.81 115 ARG B O 1
ATOM 3192 N N . PHE B 1 116 ? 7.309 -24.156 -0.209 1 89.44 116 PHE B N 1
ATOM 3193 C CA . PHE B 1 116 ? 7.746 -24.266 -1.596 1 89.44 116 PHE B CA 1
ATOM 3194 C C . PHE B 1 116 ? 9.234 -23.953 -1.72 1 89.44 116 PHE B C 1
ATOM 3196 O O . PHE B 1 116 ? 9.969 -24.656 -2.408 1 89.44 116 PHE B O 1
ATOM 3203 N N . ARG B 1 117 ? 9.625 -22.891 -1.069 1 86.81 117 ARG B N 1
ATOM 3204 C CA . ARG B 1 117 ? 11.023 -22.5 -1.12 1 86.81 117 ARG B CA 1
ATOM 3205 C C . ARG B 1 117 ? 11.93 -23.594 -0.575 1 86.81 117 ARG B C 1
ATOM 3207 O O . ARG B 1 117 ? 13.023 -23.812 -1.092 1 86.81 117 ARG B O 1
ATOM 3214 N N . ARG B 1 118 ? 11.523 -24.281 0.428 1 84.25 118 ARG B N 1
ATOM 3215 C CA . ARG B 1 118 ? 12.297 -25.375 1.004 1 84.25 118 ARG B CA 1
ATOM 3216 C C . ARG B 1 118 ? 12.383 -26.562 0.038 1 84.25 118 ARG B C 1
ATOM 3218 O O . ARG B 1 118 ? 13.414 -27.219 -0.043 1 84.25 118 ARG B O 1
ATOM 3225 N N . SER B 1 119 ? 11.328 -26.781 -0.7 1 84.38 119 SER B N 1
ATOM 3226 C CA . SER B 1 119 ? 11.258 -27.922 -1.612 1 84.38 119 SER B CA 1
ATOM 3227 C C . SER B 1 119 ? 12 -27.625 -2.914 1 84.38 119 SER B C 1
ATOM 3229 O O . SER B 1 119 ? 12.531 -28.547 -3.547 1 84.38 119 SER B O 1
ATOM 3231 N N . ARG B 1 120 ? 11.93 -26.391 -3.309 1 86.69 120 ARG B N 1
ATOM 3232 C CA . ARG B 1 120 ? 12.555 -25.984 -4.562 1 86.69 120 ARG B CA 1
ATOM 3233 C C . ARG B 1 120 ? 13.367 -24.703 -4.379 1 86.69 120 ARG B C 1
ATOM 3235 O O . ARG B 1 120 ? 13.023 -23.656 -4.941 1 86.69 120 ARG B O 1
ATOM 3242 N N . PRO B 1 121 ? 14.531 -24.75 -3.754 1 83.44 121 PRO B N 1
ATOM 3243 C CA . PRO B 1 121 ? 15.32 -23.547 -3.438 1 83.44 121 PRO B CA 1
ATOM 3244 C C . PRO B 1 121 ? 15.922 -22.891 -4.68 1 83.44 121 PRO B C 1
ATOM 3246 O O . PRO B 1 121 ? 16.344 -21.734 -4.625 1 83.44 121 PRO B O 1
ATOM 3249 N N . GLU B 1 122 ? 15.867 -23.609 -5.77 1 81.19 122 GLU B N 1
ATOM 3250 C CA . GLU B 1 122 ? 16.5 -23.109 -6.988 1 81.19 122 GLU B CA 1
ATOM 3251 C C . GLU B 1 122 ? 15.555 -22.203 -7.77 1 81.19 122 GLU B C 1
ATOM 3253 O O . GLU B 1 122 ? 15.984 -21.484 -8.672 1 81.19 122 GLU B O 1
ATOM 3258 N N . VAL B 1 123 ? 14.234 -22.297 -7.449 1 85.44 123 VAL B N 1
ATOM 3259 C CA . VAL B 1 123 ? 13.242 -21.5 -8.164 1 85.44 123 VAL B CA 1
ATOM 3260 C C . VAL B 1 123 ? 13.305 -20.047 -7.688 1 85.44 123 VAL B C 1
ATOM 3262 O O . VAL B 1 123 ? 13.367 -19.781 -6.484 1 85.44 123 VAL B O 1
ATOM 3265 N N . ARG B 1 124 ? 13.344 -19.109 -8.633 1 83.75 124 ARG B N 1
ATOM 3266 C CA . ARG B 1 124 ? 13.242 -17.688 -8.297 1 83.75 124 ARG B CA 1
ATOM 3267 C C . ARG B 1 124 ? 11.789 -17.266 -8.102 1 83.75 124 ARG B C 1
ATOM 3269 O O . ARG B 1 124 ? 11 -17.281 -9.047 1 83.75 124 ARG B O 1
ATOM 3276 N N . LEU B 1 125 ? 11.469 -16.828 -6.914 1 88.5 125 LEU B N 1
ATOM 3277 C CA . LEU B 1 125 ? 10.117 -16.391 -6.578 1 88.5 125 LEU B CA 1
ATOM 3278 C C . LEU B 1 125 ? 10 -14.867 -6.684 1 88.5 125 LEU B C 1
ATOM 3280 O O . LEU B 1 125 ? 10.766 -14.133 -6.062 1 88.5 125 LEU B O 1
ATOM 3284 N N . ILE B 1 126 ? 9.117 -14.492 -7.555 1 90.94 126 ILE B N 1
ATOM 3285 C CA . ILE B 1 126 ? 8.797 -13.07 -7.672 1 90.94 126 ILE B CA 1
ATOM 3286 C C . ILE B 1 126 ? 7.379 -12.82 -7.164 1 90.94 126 ILE B C 1
ATOM 3288 O O . ILE B 1 126 ? 6.402 -13.156 -7.836 1 90.94 126 ILE B O 1
ATOM 3292 N N . VAL B 1 127 ? 7.305 -12.211 -5.996 1 94.25 127 VAL B N 1
ATOM 3293 C CA . VAL B 1 127 ? 6.016 -11.938 -5.363 1 94.25 127 VAL B CA 1
ATOM 3294 C C . VAL B 1 127 ? 5.77 -10.43 -5.336 1 94.25 127 VAL B C 1
ATOM 3296 O O . VAL B 1 127 ? 6.617 -9.664 -4.879 1 94.25 127 VAL B O 1
ATOM 3299 N N . GLN B 1 128 ? 4.609 -10.078 -5.816 1 93.25 128 GLN B N 1
ATOM 3300 C CA . GLN B 1 128 ? 4.27 -8.656 -5.855 1 93.25 128 GLN B CA 1
ATOM 3301 C C . GLN B 1 128 ? 2.896 -8.406 -5.242 1 93.25 128 GLN B C 1
ATOM 3303 O O . GLN B 1 128 ? 1.923 -9.078 -5.586 1 93.25 128 GLN B O 1
ATOM 3308 N N . GLU B 1 129 ? 2.877 -7.434 -4.355 1 93.69 129 GLU B N 1
ATOM 3309 C CA . GLU B 1 129 ? 1.58 -7.004 -3.842 1 93.69 129 GLU B CA 1
ATOM 3310 C C . GLU B 1 129 ? 0.856 -6.113 -4.848 1 93.69 129 GLU B C 1
ATOM 3312 O O . GLU B 1 129 ? 1.453 -5.195 -5.414 1 93.69 129 GLU B O 1
ATOM 3317 N N . MET B 1 130 ? -0.417 -6.449 -5.008 1 89.5 130 MET B N 1
ATOM 3318 C CA . MET B 1 130 ? -1.259 -5.762 -5.98 1 89.5 130 MET B CA 1
ATOM 3319 C C . MET B 1 130 ? -2.699 -5.668 -5.488 1 89.5 130 MET B C 1
ATOM 3321 O O . MET B 1 130 ? -3.051 -6.273 -4.473 1 89.5 130 MET B O 1
ATOM 3325 N N . THR B 1 131 ? -3.455 -4.785 -6.191 1 85.5 131 THR B N 1
ATOM 3326 C CA . THR B 1 131 ? -4.895 -4.789 -5.949 1 85.5 131 THR B CA 1
ATOM 3327 C C . THR B 1 131 ? -5.562 -5.965 -6.66 1 85.5 131 THR B C 1
ATOM 3329 O O . THR B 1 131 ? -4.961 -6.582 -7.543 1 85.5 131 THR B O 1
ATOM 3332 N N . THR B 1 132 ? -6.746 -6.215 -6.254 1 82.56 132 THR B N 1
ATOM 3333 C CA . THR B 1 132 ? -7.453 -7.348 -6.844 1 82.56 132 THR B CA 1
ATOM 3334 C C . THR B 1 132 ? -7.605 -7.164 -8.352 1 82.56 132 THR B C 1
ATOM 3336 O O . THR B 1 132 ? -7.324 -8.078 -9.125 1 82.56 132 THR B O 1
ATOM 3339 N N . PRO B 1 133 ? -7.973 -6.004 -8.781 1 78.75 133 PRO B N 1
ATOM 3340 C CA . PRO B 1 133 ? -8.078 -5.836 -10.234 1 78.75 133 PRO B CA 1
ATOM 3341 C C . PRO B 1 133 ? -6.73 -5.973 -10.938 1 78.75 133 PRO B C 1
ATOM 3343 O O . PRO B 1 133 ? -6.66 -6.5 -12.055 1 78.75 133 PRO B O 1
ATOM 3346 N N . GLU B 1 134 ? -5.727 -5.594 -10.312 1 82.56 134 GLU B N 1
ATOM 3347 C CA . GLU B 1 134 ? -4.391 -5.656 -10.898 1 82.56 134 GLU B CA 1
ATOM 3348 C C . GLU B 1 134 ? -3.908 -7.098 -11.016 1 82.56 134 GLU B C 1
ATOM 3350 O O . GLU B 1 134 ? -3.27 -7.461 -12.008 1 82.56 134 GLU B O 1
ATOM 3355 N N . VAL B 1 135 ? -4.176 -7.879 -9.992 1 88.88 135 VAL B N 1
ATOM 3356 C CA . VAL B 1 135 ? -3.699 -9.258 -10.031 1 88.88 135 VAL B CA 1
ATOM 3357 C C . VAL B 1 135 ? -4.41 -10.016 -11.148 1 88.88 135 VAL B C 1
ATOM 3359 O O . VAL B 1 135 ? -3.795 -10.828 -11.844 1 88.88 135 VAL B O 1
ATOM 3362 N N . ALA B 1 136 ? -5.688 -9.758 -11.297 1 84.44 136 ALA B N 1
ATOM 3363 C CA . ALA B 1 136 ? -6.453 -10.406 -12.352 1 84.44 136 ALA B CA 1
ATOM 3364 C C . ALA B 1 136 ? -5.926 -10.016 -13.734 1 84.44 136 ALA B C 1
ATOM 3366 O O . ALA B 1 136 ? -5.695 -10.875 -14.586 1 84.44 136 ALA B O 1
ATOM 3367 N N . ALA B 1 137 ? -5.754 -8.773 -13.914 1 80.38 137 ALA B N 1
ATOM 3368 C CA . ALA B 1 137 ? -5.254 -8.266 -15.188 1 80.38 137 ALA B CA 1
ATOM 3369 C C . ALA B 1 137 ? -3.865 -8.812 -15.492 1 80.38 137 ALA B C 1
ATOM 3371 O O . ALA B 1 137 ? -3.578 -9.203 -16.625 1 80.38 137 ALA B O 1
ATOM 3372 N N . GLY B 1 138 ? -3.055 -8.859 -14.438 1 84.81 138 GLY B N 1
ATOM 3373 C CA . GLY B 1 138 ? -1.709 -9.375 -14.609 1 84.81 138 GLY B CA 1
ATOM 3374 C C . GLY B 1 138 ? -1.684 -10.844 -15.008 1 84.81 138 GLY B C 1
ATOM 3375 O O . GLY B 1 138 ? -0.825 -11.266 -15.789 1 84.81 138 GLY B O 1
ATOM 3376 N N . LEU B 1 139 ? -2.58 -11.578 -14.5 1 87.31 139 LEU B N 1
ATOM 3377 C CA . LEU B 1 139 ? -2.684 -12.992 -14.852 1 87.31 139 LEU B CA 1
ATOM 3378 C C . LEU B 1 139 ? -3.18 -13.164 -16.281 1 87.31 139 LEU B C 1
ATOM 3380 O O . LEU B 1 139 ? -2.611 -13.938 -17.047 1 87.31 139 LEU B O 1
ATOM 3384 N N . LEU B 1 140 ? -4.164 -12.414 -16.609 1 78.25 140 LEU B N 1
ATOM 3385 C CA . LEU B 1 140 ? -4.77 -12.508 -17.938 1 78.25 140 LEU B CA 1
ATOM 3386 C C . LEU B 1 140 ? -3.799 -12.047 -19.016 1 78.25 140 LEU B C 1
ATOM 3388 O O . LEU B 1 140 ? -3.773 -12.602 -20.109 1 78.25 140 LEU B O 1
ATOM 3392 N N . ASP B 1 141 ? -2.982 -11.094 -18.594 1 73.69 141 ASP B N 1
ATOM 3393 C CA . ASP B 1 141 ? -2.018 -10.531 -19.547 1 73.69 141 ASP B CA 1
ATOM 3394 C C . ASP B 1 141 ? -0.754 -11.383 -19.609 1 73.69 141 ASP B C 1
ATOM 3396 O O . ASP B 1 141 ? 0.143 -11.117 -20.406 1 73.69 141 ASP B O 1
ATOM 3400 N N . GLY B 1 142 ? -0.717 -12.328 -18.766 1 77.5 142 GLY B N 1
ATOM 3401 C CA . GLY B 1 142 ? 0.424 -13.234 -18.766 1 77.5 142 GLY B CA 1
ATOM 3402 C C . GLY B 1 142 ? 1.618 -12.688 -18 1 77.5 142 GLY B C 1
ATOM 3403 O O . GLY B 1 142 ? 2.717 -13.242 -18.078 1 77.5 142 GLY B O 1
ATOM 3404 N N . GLU B 1 143 ? 1.417 -11.641 -17.328 1 81.88 143 GLU B N 1
ATOM 3405 C CA . GLU B 1 143 ? 2.482 -11.031 -16.531 1 81.88 143 GLU B CA 1
ATOM 3406 C C . GLU B 1 143 ? 2.693 -11.797 -15.219 1 81.88 143 GLU B C 1
ATOM 3408 O O . GLU B 1 143 ? 3.754 -11.688 -14.602 1 81.88 143 GLU B O 1
ATOM 3413 N N . LEU B 1 144 ? 1.661 -12.562 -14.852 1 90.56 144 LEU B N 1
ATOM 3414 C CA . LEU B 1 144 ? 1.693 -13.375 -13.641 1 90.56 144 LEU B CA 1
ATOM 3415 C C . LEU B 1 144 ? 1.43 -14.844 -13.961 1 90.56 144 LEU B C 1
ATOM 3417 O O . LEU B 1 144 ? 0.723 -15.156 -14.93 1 90.56 144 LEU B O 1
ATOM 3421 N N . ASP B 1 145 ? 2.059 -15.688 -13.203 1 90.81 145 ASP B N 1
ATOM 3422 C CA . ASP B 1 145 ? 1.79 -17.125 -13.312 1 90.81 145 ASP B CA 1
ATOM 3423 C C . ASP B 1 145 ? 0.681 -17.547 -12.352 1 90.81 145 ASP B C 1
ATOM 3425 O O . ASP B 1 145 ? -0.057 -18.484 -12.625 1 90.81 145 ASP B O 1
ATOM 3429 N N . VAL B 1 146 ? 0.649 -16.859 -11.227 1 93.62 146 VAL B N 1
ATOM 3430 C CA . VAL B 1 146 ? -0.348 -17.125 -10.195 1 93.62 146 VAL B CA 1
ATOM 3431 C C . VAL B 1 146 ? -0.884 -15.805 -9.648 1 93.62 146 VAL B C 1
ATOM 3433 O O . VAL B 1 146 ? -0.124 -14.859 -9.438 1 93.62 146 VAL B O 1
ATOM 3436 N N . ALA B 1 147 ? -2.188 -15.758 -9.508 1 94.75 147 ALA B N 1
ATOM 3437 C CA . ALA B 1 147 ? -2.838 -14.594 -8.914 1 94.75 147 ALA B CA 1
ATOM 3438 C C . ALA B 1 147 ? -3.629 -14.984 -7.668 1 94.75 147 ALA B C 1
ATOM 3440 O O . ALA B 1 147 ? -4.363 -15.977 -7.676 1 94.75 147 ALA B O 1
ATOM 3441 N N . VAL B 1 148 ? -3.42 -14.219 -6.613 1 94.25 148 VAL B N 1
ATOM 3442 C CA . VAL B 1 148 ? -4.191 -14.43 -5.391 1 94.25 148 VAL B CA 1
ATOM 3443 C C . VAL B 1 148 ? -4.961 -13.156 -5.043 1 94.25 148 VAL B C 1
ATOM 3445 O O . VAL B 1 148 ? -4.359 -12.117 -4.746 1 94.25 148 VAL B O 1
ATOM 3448 N N . GLY B 1 149 ? -6.203 -13.211 -5.102 1 92.62 149 GLY B N 1
ATOM 3449 C CA . GLY B 1 149 ? -7.066 -12.086 -4.809 1 92.62 149 GLY B CA 1
ATOM 3450 C C . GLY B 1 149 ? -8.438 -12.492 -4.301 1 92.62 149 GLY B C 1
ATOM 3451 O O . GLY B 1 149 ? -8.711 -13.688 -4.145 1 92.62 149 GLY B O 1
ATOM 3452 N N . ARG B 1 150 ? -9.148 -11.422 -3.943 1 90.19 150 ARG B N 1
ATOM 3453 C CA . ARG B 1 150 ? -10.5 -11.703 -3.467 1 90.19 150 ARG B CA 1
ATOM 3454 C C . ARG B 1 150 ? -11.5 -11.711 -4.621 1 90.19 150 ARG B C 1
ATOM 3456 O O . ARG B 1 150 ? -11.594 -10.734 -5.371 1 90.19 150 ARG B O 1
ATOM 3463 N N . GLY B 1 151 ? -12.055 -12.68 -4.629 1 82.75 151 GLY B N 1
ATOM 3464 C CA . GLY B 1 151 ? -12.93 -12.875 -5.773 1 82.75 151 GLY B CA 1
ATOM 3465 C C . GLY B 1 151 ? -12.195 -13.367 -7.008 1 82.75 151 GLY B C 1
ATOM 3466 O O . GLY B 1 151 ? -10.969 -13.383 -7.035 1 82.75 151 GLY B O 1
ATOM 3467 N N . GLY B 1 152 ? -12.781 -14.039 -7.961 1 73.69 152 GLY B N 1
ATOM 3468 C CA . GLY B 1 152 ? -12.156 -14.578 -9.156 1 73.69 152 GLY B CA 1
ATOM 3469 C C . GLY B 1 152 ? -12.156 -13.602 -10.32 1 73.69 152 GLY B C 1
ATOM 3470 O O . GLY B 1 152 ? -12.922 -12.633 -10.328 1 73.69 152 GLY B O 1
ATOM 3471 N N . PRO B 1 153 ? -11.047 -13.727 -11.141 1 75 153 PRO B N 1
ATOM 3472 C CA . PRO B 1 153 ? -11.031 -12.898 -12.352 1 75 153 PRO B CA 1
ATOM 3473 C C . PRO B 1 153 ? -12.305 -13.039 -13.18 1 75 153 PRO B C 1
ATOM 3475 O O . PRO B 1 153 ? -12.93 -14.102 -13.188 1 75 153 PRO B O 1
ATOM 3478 N N . ARG B 1 154 ? -12.742 -11.891 -13.672 1 70.88 154 ARG B N 1
ATOM 3479 C CA . ARG B 1 154 ? -13.914 -11.867 -14.539 1 70.88 154 ARG B CA 1
ATOM 3480 C C . ARG B 1 154 ? -13.578 -11.273 -15.906 1 70.88 154 ARG B C 1
ATOM 3482 O O . ARG B 1 154 ? -12.531 -10.641 -16.078 1 70.88 154 ARG B O 1
ATOM 3489 N N . GLY B 1 155 ? -14.32 -11.672 -16.781 1 68.38 155 GLY B N 1
ATOM 3490 C CA . GLY B 1 155 ? -14.164 -11.109 -18.109 1 68.38 155 GLY B CA 1
ATOM 3491 C C . GLY B 1 155 ? -13.555 -12.078 -19.109 1 68.38 155 GLY B C 1
ATOM 3492 O O . GLY B 1 155 ? -13.477 -13.281 -18.828 1 68.38 155 GLY B O 1
ATOM 3493 N N . ALA B 1 156 ? -13.211 -11.562 -20.219 1 63.31 156 ALA B N 1
ATOM 3494 C CA . ALA B 1 156 ? -12.688 -12.367 -21.312 1 63.31 156 ALA B CA 1
ATOM 3495 C C . ALA B 1 156 ? -11.391 -13.062 -20.906 1 63.31 156 ALA B C 1
ATOM 3497 O O . ALA B 1 156 ? -10.484 -12.43 -20.359 1 63.31 156 ALA B O 1
ATOM 3498 N N . GLY B 1 157 ? -11.312 -14.32 -21.156 1 74.25 157 GLY B N 1
ATOM 3499 C CA . GLY B 1 157 ? -10.125 -15.094 -20.859 1 74.25 157 GLY B CA 1
ATOM 3500 C C . GLY B 1 157 ? -10.203 -15.82 -19.516 1 74.25 157 GLY B C 1
ATOM 3501 O O . GLY B 1 157 ? -9.406 -16.719 -19.25 1 74.25 157 GLY B O 1
ATOM 3502 N N . ALA B 1 158 ? -11.102 -15.328 -18.75 1 78.25 158 ALA B N 1
ATOM 3503 C CA . ALA B 1 158 ? -11.258 -15.945 -17.438 1 78.25 158 ALA B CA 1
ATOM 3504 C C . ALA B 1 158 ? -11.633 -17.422 -17.562 1 78.25 158 ALA B C 1
ATOM 3506 O O . ALA B 1 158 ? -11.391 -18.203 -16.641 1 78.25 158 ALA B O 1
ATOM 3507 N N . GLU B 1 159 ? -12.164 -17.75 -18.688 1 79.69 159 GLU B N 1
ATOM 3508 C CA . GLU B 1 159 ? -12.562 -19.141 -18.922 1 79.69 159 GLU B CA 1
ATOM 3509 C C . GLU B 1 159 ? -11.352 -20.062 -19 1 79.69 159 GLU B C 1
ATOM 3511 O O . GLU B 1 159 ? -11.469 -21.281 -18.812 1 79.69 159 GLU B O 1
ATOM 3516 N N . ASP B 1 160 ? -10.273 -19.484 -19.266 1 78.06 160 ASP B N 1
ATOM 3517 C CA . ASP B 1 160 ? -9.055 -20.281 -19.406 1 78.06 160 ASP B CA 1
ATOM 3518 C C . ASP B 1 160 ? -8.32 -20.391 -18.078 1 78.06 160 ASP B C 1
ATOM 3520 O O . ASP B 1 160 ? -7.254 -21 -18 1 78.06 160 ASP B O 1
ATOM 3524 N N . LEU B 1 161 ? -8.93 -19.859 -17.078 1 85.25 161 LEU B N 1
ATOM 3525 C CA . LEU B 1 161 ? -8.281 -19.844 -15.766 1 85.25 161 LEU B CA 1
ATOM 3526 C C . LEU B 1 161 ? -8.914 -20.875 -14.836 1 85.25 161 LEU B C 1
ATOM 3528 O O . LEU B 1 161 ? -10.117 -21.156 -14.938 1 85.25 161 LEU B O 1
ATOM 3532 N N . VAL B 1 162 ? -8.062 -21.484 -14.078 1 85.12 162 VAL B N 1
ATOM 3533 C CA . VAL B 1 162 ? -8.516 -22.281 -12.953 1 85.12 162 VAL B CA 1
ATOM 3534 C C . VAL B 1 162 ? -8.453 -21.453 -11.672 1 85.12 162 VAL B C 1
ATOM 3536 O O . VAL B 1 162 ? -7.438 -20.812 -11.391 1 85.12 162 VAL B O 1
ATOM 3539 N N . THR B 1 163 ? -9.484 -21.453 -11.016 1 88.69 163 THR B N 1
ATOM 3540 C CA . THR B 1 163 ? -9.57 -20.688 -9.781 1 88.69 163 THR B CA 1
ATOM 3541 C C . THR B 1 163 ? -9.961 -21.594 -8.609 1 88.69 163 THR B C 1
ATOM 3543 O O . THR B 1 163 ? -10.922 -22.359 -8.711 1 88.69 163 THR B O 1
ATOM 3546 N N . VAL B 1 164 ? -9.234 -21.5 -7.477 1 87.25 164 VAL B N 1
ATOM 3547 C CA . VAL B 1 164 ? -9.477 -22.328 -6.301 1 87.25 164 VAL B CA 1
ATOM 3548 C C . VAL B 1 164 ? -9.555 -21.453 -5.051 1 87.25 164 VAL B C 1
ATOM 3550 O O . VAL B 1 164 ? -8.688 -20.609 -4.824 1 87.25 164 VAL B O 1
ATOM 3553 N N . PRO B 1 165 ? -10.578 -21.641 -4.23 1 88.94 165 PRO B N 1
ATOM 3554 C CA . PRO B 1 165 ? -10.609 -20.922 -2.961 1 88.94 165 PRO B CA 1
ATOM 3555 C C . PRO B 1 165 ? -9.523 -21.375 -1.989 1 88.94 165 PRO B C 1
ATOM 3557 O O . PRO B 1 165 ? -9.32 -22.578 -1.804 1 88.94 165 PRO B O 1
ATOM 3560 N N . ILE B 1 166 ? -8.844 -20.422 -1.379 1 87.81 166 ILE B N 1
ATOM 3561 C CA . ILE B 1 166 ? -7.766 -20.797 -0.465 1 87.81 166 ILE B CA 1
ATOM 3562 C C . ILE B 1 166 ? -8.008 -20.156 0.9 1 87.81 166 ILE B C 1
ATOM 3564 O O . ILE B 1 166 ? -7.195 -20.297 1.817 1 87.81 166 ILE B O 1
ATOM 3568 N N . GLY B 1 167 ? -9.023 -19.438 1.021 1 88.44 167 GLY B N 1
ATOM 3569 C CA . GLY B 1 167 ? -9.359 -18.812 2.291 1 88.44 167 GLY B CA 1
ATOM 3570 C C . GLY B 1 167 ? -10.734 -18.188 2.305 1 88.44 167 GLY B C 1
ATOM 3571 O O . GLY B 1 167 ? -11.203 -17.672 1.282 1 88.44 167 GLY B O 1
ATOM 3572 N N . ALA B 1 168 ? -11.359 -18.25 3.453 1 92.19 168 ALA B N 1
ATOM 3573 C CA . ALA B 1 168 ? -12.664 -17.641 3.672 1 92.19 168 ALA B CA 1
ATOM 3574 C C . ALA B 1 168 ? -12.609 -16.594 4.789 1 92.19 168 ALA B C 1
ATOM 3576 O O . ALA B 1 168 ? -11.93 -16.797 5.797 1 92.19 168 ALA B O 1
ATOM 3577 N N . ASP B 1 169 ? -13.297 -15.516 4.5 1 95.69 169 ASP B N 1
ATOM 3578 C CA . ASP B 1 169 ? -13.336 -14.438 5.488 1 95.69 169 ASP B CA 1
ATOM 3579 C C . ASP B 1 169 ? -14.758 -13.891 5.645 1 95.69 169 ASP B C 1
ATOM 3581 O O . ASP B 1 169 ? -15.594 -14.047 4.75 1 95.69 169 ASP B O 1
ATOM 3585 N N . HIS B 1 170 ? -14.992 -13.414 6.766 1 97.75 170 HIS B N 1
ATOM 3586 C CA . HIS B 1 170 ? -16.141 -12.555 7.012 1 97.75 170 HIS B CA 1
ATOM 3587 C C . HIS B 1 170 ? -15.703 -11.125 7.336 1 97.75 170 HIS B C 1
ATOM 3589 O O . HIS B 1 170 ? -14.516 -10.875 7.566 1 97.75 170 HIS B O 1
ATOM 3595 N N . LEU B 1 171 ? -16.688 -10.273 7.219 1 97.94 171 LEU B N 1
ATOM 3596 C CA . LEU B 1 171 ? -16.391 -8.859 7.453 1 97.94 171 LEU B CA 1
ATOM 3597 C C . LEU B 1 171 ? -16.172 -8.586 8.938 1 97.94 171 LEU B C 1
ATOM 3599 O O . LEU B 1 171 ? -16.938 -9.062 9.781 1 97.94 171 LEU B O 1
ATOM 3603 N N . VAL B 1 172 ? -15.172 -7.824 9.273 1 98.19 172 VAL B N 1
ATOM 3604 C CA . VAL B 1 172 ? -14.938 -7.344 10.633 1 98.19 172 VAL B CA 1
ATOM 3605 C C . VAL B 1 172 ? -14.672 -5.84 10.602 1 98.19 172 VAL B C 1
ATOM 3607 O O . VAL B 1 172 ? -14.359 -5.273 9.555 1 98.19 172 VAL B O 1
ATOM 3610 N N . ALA B 1 173 ? -14.805 -5.242 11.719 1 98.38 173 ALA B N 1
ATOM 3611 C CA . ALA B 1 173 ? -14.484 -3.83 11.922 1 98.38 173 ALA B CA 1
ATOM 3612 C C . ALA B 1 173 ? -13.258 -3.668 12.812 1 98.38 173 ALA B C 1
ATOM 3614 O O . ALA B 1 173 ? -13.016 -4.492 13.695 1 98.38 173 ALA B O 1
ATOM 3615 N N . VAL B 1 174 ? -12.453 -2.668 12.531 1 98.31 174 VAL B N 1
ATOM 3616 C CA . VAL B 1 174 ? -11.312 -2.328 13.375 1 98.31 174 VAL B CA 1
ATOM 3617 C C . VAL B 1 174 ? -11.398 -0.859 13.789 1 98.31 174 VAL B C 1
ATOM 3619 O O . VAL B 1 174 ? -11.742 0.002 12.969 1 98.31 174 VAL B O 1
ATOM 3622 N N . VAL B 1 175 ? -11.188 -0.604 15.062 1 97.5 175 VAL B N 1
ATOM 3623 C CA . VAL B 1 175 ? -11.25 0.75 15.609 1 97.5 175 VAL B CA 1
ATOM 3624 C C . VAL B 1 175 ? -10.047 0.998 16.516 1 97.5 175 VAL B C 1
ATOM 3626 O O . VAL B 1 175 ? -9.352 0.057 16.906 1 97.5 175 VAL B O 1
ATOM 3629 N N . SER B 1 176 ? -9.797 2.285 16.734 1 96.44 176 SER B N 1
ATOM 3630 C CA . SER B 1 176 ? -8.805 2.619 17.75 1 96.44 176 SER B CA 1
ATOM 3631 C C . SER B 1 176 ? -9.188 2.041 19.109 1 96.44 176 SER B C 1
ATOM 3633 O O . SER B 1 176 ? -10.375 1.896 19.422 1 96.44 176 SER B O 1
ATOM 3635 N N . ALA B 1 177 ? -8.172 1.74 19.938 1 94.44 177 ALA B N 1
ATOM 3636 C CA . ALA B 1 177 ? -8.422 1.272 21.297 1 94.44 177 ALA B CA 1
ATOM 3637 C C . ALA B 1 177 ? -9.156 2.332 22.125 1 94.44 177 ALA B C 1
ATOM 3639 O O . ALA B 1 177 ? -9.758 2.023 23.141 1 94.44 177 ALA B O 1
ATOM 3640 N N . ALA B 1 178 ? -9.172 3.553 21.641 1 90.81 178 ALA B N 1
ATOM 3641 C CA . ALA B 1 178 ? -9.836 4.656 22.344 1 90.81 178 ALA B CA 1
ATOM 3642 C C . ALA B 1 178 ? -11.242 4.883 21.797 1 90.81 178 ALA B C 1
ATOM 3644 O O . ALA B 1 178 ? -11.984 5.719 22.312 1 90.81 178 ALA B O 1
ATOM 3645 N N . HIS B 1 179 ? -11.594 4.242 20.766 1 93.69 179 HIS B N 1
ATOM 3646 C CA . HIS B 1 179 ? -12.891 4.418 20.125 1 93.69 179 HIS B CA 1
ATOM 3647 C C . HIS B 1 179 ? -14.016 3.873 21 1 93.69 179 HIS B C 1
ATOM 3649 O O . HIS B 1 179 ? -13.836 2.869 21.688 1 93.69 179 HIS B O 1
ATOM 3655 N N . PRO B 1 180 ? -15.219 4.395 20.922 1 93.5 180 PRO B N 1
ATOM 3656 C CA . PRO B 1 180 ? -16.344 3.926 21.734 1 93.5 180 PRO B CA 1
ATOM 3657 C C . PRO B 1 180 ? -16.688 2.459 21.484 1 93.5 180 PRO B C 1
ATOM 3659 O O . PRO B 1 180 ? -17.234 1.788 22.359 1 93.5 180 PRO B O 1
ATOM 3662 N N . PHE B 1 181 ? -16.422 1.977 20.328 1 96.88 181 PHE B N 1
ATOM 3663 C CA . PHE B 1 181 ? -16.719 0.591 20 1 96.88 181 PHE B CA 1
ATOM 3664 C C . PHE B 1 181 ? -15.695 -0.354 20.594 1 96.88 181 PHE B C 1
ATOM 3666 O O . PHE B 1 181 ? -15.898 -1.569 20.625 1 96.88 181 PHE B O 1
ATOM 3673 N N . ALA B 1 182 ? -14.539 0.176 21.031 1 95.81 182 ALA B N 1
ATOM 3674 C CA . ALA B 1 182 ? -13.492 -0.673 21.594 1 95.81 182 ALA B CA 1
ATOM 3675 C C . ALA B 1 182 ? -14 -1.438 22.812 1 95.81 182 ALA B C 1
ATOM 3677 O O . ALA B 1 182 ? -14.688 -0.872 23.672 1 95.81 182 ALA B O 1
ATOM 3678 N N . GLY B 1 183 ? -13.656 -2.746 22.828 1 94.38 183 GLY B N 1
ATOM 3679 C CA . GLY B 1 183 ? -14.102 -3.584 23.938 1 94.38 183 GLY B CA 1
ATOM 3680 C C . GLY B 1 183 ? -15.414 -4.289 23.656 1 94.38 183 GLY B C 1
ATOM 3681 O O . GLY B 1 183 ? -15.773 -5.238 24.359 1 94.38 183 GLY B O 1
ATOM 3682 N N . GLN B 1 184 ? -16.141 -3.789 22.703 1 93.44 184 GLN B N 1
ATOM 3683 C CA . GLN B 1 184 ? -17.375 -4.469 22.312 1 93.44 184 GLN B CA 1
ATOM 3684 C C . GLN B 1 184 ? -17.078 -5.684 21.438 1 93.44 184 GLN B C 1
ATOM 3686 O O . GLN B 1 184 ? -16.172 -5.645 20.594 1 93.44 184 GLN B O 1
ATOM 3691 N N . PRO B 1 185 ? -17.875 -6.684 21.641 1 89.5 185 PRO B N 1
ATOM 3692 C CA . PRO B 1 185 ? -17.609 -7.867 20.828 1 89.5 185 PRO B CA 1
ATOM 3693 C C . PRO B 1 185 ? -18.125 -7.719 19.391 1 89.5 185 PRO B C 1
ATOM 3695 O O . PRO B 1 185 ? -17.594 -8.344 18.469 1 89.5 185 PRO B O 1
ATOM 3698 N N . GLY B 1 186 ? -19.234 -6.848 19.281 1 96.12 186 GLY B N 1
ATOM 3699 C CA . GLY B 1 186 ? -19.812 -6.691 17.953 1 96.12 186 GLY B CA 1
ATOM 3700 C C . GLY B 1 186 ? -20.469 -5.348 17.75 1 96.12 186 GLY B C 1
ATOM 3701 O O . GLY B 1 186 ? -20.797 -4.656 18.703 1 96.12 186 GLY B O 1
ATOM 3702 N N . VAL B 1 187 ? -20.531 -4.98 16.469 1 97.62 187 VAL B N 1
ATOM 3703 C CA . VAL B 1 187 ? -21.203 -3.756 16.047 1 97.62 187 VAL B CA 1
ATOM 3704 C C . VAL B 1 187 ? -22.156 -4.059 14.891 1 97.62 187 VAL B C 1
ATOM 3706 O O . VAL B 1 187 ? -21.859 -4.902 14.039 1 97.62 187 VAL B O 1
ATOM 3709 N N . THR B 1 188 ? -23.25 -3.338 14.859 1 97.19 188 THR B N 1
ATOM 3710 C CA . THR B 1 188 ? -24.234 -3.562 13.797 1 97.19 188 THR B CA 1
ATOM 3711 C C . THR B 1 188 ? -23.922 -2.695 12.586 1 97.19 188 THR B C 1
ATOM 3713 O O . THR B 1 188 ? -23.203 -1.702 12.688 1 97.19 188 THR B O 1
ATOM 3716 N N . VAL B 1 189 ? -24.5 -3.066 11.484 1 95.94 189 VAL B N 1
ATOM 3717 C CA . VAL B 1 189 ? -24.359 -2.289 10.258 1 95.94 189 VAL B CA 1
ATOM 3718 C C . VAL B 1 189 ? -24.922 -0.885 10.461 1 95.94 189 VAL B C 1
ATOM 3720 O O . VAL B 1 189 ? -24.375 0.091 9.93 1 95.94 189 VAL B O 1
ATOM 3723 N N . GLU B 1 190 ? -25.969 -0.772 11.25 1 95.25 190 GLU B N 1
ATOM 3724 C CA . GLU B 1 190 ? -26.578 0.525 11.555 1 95.25 190 GLU B CA 1
ATOM 3725 C C . GLU B 1 190 ? -25.609 1.407 12.336 1 95.25 190 GLU B C 1
ATOM 3727 O O . GLU B 1 190 ? -25.484 2.602 12.062 1 95.25 190 GLU B O 1
ATOM 3732 N N . GLN B 1 191 ? -25 0.803 13.266 1 96.19 191 GLN B N 1
ATOM 3733 C CA . GLN B 1 191 ? -24 1.532 14.039 1 96.19 191 GLN B CA 1
ATOM 3734 C C . GLN B 1 191 ? -22.844 1.98 13.156 1 96.19 191 GLN B C 1
ATOM 3736 O O . GLN B 1 191 ? -22.344 3.1 13.297 1 96.19 191 GLN B O 1
ATOM 3741 N N . LEU B 1 192 ? -22.422 1.099 12.242 1 96.62 192 LEU B N 1
ATOM 3742 C CA . LEU B 1 192 ? -21.344 1.417 11.32 1 96.62 192 LEU B CA 1
ATOM 3743 C C . LEU B 1 192 ? -21.719 2.58 10.406 1 96.62 192 LEU B C 1
ATOM 3745 O O . LEU B 1 192 ? -20.891 3.439 10.109 1 96.62 192 LEU B O 1
ATOM 3749 N N . ALA B 1 193 ? -22.953 2.592 10.008 1 94.69 193 ALA B N 1
ATOM 3750 C CA . ALA B 1 193 ? -23.438 3.605 9.07 1 94.69 193 ALA B CA 1
ATOM 3751 C C . ALA B 1 193 ? -23.391 4.996 9.703 1 94.69 193 ALA B C 1
ATOM 3753 O O . ALA B 1 193 ? -23.422 6.004 9 1 94.69 193 ALA B O 1
ATOM 3754 N N . ALA B 1 194 ? -23.281 5.078 10.969 1 94.19 194 ALA B N 1
ATOM 3755 C CA . ALA B 1 194 ? -23.281 6.348 11.695 1 94.19 194 ALA B CA 1
ATOM 3756 C C . ALA B 1 194 ? -21.875 6.844 11.945 1 94.19 194 ALA B C 1
ATOM 3758 O O . ALA B 1 194 ? -21.672 7.898 12.547 1 94.19 194 ALA B O 1
ATOM 3759 N N . GLU B 1 195 ? -20.891 6.078 11.484 1 94.19 195 GLU B N 1
ATOM 3760 C CA . GLU B 1 195 ? -19.484 6.395 11.711 1 94.19 195 GLU B CA 1
ATOM 3761 C C . GLU B 1 195 ? -18.766 6.695 10.406 1 94.19 195 GLU B C 1
ATOM 3763 O O . GLU B 1 195 ? -19.156 6.199 9.344 1 94.19 195 GLU B O 1
ATOM 3768 N N . PRO B 1 196 ? -17.641 7.555 10.492 1 93.88 196 PRO B N 1
ATOM 3769 C CA . PRO B 1 196 ? -16.75 7.562 9.336 1 93.88 196 PRO B CA 1
ATOM 3770 C C . PRO B 1 196 ? -16.094 6.199 9.086 1 93.88 196 PRO B C 1
ATOM 3772 O O . PRO B 1 196 ? -15.703 5.516 10.031 1 93.88 196 PRO B O 1
ATOM 3775 N N . LE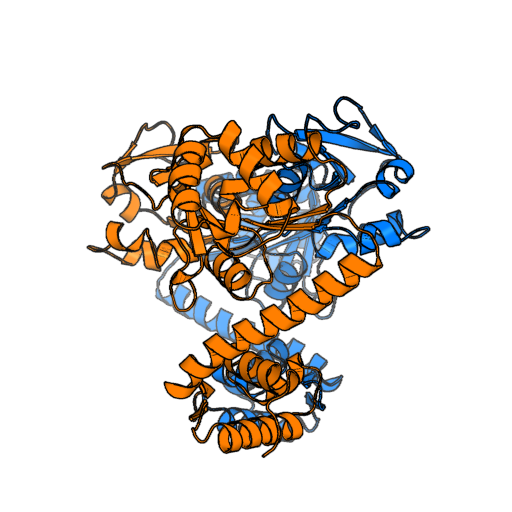U B 1 197 ? -16.078 5.836 7.812 1 96.75 197 LEU B N 1
ATOM 3776 C CA . LEU B 1 197 ? -15.562 4.512 7.48 1 96.75 197 LEU B CA 1
ATOM 3777 C C . LEU B 1 197 ? -14.227 4.613 6.75 1 96.75 197 LEU B C 1
ATOM 3779 O O . LEU B 1 197 ? -13.93 5.633 6.121 1 96.75 197 LEU B O 1
ATOM 3783 N N . VAL B 1 198 ? -13.391 3.627 6.938 1 97.19 198 VAL B N 1
ATOM 3784 C CA . VAL B 1 198 ? -12.164 3.416 6.184 1 97.19 198 VAL B CA 1
ATOM 3785 C C . VAL B 1 198 ? -12.219 2.062 5.477 1 97.19 198 VAL B C 1
ATOM 3787 O O . VAL B 1 198 ? -12.344 1.022 6.125 1 97.19 198 VAL B O 1
ATOM 3790 N N . VAL B 1 199 ? -12.109 2.078 4.168 1 96.31 199 VAL B N 1
ATOM 3791 C CA . VAL B 1 199 ? -12.227 0.833 3.414 1 96.31 199 VAL B CA 1
ATOM 3792 C C . VAL B 1 199 ? -11.203 0.81 2.281 1 96.31 199 VAL B C 1
ATOM 3794 O O . VAL B 1 199 ? -10.664 1.854 1.901 1 96.31 199 VAL B O 1
ATOM 3797 N N . GLU B 1 200 ? -10.898 -0.39 1.827 1 93.12 200 GLU B N 1
ATOM 3798 C CA . GLU B 1 200 ? -10.055 -0.493 0.636 1 93.12 200 GLU B CA 1
ATOM 3799 C C . GLU B 1 200 ? -10.773 0.069 -0.591 1 93.12 200 GLU B C 1
ATOM 3801 O O . GLU B 1 200 ? -11.984 -0.084 -0.732 1 93.12 200 GLU B O 1
ATOM 3806 N N . THR B 1 201 ? -10.008 0.731 -1.452 1 79.69 201 THR B N 1
ATOM 3807 C CA . THR B 1 201 ? -10.57 1.405 -2.615 1 79.69 201 THR B CA 1
ATOM 3808 C C . THR B 1 201 ? -11.492 0.467 -3.389 1 79.69 201 THR B C 1
ATOM 3810 O O . THR B 1 201 ? -12.617 0.835 -3.729 1 79.69 201 THR B O 1
ATOM 3813 N N . ASP B 1 202 ? -11.195 -0.719 -3.67 1 80.81 202 ASP B N 1
ATOM 3814 C CA . ASP B 1 202 ? -11.977 -1.624 -4.508 1 80.81 202 ASP B CA 1
ATOM 3815 C C . ASP B 1 202 ? -13.109 -2.268 -3.709 1 80.81 202 ASP B C 1
ATOM 3817 O O . ASP B 1 202 ? -14.086 -2.75 -4.289 1 80.81 202 ASP B O 1
ATOM 3821 N N . ALA B 1 203 ? -13.078 -2.203 -2.428 1 89 203 ALA B N 1
ATOM 3822 C CA . ALA B 1 203 ? -14.07 -2.873 -1.591 1 89 203 ALA B CA 1
ATOM 3823 C C . ALA B 1 203 ? -15.398 -2.119 -1.604 1 89 203 ALA B C 1
ATOM 3825 O O . ALA B 1 203 ? -16.469 -2.732 -1.618 1 89 203 ALA B O 1
ATOM 3826 N N . ALA B 1 204 ? -15.289 -0.808 -1.581 1 85.19 204 ALA B N 1
ATOM 3827 C CA . ALA B 1 204 ? -16.484 0.028 -1.532 1 85.19 204 ALA B CA 1
ATOM 3828 C C . ALA B 1 204 ? -17.359 -0.192 -2.764 1 85.19 204 ALA B C 1
ATOM 3830 O O . ALA B 1 204 ? -18.594 -0.161 -2.674 1 85.19 204 ALA B O 1
ATOM 3831 N N . GLU B 1 205 ? -16.719 -0.441 -3.846 1 81.19 205 GLU B N 1
ATOM 3832 C CA . GLU B 1 205 ? -17.453 -0.567 -5.098 1 81.19 205 GLU B CA 1
ATOM 3833 C C . GLU B 1 205 ? -17.75 -2.029 -5.418 1 81.19 205 GLU B C 1
ATOM 3835 O O . GLU B 1 205 ? -18.344 -2.334 -6.457 1 81.19 205 GLU B O 1
ATOM 3840 N N . SER B 1 206 ? -17.406 -2.855 -4.582 1 87.69 206 SER B N 1
ATOM 3841 C CA . SER B 1 206 ? -17.594 -4.277 -4.855 1 87.69 206 SER B CA 1
ATOM 3842 C C . SER B 1 206 ? -18.344 -4.961 -3.719 1 87.69 206 SER B C 1
ATOM 3844 O O . SER B 1 206 ? -19.562 -4.801 -3.592 1 87.69 206 SER B O 1
ATOM 3846 N N . TYR B 1 207 ? -17.703 -5.641 -2.873 1 88.94 207 TYR B N 1
ATOM 3847 C CA . TYR B 1 207 ? -18.359 -6.59 -1.988 1 88.94 207 TYR B CA 1
ATOM 3848 C C . TYR B 1 207 ? -19 -5.871 -0.807 1 88.94 207 TYR B C 1
ATOM 3850 O O . TYR B 1 207 ? -19.828 -6.453 -0.09 1 88.94 207 TYR B O 1
ATOM 3858 N N . LEU B 1 208 ? -18.703 -4.582 -0.619 1 94.31 208 LEU B N 1
ATOM 3859 C CA . LEU B 1 208 ? -19.328 -3.871 0.498 1 94.31 208 LEU B CA 1
ATOM 3860 C C . LEU B 1 208 ? -20.609 -3.172 0.061 1 94.31 208 LEU B C 1
ATOM 3862 O O . LEU B 1 208 ? -21.406 -2.766 0.899 1 94.31 208 LEU B O 1
ATOM 3866 N N . ARG B 1 209 ? -20.781 -2.998 -1.202 1 91.5 209 ARG B N 1
ATOM 3867 C CA . ARG B 1 209 ? -21.891 -2.223 -1.737 1 91.5 209 ARG B CA 1
ATOM 3868 C C . ARG B 1 209 ? -23.234 -2.791 -1.274 1 91.5 209 ARG B C 1
ATOM 3870 O O . ARG B 1 209 ? -24.094 -2.051 -0.802 1 91.5 209 ARG B O 1
ATOM 3877 N N . PRO B 1 210 ? -23.453 -4.109 -1.34 1 93.56 210 PRO B N 1
ATOM 3878 C CA . PRO B 1 210 ? -24.75 -4.668 -0.928 1 93.56 210 PRO B CA 1
ATOM 3879 C C . PRO B 1 210 ? -25.047 -4.438 0.551 1 93.56 210 PRO B C 1
ATOM 3881 O O . PRO B 1 210 ? -26.203 -4.328 0.939 1 93.56 210 PRO B O 1
ATOM 3884 N N . LEU B 1 211 ? -24.062 -4.363 1.328 1 93.62 211 LEU B N 1
ATOM 3885 C CA . LEU B 1 211 ? -24.234 -4.207 2.768 1 93.62 211 LEU B CA 1
ATOM 3886 C C . LEU B 1 211 ? -24.812 -2.836 3.102 1 93.62 211 LEU B C 1
ATOM 3888 O O . LEU B 1 211 ? -25.516 -2.682 4.102 1 93.62 211 LEU B O 1
ATOM 3892 N N . PHE B 1 212 ? -24.5 -1.874 2.258 1 93 212 PHE B N 1
ATOM 3893 C CA . PHE B 1 212 ? -24.953 -0.505 2.482 1 93 212 PHE B CA 1
ATOM 3894 C C . PHE B 1 212 ? -25.938 -0.075 1.401 1 93 212 PHE B C 1
ATOM 3896 O O . PHE B 1 212 ? -26.016 1.107 1.062 1 93 212 PHE B O 1
ATOM 3903 N N . ALA B 1 213 ? -26.594 -0.956 0.82 1 90.81 213 ALA B N 1
ATOM 3904 C CA . ALA B 1 213 ? -27.484 -0.711 -0.306 1 90.81 213 ALA B CA 1
ATOM 3905 C C . ALA B 1 213 ? -28.625 0.232 0.09 1 90.81 213 ALA B C 1
ATOM 3907 O O . ALA B 1 213 ? -29.031 1.086 -0.7 1 90.81 213 ALA B O 1
ATOM 3908 N N . ASP B 1 214 ? -29.141 0.111 1.331 1 90 214 ASP B N 1
ATOM 3909 C CA . ASP B 1 214 ? -30.266 0.924 1.787 1 90 214 ASP B CA 1
ATOM 3910 C C . ASP B 1 214 ? -29.844 2.375 2.008 1 90 214 ASP B C 1
ATOM 3912 O O . ASP B 1 214 ? -30.641 3.293 1.867 1 90 214 ASP B O 1
ATOM 3916 N N . ASP B 1 215 ? -28.578 2.553 2.398 1 90.81 215 ASP B N 1
ATOM 3917 C CA . ASP B 1 215 ? -28 3.873 2.594 1 90.81 215 ASP B CA 1
ATOM 3918 C C . ASP B 1 215 ? -26.531 3.896 2.15 1 90.81 215 ASP B C 1
ATOM 3920 O O . ASP B 1 215 ? -25.641 3.648 2.953 1 90.81 215 ASP B O 1
ATOM 3924 N N . PRO B 1 216 ? -26.281 4.344 0.973 1 90.25 216 PRO B N 1
ATOM 3925 C CA . PRO B 1 216 ? -24.938 4.262 0.42 1 90.25 216 PRO B CA 1
ATOM 3926 C C . PRO B 1 216 ? -24.047 5.426 0.858 1 90.25 216 PRO B C 1
ATOM 3928 O O . PRO B 1 216 ? -22.844 5.434 0.576 1 90.25 216 PRO B O 1
ATOM 3931 N N . ALA B 1 217 ? -24.578 6.332 1.586 1 89.62 217 ALA B N 1
ATOM 3932 C CA . ALA B 1 217 ? -23.875 7.582 1.893 1 89.62 217 ALA B CA 1
ATOM 3933 C C . ALA B 1 217 ? -22.625 7.324 2.717 1 89.62 217 ALA B C 1
ATOM 3935 O O . ALA B 1 217 ? -21.547 7.848 2.408 1 89.62 217 ALA B O 1
ATOM 3936 N N . PRO B 1 218 ? -22.734 6.457 3.697 1 89.62 218 PRO B N 1
ATOM 3937 C CA . PRO B 1 218 ? -21.531 6.223 4.5 1 89.62 218 PRO B CA 1
ATOM 3938 C C . PRO B 1 218 ? -20.391 5.625 3.686 1 89.62 218 PRO B C 1
ATOM 3940 O O . PRO B 1 218 ? -19.234 5.988 3.889 1 89.62 218 PRO B O 1
ATOM 3943 N N . LEU B 1 219 ? -20.688 4.754 2.834 1 90.5 219 LEU B N 1
ATOM 3944 C CA . LEU B 1 219 ? -19.656 4.125 2.002 1 90.5 219 LEU B CA 1
ATOM 3945 C C . LEU B 1 219 ? -19.109 5.113 0.979 1 90.5 219 LEU B C 1
ATOM 3947 O O . LEU B 1 219 ? -17.922 5.109 0.682 1 90.5 219 LEU B O 1
ATOM 3951 N N . GLY B 1 220 ? -19.953 5.91 0.459 1 88.25 220 GLY B N 1
ATOM 3952 C CA . GLY B 1 220 ? -19.531 6.934 -0.487 1 88.25 220 GLY B CA 1
ATOM 3953 C C . GLY B 1 220 ? -18.594 7.957 0.116 1 88.25 220 GLY B C 1
ATOM 3954 O O . GLY B 1 220 ? -17.734 8.5 -0.58 1 88.25 220 GLY B O 1
ATOM 3955 N N . ALA B 1 221 ? -18.688 8.195 1.382 1 86.25 221 ALA B N 1
ATOM 3956 C CA . ALA B 1 221 ? -17.875 9.195 2.084 1 86.25 221 ALA B CA 1
ATOM 3957 C C . ALA B 1 221 ? -16.688 8.539 2.777 1 86.25 221 ALA B C 1
ATOM 3959 O O . ALA B 1 221 ? -15.922 9.219 3.473 1 86.25 221 ALA B O 1
ATOM 3960 N N . ALA B 1 222 ? -16.516 7.262 2.572 1 91.69 222 ALA B N 1
ATOM 3961 C CA . ALA B 1 222 ? -15.484 6.52 3.297 1 91.69 222 ALA B CA 1
ATOM 3962 C C . ALA B 1 222 ? -14.086 6.941 2.848 1 91.69 222 ALA B C 1
ATOM 3964 O O . ALA B 1 222 ? -13.867 7.234 1.669 1 91.69 222 ALA B O 1
ATOM 3965 N N . ALA B 1 223 ? -13.172 7.008 3.822 1 90.88 223 ALA B N 1
ATOM 3966 C CA . ALA B 1 223 ? -11.758 7.125 3.471 1 90.88 223 ALA B CA 1
ATOM 3967 C C . ALA B 1 223 ? -11.258 5.855 2.785 1 90.88 223 ALA B C 1
ATOM 3969 O O . ALA B 1 223 ? -11.656 4.746 3.154 1 90.88 223 ALA B O 1
ATOM 3970 N N . THR B 1 224 ? -10.359 6.129 1.858 1 89.69 224 THR B N 1
ATOM 3971 C CA . THR B 1 224 ? -9.867 4.988 1.1 1 89.69 224 THR B CA 1
ATOM 3972 C C . THR B 1 224 ? -8.477 4.586 1.575 1 89.69 224 THR B C 1
ATOM 3974 O O . THR B 1 224 ? -7.637 5.445 1.857 1 89.69 224 THR B O 1
ATOM 3977 N N . ALA B 1 225 ? -8.344 3.299 1.787 1 93.75 225 ALA B N 1
ATOM 3978 C CA . ALA B 1 225 ? -7.066 2.693 2.15 1 93.75 225 ALA B CA 1
ATOM 3979 C C . ALA B 1 225 ? -6.547 1.794 1.033 1 93.75 225 ALA B C 1
ATOM 3981 O O . ALA B 1 225 ? -7.332 1.155 0.327 1 93.75 225 ALA B O 1
ATOM 3982 N N . ARG B 1 226 ? -5.273 1.788 0.941 1 86.75 226 ARG B N 1
ATOM 3983 C CA . ARG B 1 226 ? -4.66 0.988 -0.115 1 86.75 226 ARG B CA 1
ATOM 3984 C C . ARG B 1 226 ? -4.742 -0.5 0.208 1 86.75 226 ARG B C 1
ATOM 3986 O O . ARG B 1 226 ? -4.781 -1.336 -0.697 1 86.75 226 ARG B O 1
ATOM 3993 N N . ASP B 1 227 ? -4.637 -0.81 1.472 1 92.31 227 ASP B N 1
ATOM 3994 C CA . ASP B 1 227 ? -4.672 -2.209 1.883 1 92.31 227 ASP B CA 1
ATOM 3995 C C . ASP B 1 227 ? -5.117 -2.346 3.336 1 92.31 227 ASP B C 1
ATOM 3997 O O . ASP B 1 227 ? -5.516 -1.362 3.963 1 92.31 227 ASP B O 1
ATOM 4001 N N . ILE B 1 228 ? -5.062 -3.553 3.879 1 95.12 228 ILE B N 1
ATOM 4002 C CA . ILE B 1 228 ? -5.594 -3.873 5.199 1 95.12 228 ILE B CA 1
ATOM 4003 C C . ILE B 1 228 ? -4.719 -3.234 6.273 1 95.12 228 ILE B C 1
ATOM 4005 O O . ILE B 1 228 ? -5.211 -2.854 7.34 1 95.12 228 ILE B O 1
ATOM 4009 N N . HIS B 1 229 ? -3.48 -3.123 6.027 1 94.88 229 HIS B N 1
ATOM 4010 C CA . HIS B 1 229 ? -2.588 -2.512 7.008 1 94.88 229 HIS B CA 1
ATOM 4011 C C . HIS B 1 229 ? -2.85 -1.016 7.133 1 94.88 229 HIS B C 1
ATOM 4013 O O . HIS B 1 229 ? -2.807 -0.464 8.234 1 94.88 229 HIS B O 1
ATOM 4019 N N . THR B 1 230 ? -3.096 -0.421 5.984 1 94.75 230 THR B N 1
ATOM 4020 C CA . THR B 1 230 ? -3.467 0.989 5.992 1 94.75 230 THR B CA 1
ATOM 4021 C C . THR B 1 230 ? -4.793 1.195 6.715 1 94.75 230 THR B C 1
ATOM 4023 O O . THR B 1 230 ? -4.961 2.172 7.449 1 94.75 230 THR B O 1
ATOM 4026 N N . ILE B 1 231 ? -5.691 0.326 6.512 1 97.19 231 ILE B N 1
ATOM 4027 C CA . ILE B 1 231 ? -6.965 0.395 7.219 1 97.19 231 ILE B CA 1
ATOM 4028 C C . ILE B 1 231 ? -6.719 0.406 8.727 1 97.19 231 ILE B C 1
ATOM 4030 O O . ILE B 1 231 ? -7.219 1.28 9.438 1 97.19 231 ILE B O 1
ATOM 4034 N N . ALA B 1 232 ? -5.953 -0.523 9.195 1 97.12 232 ALA B N 1
ATOM 4035 C CA . ALA B 1 232 ? -5.672 -0.631 10.625 1 97.12 232 ALA B CA 1
ATOM 4036 C C . ALA B 1 232 ? -4.945 0.611 11.133 1 97.12 232 ALA B C 1
ATOM 4038 O O . ALA B 1 232 ? -5.23 1.097 12.227 1 97.12 232 ALA B O 1
ATOM 4039 N N . GLY B 1 233 ? -3.99 1.081 10.352 1 96.25 233 GLY B N 1
ATOM 4040 C CA . GLY B 1 233 ? -3.252 2.273 10.734 1 96.25 233 GLY B CA 1
ATOM 4041 C C . GLY B 1 233 ? -4.129 3.506 10.852 1 96.25 233 GLY B C 1
ATOM 4042 O O . GLY B 1 233 ? -4.004 4.273 11.812 1 96.25 233 GLY B O 1
ATOM 4043 N N . LEU B 1 234 ? -4.945 3.668 9.914 1 96.06 234 LEU B N 1
ATOM 4044 C CA . LEU B 1 234 ? -5.848 4.812 9.938 1 96.06 234 LEU B CA 1
ATOM 4045 C C . LEU B 1 234 ? -6.84 4.699 11.094 1 96.06 234 LEU B C 1
ATOM 4047 O O . LEU B 1 234 ? -7.16 5.699 11.742 1 96.06 234 LEU B O 1
ATOM 4051 N N . ALA B 1 235 ? -7.348 3.512 11.328 1 97.25 235 ALA B N 1
ATOM 4052 C CA . ALA B 1 235 ? -8.211 3.295 12.492 1 97.25 235 ALA B CA 1
ATOM 4053 C C . ALA B 1 235 ? -7.492 3.678 13.781 1 97.25 235 ALA B C 1
ATOM 4055 O O . ALA B 1 235 ? -8.062 4.371 14.633 1 97.25 235 ALA B O 1
ATOM 4056 N N . ALA B 1 236 ? -6.27 3.25 13.922 1 96 236 ALA B N 1
ATOM 4057 C CA . ALA B 1 236 ? -5.469 3.549 15.109 1 96 236 ALA B CA 1
ATOM 4058 C C . ALA B 1 236 ? -5.34 5.055 15.32 1 96 236 ALA B C 1
ATOM 4060 O O . ALA B 1 236 ? -5.254 5.523 16.453 1 96 236 ALA B O 1
ATOM 4061 N N . CYS B 1 237 ? -5.34 5.75 14.219 1 92.88 237 CYS B N 1
ATOM 4062 C CA . CYS B 1 237 ? -5.207 7.203 14.25 1 92.88 237 CYS B CA 1
ATOM 4063 C C . CYS B 1 237 ? -6.559 7.871 14.484 1 92.88 237 CYS B C 1
ATOM 4065 O O . CYS B 1 237 ? -6.68 9.094 14.367 1 92.88 237 CYS B O 1
ATOM 4067 N N . CYS B 1 238 ? -7.566 7.105 14.656 1 92.19 238 CYS B N 1
ATOM 4068 C CA . CYS B 1 238 ? -8.922 7.574 14.93 1 92.19 238 CYS B CA 1
ATOM 4069 C C . CYS B 1 238 ? -9.508 8.289 13.719 1 92.19 238 CYS B C 1
ATOM 4071 O O . CYS B 1 238 ? -10.289 9.234 13.867 1 92.19 238 CYS B O 1
ATOM 4073 N N . ALA B 1 239 ? -9.102 7.859 12.562 1 92.31 239 ALA B N 1
ATOM 4074 C CA . ALA B 1 239 ? -9.602 8.477 11.344 1 92.31 239 ALA B CA 1
ATOM 4075 C C . ALA B 1 239 ? -10.945 7.879 10.93 1 92.31 239 ALA B C 1
ATOM 4077 O O . ALA B 1 239 ? -11.633 8.414 10.062 1 92.31 239 ALA B O 1
ATOM 4078 N N . GLY B 1 240 ? -11.336 6.809 11.523 1 95.19 240 GLY B N 1
ATOM 4079 C CA . GLY B 1 240 ? -12.594 6.148 11.242 1 95.19 240 GLY B CA 1
ATOM 4080 C C . GLY B 1 240 ? -12.617 4.691 11.656 1 95.19 240 GLY B C 1
ATOM 4081 O O . GLY B 1 240 ? -11.672 4.207 12.289 1 95.19 240 GLY B O 1
ATOM 4082 N N . VAL B 1 241 ? -13.773 4.043 11.328 1 97.62 241 VAL B N 1
ATOM 4083 C CA .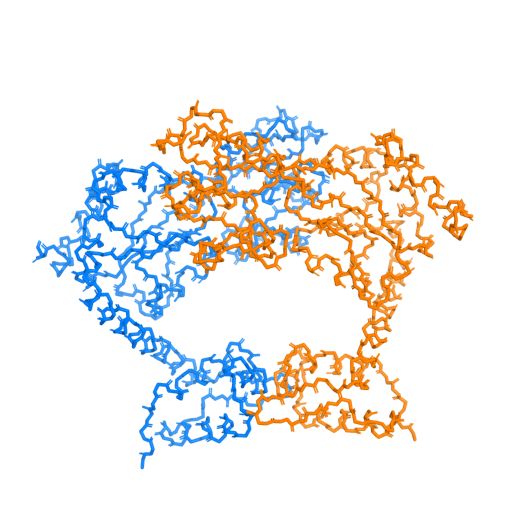 VAL B 1 241 ? -13.93 2.605 11.539 1 97.62 241 VAL B CA 1
ATOM 4084 C C . VAL B 1 241 ? -13.516 1.852 10.273 1 97.62 241 VAL B C 1
ATOM 4086 O O . VAL B 1 241 ? -14.094 2.053 9.203 1 97.62 241 VAL B O 1
ATOM 4089 N N . GLY B 1 242 ? -12.477 1.044 10.469 1 98.38 242 GLY B N 1
ATOM 4090 C CA . GLY B 1 242 ? -12.023 0.248 9.344 1 98.38 242 GLY B CA 1
ATOM 4091 C C . GLY B 1 242 ? -12.867 -0.992 9.109 1 98.38 242 GLY B C 1
ATOM 4092 O O . GLY B 1 242 ? -13.297 -1.641 10.062 1 98.38 242 GLY B O 1
ATOM 4093 N N . LEU B 1 243 ? -13.086 -1.304 7.859 1 98.44 243 LEU B N 1
ATOM 4094 C CA . LEU B 1 243 ? -13.766 -2.533 7.477 1 98.44 243 LEU B CA 1
ATOM 4095 C C . LEU B 1 243 ? -12.891 -3.389 6.57 1 98.44 243 LEU B C 1
ATOM 4097 O O . LEU B 1 243 ? -12.266 -2.873 5.641 1 98.44 243 LEU B O 1
ATOM 4101 N N . GLY B 1 244 ? -12.836 -4.703 6.855 1 97.5 244 GLY B N 1
ATOM 4102 C CA . GLY B 1 244 ? -12.039 -5.609 6.043 1 97.5 244 GLY B CA 1
ATOM 4103 C C . GLY B 1 244 ? -12.258 -7.07 6.391 1 97.5 244 GLY B C 1
ATOM 4104 O O . GLY B 1 244 ? -13.195 -7.406 7.121 1 97.5 244 GLY B O 1
ATOM 4105 N N . PRO B 1 245 ? -11.484 -7.938 5.812 1 97.06 245 PRO B N 1
ATOM 4106 C CA . PRO B 1 245 ? -11.633 -9.375 6.059 1 97.06 245 PRO B CA 1
ATOM 4107 C C . PRO B 1 245 ? -11.188 -9.789 7.457 1 97.06 245 PRO B C 1
ATOM 4109 O O . PRO B 1 245 ? -10.289 -9.164 8.031 1 97.06 245 PRO B O 1
ATOM 4112 N N . SER B 1 246 ? -11.711 -10.836 7.977 1 97.62 246 SER B N 1
ATOM 4113 C CA . SER B 1 246 ? -11.484 -11.289 9.344 1 97.62 246 SER B CA 1
ATOM 4114 C C . SER B 1 246 ? -10.016 -11.625 9.586 1 97.62 246 SER B C 1
ATOM 4116 O O . SER B 1 246 ? -9.531 -11.531 10.711 1 97.62 246 SER B O 1
ATOM 4118 N N . ARG B 1 247 ? -9.32 -11.961 8.578 1 95.56 247 ARG B N 1
ATOM 4119 C CA . ARG B 1 247 ? -7.902 -12.266 8.75 1 95.56 247 ARG B CA 1
ATOM 4120 C C . ARG B 1 247 ? -7.121 -11.031 9.18 1 95.56 247 ARG B C 1
ATOM 4122 O O . ARG B 1 247 ? -5.977 -11.141 9.625 1 95.56 247 ARG B O 1
ATOM 4129 N N . MET B 1 248 ? -7.738 -9.844 9.117 1 96 248 MET B N 1
ATOM 4130 C CA . MET B 1 248 ? -7.125 -8.625 9.641 1 96 248 MET B CA 1
ATOM 4131 C C . MET B 1 248 ? -6.809 -8.773 11.125 1 96 248 MET B C 1
ATOM 4133 O O . MET B 1 248 ? -5.969 -8.047 11.656 1 96 248 MET B O 1
ATOM 4137 N N . ARG B 1 249 ? -7.469 -9.672 11.773 1 95.38 249 ARG B N 1
ATOM 4138 C CA . ARG B 1 249 ? -7.246 -9.891 13.203 1 95.38 249 ARG B CA 1
ATOM 4139 C C . ARG B 1 249 ? -5.82 -10.359 13.469 1 95.38 249 ARG B C 1
ATOM 4141 O O . ARG B 1 249 ? -5.336 -10.289 14.594 1 95.38 249 ARG B O 1
ATOM 4148 N N . LEU B 1 250 ? -5.191 -10.805 12.438 1 93.88 250 LEU B N 1
ATOM 4149 C CA . LEU B 1 250 ? -3.814 -11.273 12.562 1 93.88 250 LEU B CA 1
ATOM 4150 C C . LEU B 1 250 ? -2.848 -10.094 12.656 1 93.88 250 LEU B C 1
ATOM 4152 O O . LEU B 1 250 ? -1.68 -10.273 13.008 1 93.88 250 LEU B O 1
ATOM 4156 N N . ILE B 1 251 ? -3.375 -8.891 12.227 1 93.25 251 ILE B N 1
ATOM 4157 C CA . ILE B 1 251 ? -2.572 -7.691 12.445 1 93.25 251 ILE B CA 1
ATOM 4158 C C . ILE B 1 251 ? -2.457 -7.41 13.938 1 93.25 251 ILE B C 1
ATOM 4160 O O . ILE B 1 251 ? -3.447 -7.074 14.594 1 93.25 251 ILE B O 1
ATOM 4164 N N . ALA B 1 252 ? -1.416 -7.703 14.609 1 86.19 252 ALA B N 1
ATOM 4165 C CA . ALA B 1 252 ? -1.238 -7.602 16.062 1 86.19 252 ALA B CA 1
ATOM 4166 C C . ALA B 1 252 ? -0.774 -6.203 16.453 1 86.19 252 ALA B C 1
ATOM 4168 O O . ALA B 1 252 ? 0.427 -5.961 16.594 1 86.19 252 ALA B O 1
ATOM 4169 N N . ARG B 1 253 ? -1.63 -5.328 16.531 1 90.62 253 ARG B N 1
ATOM 4170 C CA . ARG B 1 253 ? -1.382 -3.979 17.031 1 90.62 253 ARG B CA 1
ATOM 4171 C C . ARG B 1 253 ? -2.1 -3.742 18.359 1 90.62 253 ARG B C 1
ATOM 4173 O O . ARG B 1 253 ? -3.27 -4.102 18.516 1 90.62 253 ARG B O 1
ATOM 4180 N N . PRO B 1 254 ? -1.403 -3.215 19.297 1 90.81 254 PRO B N 1
ATOM 4181 C CA . PRO B 1 254 ? -2.033 -3.023 20.609 1 90.81 254 PRO B CA 1
ATOM 4182 C C . PRO B 1 254 ? -2.979 -1.824 20.641 1 90.81 254 PRO B C 1
ATOM 4184 O O . PRO B 1 254 ? -3.764 -1.676 21.578 1 90.81 254 PRO B O 1
ATOM 4187 N N . ASP B 1 255 ? -2.893 -1.018 19.641 1 94.19 255 ASP B N 1
ATOM 4188 C CA . ASP B 1 255 ? -3.609 0.253 19.703 1 94.19 255 ASP B CA 1
ATOM 4189 C C . ASP B 1 255 ? -4.906 0.183 18.891 1 94.19 255 ASP B C 1
ATOM 4191 O O . ASP B 1 255 ? -5.535 1.21 18.625 1 94.19 255 ASP B O 1
ATOM 4195 N N . VAL B 1 256 ? -5.32 -1.035 18.469 1 96.56 256 VAL B N 1
ATOM 4196 C CA . VAL B 1 256 ? -6.59 -1.174 17.766 1 96.56 256 VAL B CA 1
ATOM 4197 C C . VAL B 1 256 ? -7.41 -2.299 18.406 1 96.56 256 VAL B C 1
ATOM 4199 O O . VAL B 1 256 ? -6.883 -3.096 19.188 1 96.56 256 VAL B O 1
ATOM 4202 N N . TRP B 1 257 ? -8.703 -2.287 18.141 1 97.31 257 TRP B N 1
ATOM 4203 C CA . TRP B 1 257 ? -9.656 -3.295 18.578 1 97.31 257 TRP B CA 1
ATOM 4204 C C . TRP B 1 257 ? -10.5 -3.805 17.422 1 97.31 257 TRP B C 1
ATOM 4206 O O . TRP B 1 257 ? -11.016 -3.014 16.625 1 97.31 257 TRP B O 1
ATOM 4216 N N . PHE B 1 258 ? -10.609 -5.105 17.297 1 97.62 258 PHE B N 1
ATOM 4217 C CA . PHE B 1 258 ? -11.414 -5.715 16.234 1 97.62 258 PHE B CA 1
ATOM 4218 C C . PHE B 1 258 ? -12.789 -6.102 16.766 1 97.62 258 PHE B C 1
ATOM 4220 O O . PHE B 1 258 ? -12.906 -6.668 17.859 1 97.62 258 PHE B O 1
ATOM 4227 N N . CYS B 1 259 ? -13.812 -5.789 15.969 1 97.56 259 CYS B N 1
ATOM 4228 C CA . CYS B 1 259 ? -15.195 -6.109 16.297 1 97.56 259 CYS B CA 1
ATOM 4229 C C . CYS B 1 259 ? -15.812 -6.996 15.219 1 97.56 259 CYS B C 1
ATOM 4231 O O . CYS B 1 259 ? -15.555 -6.812 14.031 1 97.56 259 CYS B O 1
ATOM 4233 N N . ASP B 1 260 ? -16.688 -7.883 15.719 1 98.12 260 ASP B N 1
ATOM 4234 C CA . ASP B 1 260 ? -17.531 -8.57 14.75 1 98.12 260 ASP B CA 1
ATOM 4235 C C . ASP B 1 260 ? -18.609 -7.637 14.195 1 98.12 260 ASP B C 1
ATOM 4237 O O . ASP B 1 260 ? -19.047 -6.703 14.875 1 98.12 260 ASP B O 1
ATOM 4241 N N . VAL B 1 261 ? -18.938 -7.848 12.953 1 97.94 261 VAL B N 1
ATOM 4242 C CA . VAL B 1 261 ? -20.031 -7.098 12.344 1 97.94 261 VAL B CA 1
ATOM 4243 C C . VAL B 1 261 ? -21.312 -7.949 12.336 1 97.94 261 VAL B C 1
ATOM 4245 O O . VAL B 1 261 ? -21.281 -9.117 11.953 1 97.94 261 VAL B O 1
ATOM 4248 N N . ALA B 1 262 ? -22.406 -7.328 12.758 1 96.56 262 ALA B N 1
ATOM 4249 C CA . ALA B 1 262 ? -23.688 -8.039 12.812 1 96.56 262 ALA B CA 1
ATOM 4250 C C . ALA B 1 262 ? -24.703 -7.414 11.859 1 96.56 262 ALA B C 1
ATOM 4252 O O . ALA B 1 262 ? -24.844 -6.191 11.805 1 96.56 262 ALA B O 1
ATOM 4253 N N . PRO B 1 263 ? -25.391 -8.312 11.227 1 95.62 263 PRO B N 1
ATOM 4254 C CA . PRO B 1 263 ? -25.25 -9.766 11.125 1 95.62 263 PRO B CA 1
ATOM 4255 C C . PRO B 1 263 ? -23.953 -10.18 10.422 1 95.62 263 PRO B C 1
ATOM 4257 O O . PRO B 1 263 ? -23.344 -9.375 9.703 1 95.62 263 PRO B O 1
ATOM 4260 N N . ARG B 1 264 ? -23.594 -11.367 10.648 1 96.88 264 ARG B N 1
ATOM 4261 C CA . ARG B 1 264 ? -22.391 -11.875 10.008 1 96.88 264 ARG B CA 1
ATOM 4262 C C . ARG B 1 264 ? -22.484 -11.75 8.492 1 96.88 264 ARG B C 1
ATOM 4264 O O . ARG B 1 264 ? -23.5 -12.109 7.895 1 96.88 264 ARG B O 1
ATOM 4271 N N . TYR B 1 265 ? -21.422 -11.172 7.902 1 97.06 265 TYR B N 1
ATOM 4272 C CA . TYR B 1 265 ? -21.391 -10.906 6.465 1 97.06 265 TYR B CA 1
ATOM 4273 C C . TYR B 1 265 ? -20.234 -11.625 5.797 1 97.06 265 TYR B C 1
ATOM 4275 O O . TYR B 1 265 ? -19.062 -11.258 5.996 1 97.06 265 TYR B O 1
ATOM 4283 N N . ARG B 1 266 ? -20.531 -12.617 4.988 1 96.31 266 ARG B N 1
ATOM 4284 C CA . ARG B 1 266 ? -19.516 -13.398 4.309 1 96.31 266 ARG B CA 1
ATOM 4285 C C . ARG B 1 266 ? -18.922 -12.633 3.137 1 96.31 266 ARG B C 1
ATOM 4287 O O . ARG B 1 266 ? -19.641 -12.031 2.348 1 96.31 266 ARG B O 1
ATOM 4294 N N . LEU B 1 267 ? -17.594 -12.648 3.074 1 96.12 267 LEU B N 1
ATOM 4295 C CA . LEU B 1 267 ? -16.906 -12 1.962 1 96.12 267 LEU B CA 1
ATOM 4296 C C . LEU B 1 267 ? -16.625 -12.992 0.844 1 96.12 267 LEU B C 1
ATOM 4298 O O . LEU B 1 267 ? -16.672 -14.211 1.062 1 96.12 267 LEU B O 1
ATOM 4302 N N . PRO B 1 268 ? -16.391 -12.383 -0.373 1 93.25 268 PRO B N 1
ATOM 4303 C CA . PRO B 1 268 ? -15.891 -13.305 -1.396 1 93.25 268 PRO B CA 1
ATOM 4304 C C . PRO B 1 268 ? -14.633 -14.047 -0.951 1 93.25 268 PRO B C 1
ATOM 4306 O O . PRO B 1 268 ? -13.781 -13.477 -0.263 1 93.25 268 PRO B O 1
ATOM 4309 N N . ASP B 1 269 ? -14.5 -15.227 -1.371 1 92.56 269 ASP B N 1
ATOM 4310 C CA . ASP B 1 269 ? -13.375 -16.047 -0.948 1 92.56 269 ASP B CA 1
ATOM 4311 C C . ASP B 1 269 ? -12.055 -15.492 -1.486 1 92.56 269 ASP B C 1
ATOM 4313 O O . ASP B 1 269 ? -12.031 -14.875 -2.551 1 92.56 269 ASP B O 1
ATOM 4317 N N . LEU B 1 270 ? -11.055 -15.672 -0.651 1 92.56 270 LEU B N 1
ATOM 4318 C CA . LEU B 1 270 ? -9.703 -15.539 -1.186 1 92.56 270 LEU B CA 1
ATOM 4319 C C . LEU B 1 270 ? -9.391 -16.688 -2.148 1 92.56 270 LEU B C 1
ATOM 4321 O O . LEU B 1 270 ? -9.5 -17.859 -1.786 1 92.56 270 LEU B O 1
ATOM 4325 N N . GLN B 1 271 ? -9 -16.297 -3.391 1 92 271 GLN B N 1
ATOM 4326 C CA . GLN B 1 271 ? -8.852 -17.297 -4.43 1 92 271 GLN B CA 1
ATOM 4327 C C . GLN B 1 271 ? -7.457 -17.25 -5.051 1 92 271 GLN B C 1
ATOM 4329 O O . GLN B 1 271 ? -6.852 -16.172 -5.137 1 92 271 GLN B O 1
ATOM 4334 N N . MET B 1 272 ? -6.98 -18.328 -5.43 1 92.56 272 MET B N 1
ATOM 4335 C CA . MET B 1 272 ? -5.777 -18.469 -6.238 1 92.56 272 MET B CA 1
ATOM 4336 C C . MET B 1 272 ? -6.125 -18.875 -7.668 1 92.56 272 MET B C 1
ATOM 4338 O O . MET B 1 272 ? -6.883 -19.828 -7.883 1 92.56 272 MET B O 1
ATOM 4342 N N . SER B 1 273 ? -5.652 -18.156 -8.625 1 92.69 273 SER B N 1
ATOM 4343 C CA . SER B 1 273 ? -5.941 -18.422 -10.039 1 92.69 273 SER B CA 1
ATOM 4344 C C . SER B 1 273 ? -4.66 -18.625 -10.836 1 92.69 273 SER B C 1
ATOM 4346 O O . SER B 1 273 ? -3.633 -18.016 -10.547 1 92.69 273 SER B O 1
ATOM 4348 N N . PHE B 1 274 ? -4.766 -19.453 -11.781 1 90.19 274 PHE B N 1
ATOM 4349 C CA . PHE B 1 274 ? -3.674 -19.734 -12.703 1 90.19 274 PHE B CA 1
ATOM 4350 C C . PHE B 1 274 ? -4.207 -20.266 -14.031 1 90.19 274 PHE B C 1
ATOM 4352 O O . PHE B 1 274 ? -5.387 -20.625 -14.133 1 90.19 274 PHE B O 1
ATOM 4359 N N . ARG B 1 275 ? -3.383 -20.25 -14.977 1 84.5 275 ARG B N 1
ATOM 4360 C CA . ARG B 1 275 ? -3.809 -20.75 -16.281 1 84.5 275 ARG B CA 1
ATOM 4361 C C . ARG B 1 275 ? -3.816 -22.266 -16.328 1 84.5 275 ARG B C 1
ATOM 4363 O O . ARG B 1 275 ? -2.818 -22.906 -15.992 1 84.5 275 ARG B O 1
ATOM 4370 N N . ALA B 1 276 ? -4.867 -22.844 -16.797 1 77 276 ALA B N 1
ATOM 4371 C CA . ALA B 1 276 ? -5.055 -24.281 -16.844 1 77 276 ALA B CA 1
ATOM 4372 C C . ALA B 1 276 ? -4.031 -24.938 -17.75 1 77 276 ALA B C 1
ATOM 4374 O O . ALA B 1 276 ? -3.461 -25.984 -17.422 1 77 276 ALA B O 1
ATOM 4375 N N . ALA B 1 277 ? -3.791 -24.328 -18.812 1 70.94 277 ALA B N 1
ATOM 4376 C CA . ALA B 1 277 ? -2.967 -24.938 -19.859 1 70.94 277 ALA B CA 1
ATOM 4377 C C . ALA B 1 277 ? -1.493 -24.594 -19.656 1 70.94 277 ALA B C 1
ATOM 4379 O O . ALA B 1 277 ? -0.658 -24.906 -20.516 1 70.94 277 ALA B O 1
ATOM 4380 N N . ASP B 1 278 ? -1.194 -23.984 -18.547 1 73.88 278 ASP B N 1
ATOM 4381 C CA . ASP B 1 278 ? 0.201 -23.609 -18.328 1 73.88 278 ASP B CA 1
ATOM 4382 C C . ASP B 1 278 ? 1.059 -24.844 -18.031 1 73.88 278 ASP B C 1
ATOM 4384 O O . ASP B 1 278 ? 0.884 -25.484 -17 1 73.88 278 ASP B O 1
ATOM 4388 N N . PRO B 1 279 ? 1.965 -25.203 -18.969 1 66.44 279 PRO B N 1
ATOM 4389 C CA . PRO B 1 279 ? 2.77 -26.406 -18.812 1 66.44 279 PRO B CA 1
ATOM 4390 C C . PRO B 1 279 ? 3.988 -26.203 -17.922 1 66.44 279 PRO B C 1
ATOM 4392 O O . PRO B 1 279 ? 4.867 -27.062 -17.859 1 66.44 279 PRO B O 1
ATOM 4395 N N . SER B 1 280 ? 4.082 -25.125 -17.219 1 76.75 280 SER B N 1
ATOM 4396 C CA . SER B 1 280 ? 5.262 -24.781 -16.438 1 76.75 280 SER B CA 1
ATOM 4397 C C . SER B 1 280 ? 5.496 -25.797 -15.312 1 76.75 280 SER B C 1
ATOM 4399 O O . SER B 1 280 ? 4.629 -26 -14.461 1 76.75 280 SER B O 1
ATOM 4401 N N . PRO B 1 281 ? 6.688 -26.469 -15.32 1 77.75 281 PRO B N 1
ATOM 4402 C CA . PRO B 1 281 ? 7.004 -27.391 -14.234 1 77.75 281 PRO B CA 1
ATOM 4403 C C . PRO B 1 281 ? 7.059 -26.703 -12.867 1 77.75 281 PRO B C 1
ATOM 4405 O O . PRO B 1 281 ? 6.746 -27.328 -11.844 1 77.75 281 PRO B O 1
ATOM 4408 N N . VAL B 1 282 ? 7.434 -25.5 -12.898 1 85.31 282 VAL B N 1
ATOM 4409 C CA . VAL B 1 282 ? 7.512 -24.75 -11.648 1 85.31 282 VAL B CA 1
ATOM 4410 C C . VAL B 1 282 ? 6.109 -24.531 -11.094 1 85.31 282 VAL B C 1
ATOM 4412 O O . VAL B 1 282 ? 5.879 -24.688 -9.891 1 85.31 282 VAL B O 1
ATOM 4415 N N . LEU B 1 283 ? 5.184 -24.172 -11.977 1 88 283 LEU B N 1
ATOM 4416 C CA . LEU B 1 283 ? 3.799 -24 -11.547 1 88 283 LEU B CA 1
ATOM 4417 C C . LEU B 1 283 ? 3.238 -25.328 -11.016 1 88 283 LEU B C 1
ATOM 4419 O O . LEU B 1 283 ? 2.592 -25.344 -9.961 1 88 283 LEU B O 1
ATOM 4423 N N . ALA B 1 284 ? 3.51 -26.359 -11.703 1 82.31 284 ALA B N 1
ATOM 4424 C CA . ALA B 1 284 ? 3.049 -27.688 -11.281 1 82.31 284 ALA B CA 1
ATOM 4425 C C . ALA B 1 284 ? 3.598 -28.047 -9.898 1 82.31 284 ALA B C 1
ATOM 4427 O O . ALA B 1 284 ? 2.867 -28.547 -9.047 1 82.31 284 ALA B O 1
ATOM 4428 N N . ALA B 1 285 ? 4.879 -27.812 -9.742 1 84.31 285 ALA B N 1
ATOM 4429 C CA . ALA B 1 285 ? 5.504 -28.078 -8.453 1 84.31 285 ALA B CA 1
ATOM 4430 C C . ALA B 1 285 ? 4.879 -27.234 -7.352 1 84.31 285 ALA B C 1
ATOM 4432 O O . ALA B 1 285 ? 4.664 -27.719 -6.234 1 84.31 285 ALA B O 1
ATOM 4433 N N . PHE B 1 286 ? 4.656 -26.016 -7.66 1 90.62 286 PHE B N 1
ATOM 4434 C CA . PHE B 1 286 ? 4.02 -25.109 -6.707 1 90.62 286 PHE B CA 1
ATOM 4435 C C . PHE B 1 286 ? 2.631 -25.609 -6.332 1 90.62 286 PHE B C 1
ATOM 4437 O O . PHE B 1 286 ? 2.277 -25.656 -5.152 1 90.62 286 PHE B O 1
ATOM 4444 N N . LEU B 1 287 ? 1.854 -25.953 -7.293 1 87.31 287 LEU B N 1
ATOM 4445 C CA . LEU B 1 287 ? 0.501 -26.453 -7.066 1 87.31 287 LEU B CA 1
ATOM 4446 C C . LEU B 1 287 ? 0.521 -27.734 -6.234 1 87.31 287 LEU B C 1
ATOM 4448 O O . LEU B 1 287 ? -0.385 -27.969 -5.434 1 87.31 287 LEU B O 1
ATOM 4452 N N . ASP B 1 288 ? 1.515 -28.5 -6.402 1 83.5 288 ASP B N 1
ATOM 4453 C CA . ASP B 1 288 ? 1.669 -29.719 -5.598 1 83.5 288 ASP B CA 1
ATOM 4454 C C . ASP B 1 288 ? 1.859 -29.375 -4.121 1 83.5 288 ASP B C 1
ATOM 4456 O O . ASP B 1 288 ? 1.31 -30.047 -3.246 1 83.5 288 ASP B O 1
ATOM 4460 N N . VAL B 1 289 ? 2.602 -28.359 -3.859 1 84.69 289 VAL B N 1
ATOM 4461 C CA . VAL B 1 289 ? 2.82 -27.922 -2.488 1 84.69 289 VAL B CA 1
ATOM 4462 C C . VAL B 1 289 ? 1.514 -27.391 -1.901 1 84.69 289 VAL B C 1
ATOM 4464 O O . VAL B 1 289 ? 1.187 -27.672 -0.746 1 84.69 289 VAL B O 1
ATOM 4467 N N . VAL B 1 290 ? 0.818 -26.641 -2.693 1 84.5 290 VAL B N 1
ATOM 4468 C CA . VAL B 1 290 ? -0.456 -26.078 -2.246 1 84.5 290 VAL B CA 1
ATOM 4469 C C . VAL B 1 290 ? -1.428 -27.219 -1.926 1 84.5 290 VAL B C 1
ATOM 4471 O O . VAL B 1 290 ? -2.111 -27.188 -0.9 1 84.5 290 VAL B O 1
ATOM 4474 N N . ARG B 1 291 ? -1.438 -28.188 -2.734 1 79.94 291 ARG B N 1
ATOM 4475 C CA . ARG B 1 291 ? -2.32 -29.344 -2.57 1 79.94 291 ARG B CA 1
ATOM 4476 C C . ARG B 1 291 ? -2.025 -30.078 -1.267 1 79.94 291 ARG B C 1
ATOM 4478 O O . ARG B 1 291 ? -2.947 -30.5 -0.568 1 79.94 291 ARG B O 1
ATOM 4485 N N . ARG B 1 292 ? -0.862 -30.172 -0.934 1 75.5 292 ARG B N 1
ATOM 4486 C CA . ARG B 1 292 ? -0.446 -30.938 0.234 1 75.5 292 ARG B CA 1
ATOM 4487 C C . ARG B 1 292 ? -0.689 -30.156 1.521 1 75.5 292 ARG B C 1
ATOM 4489 O O . ARG B 1 292 ? -0.894 -30.75 2.584 1 75.5 292 ARG B O 1
ATOM 4496 N N . ASN B 1 293 ? -0.704 -28.875 1.413 1 69.44 293 ASN B N 1
ATOM 4497 C CA . ASN B 1 293 ? -0.735 -28.062 2.627 1 69.44 293 ASN B CA 1
ATOM 4498 C C . ASN B 1 293 ? -2.121 -27.469 2.871 1 69.44 293 ASN B C 1
ATOM 4500 O O . ASN B 1 293 ? -2.416 -27 3.971 1 69.44 293 ASN B O 1
ATOM 4504 N N . CYS B 1 294 ? -2.828 -27.328 1.916 1 68 294 CYS B N 1
ATOM 4505 C CA . CYS B 1 294 ? -4.188 -26.844 2.082 1 68 294 CYS B CA 1
ATOM 4506 C C . CYS B 1 294 ? -5.207 -27.906 1.699 1 68 294 CYS B C 1
ATOM 4508 O O . CYS B 1 294 ? -5.617 -27.984 0.539 1 68 294 CYS B O 1
ATOM 4510 N N . ALA B 1 295 ? -5.449 -28.797 2.678 1 60.72 295 ALA B N 1
ATOM 4511 C CA . ALA B 1 295 ? -6.289 -29.969 2.404 1 60.72 295 ALA B CA 1
ATOM 4512 C C . ALA B 1 295 ? -7.508 -29.578 1.571 1 60.72 295 ALA B C 1
ATOM 4514 O O . ALA B 1 295 ? -7.844 -30.25 0.597 1 60.72 295 ALA B O 1
ATOM 4515 N N . ARG B 1 296 ? -8.102 -28.547 2.008 1 61.53 296 ARG B N 1
ATOM 4516 C CA . ARG B 1 296 ? -9.32 -28.141 1.307 1 61.53 296 ARG B CA 1
ATOM 4517 C C . ARG B 1 296 ? -9 -27.641 -0.099 1 61.53 296 ARG B C 1
ATOM 4519 O O . ARG B 1 296 ? -9.727 -27.953 -1.048 1 61.53 296 ARG B O 1
ATOM 4526 N N . VAL B 1 297 ? -7.844 -27.078 -0.239 1 67.69 297 VAL B N 1
ATOM 4527 C CA . VAL B 1 297 ? -7.434 -26.547 -1.537 1 67.69 297 VAL B CA 1
ATOM 4528 C C . VAL B 1 297 ? -6.992 -27.703 -2.443 1 67.69 297 VAL B C 1
ATOM 4530 O O . VAL B 1 297 ? -7.285 -27.703 -3.641 1 67.69 297 VAL B O 1
ATOM 4533 N N . GLY B 1 298 ? -6.375 -28.609 -1.804 1 67.94 298 GLY B N 1
ATOM 4534 C CA . GLY B 1 298 ? -5.871 -29.75 -2.555 1 67.94 298 GLY B CA 1
ATOM 4535 C C . GLY B 1 298 ? -6.965 -30.547 -3.24 1 67.94 298 GLY B C 1
ATOM 4536 O O . GLY B 1 298 ? -6.852 -30.875 -4.422 1 67.94 298 GLY B O 1
ATOM 4537 N N . SER B 1 299 ? -7.898 -30.828 -2.416 1 65.19 299 SER B N 1
ATOM 4538 C CA . SER B 1 299 ? -8.992 -31.609 -2.986 1 65.19 299 SER B CA 1
ATOM 4539 C C . SER B 1 299 ? -9.656 -30.875 -4.148 1 65.19 299 SER B C 1
ATOM 4541 O O . SER B 1 299 ? -9.969 -31.469 -5.176 1 65.19 299 SER B O 1
ATOM 4543 N N . ARG B 1 300 ? -9.758 -29.656 -3.949 1 67.12 300 ARG B N 1
ATOM 4544 C CA . ARG B 1 300 ? -10.391 -28.859 -4.988 1 67.12 300 ARG B CA 1
ATOM 4545 C C . ARG B 1 300 ? -9.492 -28.75 -6.219 1 67.12 300 ARG B C 1
ATOM 4547 O O . ARG B 1 300 ? -9.977 -28.797 -7.352 1 67.12 300 ARG B O 1
ATOM 4554 N N . LEU B 1 301 ? -8.289 -28.625 -5.93 1 70.06 301 LEU B N 1
ATOM 4555 C CA . LEU B 1 301 ? -7.32 -28.547 -7.012 1 70.06 301 LEU B CA 1
ATOM 4556 C C . LEU B 1 301 ? -7.301 -29.844 -7.82 1 70.06 301 LEU B C 1
ATOM 4558 O O . LEU B 1 301 ? -7.238 -29.812 -9.055 1 70.06 301 LEU B O 1
ATOM 4562 N N . ASP B 1 302 ? -7.375 -30.906 -7.098 1 65.88 302 ASP B N 1
ATOM 4563 C CA . ASP B 1 302 ? -7.379 -32.219 -7.766 1 65.88 302 ASP B CA 1
ATOM 4564 C C . ASP B 1 302 ? -8.594 -32.344 -8.688 1 65.88 302 ASP B C 1
ATOM 4566 O O . ASP B 1 302 ? -8.469 -32.812 -9.82 1 65.88 302 ASP B O 1
ATOM 4570 N N . ASP B 1 303 ? -9.688 -31.938 -8.133 1 64.75 303 ASP B N 1
ATOM 4571 C CA . ASP B 1 303 ? -10.914 -32.031 -8.914 1 64.75 303 ASP B CA 1
ATOM 4572 C C . ASP B 1 303 ? -10.844 -31.156 -10.156 1 64.75 303 ASP B C 1
ATOM 4574 O O . ASP B 1 303 ? -11.273 -31.562 -11.242 1 64.75 303 ASP B O 1
ATOM 4578 N N . LEU B 1 304 ? -10.281 -30.062 -9.984 1 65.62 304 LEU B N 1
ATOM 4579 C CA . LEU B 1 304 ? -10.234 -29.094 -11.07 1 65.62 304 LEU B CA 1
ATOM 4580 C C . LEU B 1 304 ? -9.195 -29.5 -12.117 1 65.62 304 LEU B C 1
ATOM 4582 O O . LEU B 1 304 ? -9.438 -29.375 -13.32 1 65.62 304 LEU B O 1
ATOM 4586 N N . LE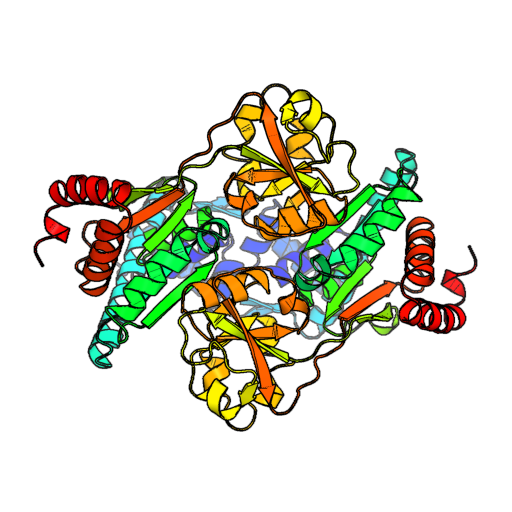U B 1 305 ? -8.117 -29.938 -11.664 1 64.5 305 LEU B N 1
ATOM 4587 C CA . LEU B 1 305 ? -7.051 -30.344 -12.57 1 64.5 305 LEU B CA 1
ATOM 4588 C C . LEU B 1 305 ? -7.445 -31.578 -13.367 1 64.5 305 LEU B C 1
ATOM 4590 O O . LEU B 1 305 ? -7 -31.766 -14.5 1 64.5 305 LEU B O 1
ATOM 4594 N N . ALA B 1 306 ? -8.188 -32.438 -12.711 1 61.53 306 ALA B N 1
ATOM 4595 C CA . ALA B 1 306 ? -8.703 -33.594 -13.406 1 61.53 306 ALA B CA 1
ATOM 4596 C C . ALA B 1 306 ? -9.594 -33.188 -14.578 1 61.53 306 ALA B C 1
ATOM 4598 O O . ALA B 1 306 ? -9.664 -33.906 -15.586 1 61.53 306 ALA B O 1
ATOM 4599 N N . ARG B 1 307 ? -10.203 -32.125 -14.367 1 60.94 307 ARG B N 1
ATOM 4600 C CA . ARG B 1 307 ? -11.102 -31.656 -15.414 1 60.94 307 ARG B CA 1
ATOM 4601 C C . ARG B 1 307 ? -10.336 -30.922 -16.516 1 60.94 307 ARG B C 1
ATOM 4603 O O . ARG B 1 307 ? -10.883 -30.672 -17.594 1 60.94 307 ARG B O 1
ATOM 4610 N N . HIS B 1 308 ? -9.125 -30.516 -16.141 1 55.66 308 HIS B N 1
ATOM 4611 C CA . HIS B 1 308 ? -8.25 -29.875 -17.109 1 55.66 308 HIS B CA 1
ATOM 4612 C C . HIS B 1 308 ? -6.957 -30.656 -17.297 1 55.66 308 HIS B C 1
ATOM 4614 O O . HIS B 1 308 ? -5.887 -30.203 -16.875 1 55.66 308 HIS B O 1
ATOM 4620 N N . PRO B 1 309 ? -7.023 -31.891 -17.844 1 48.44 309 PRO B N 1
ATOM 4621 C CA . PRO B 1 309 ? -5.91 -32.844 -17.938 1 48.44 309 PRO B CA 1
ATOM 4622 C C . PRO B 1 309 ? -4.652 -32.219 -18.547 1 48.44 309 PRO B C 1
ATOM 4624 O O . PRO B 1 309 ? -3.562 -32.781 -18.422 1 48.44 309 PRO B O 1
ATOM 4627 N N . ALA B 1 310 ? -4.766 -31.25 -19.156 1 45.53 310 ALA B N 1
ATOM 4628 C CA . ALA B 1 310 ? -3.551 -30.719 -19.766 1 45.53 310 ALA B CA 1
ATOM 4629 C C . ALA B 1 310 ? -2.539 -30.297 -18.703 1 45.53 310 ALA B C 1
ATOM 4631 O O . ALA B 1 310 ? -1.354 -30.125 -19 1 45.53 310 ALA B O 1
ATOM 4632 N N . ILE B 1 311 ? -2.914 -30.031 -17.562 1 45.12 311 ILE B N 1
ATOM 4633 C CA . ILE B 1 311 ? -2.043 -29.5 -16.531 1 45.12 311 ILE B CA 1
ATOM 4634 C C . ILE B 1 311 ? -1.263 -30.625 -15.867 1 45.12 311 ILE B C 1
ATOM 4636 O O . ILE B 1 311 ? -0.124 -30.438 -15.43 1 45.12 311 ILE B O 1
ATOM 4640 N N . THR B 1 312 ? -1.841 -31.875 -15.688 1 41 312 THR B N 1
ATOM 4641 C CA . THR B 1 312 ? -1.243 -33 -14.969 1 41 312 THR B CA 1
ATOM 4642 C C . THR B 1 312 ? -0.326 -33.812 -15.875 1 41 312 THR B C 1
ATOM 4644 O O . THR B 1 312 ? 0.407 -34.688 -15.414 1 41 312 THR B O 1
ATOM 4647 N N . GLN B 1 313 ? -0.459 -33.75 -17.094 1 35.56 313 GLN B N 1
ATOM 4648 C CA . GLN B 1 313 ? 0.331 -34.688 -17.906 1 35.56 313 GLN B CA 1
ATOM 4649 C C . GLN B 1 313 ? 1.809 -34.312 -17.891 1 35.56 313 GLN B C 1
ATOM 4651 O O . GLN B 1 313 ? 2.52 -34.5 -18.875 1 35.56 313 GLN B O 1
ATOM 4656 N N . VAL B 1 314 ? 2.232 -33.469 -16.938 1 34.84 314 VAL B N 1
ATOM 4657 C CA . VAL B 1 314 ? 3.689 -33.531 -17 1 34.84 314 VAL B CA 1
ATOM 4658 C C . VAL B 1 314 ? 4.199 -34.594 -16.031 1 34.84 314 VAL B C 1
ATOM 4660 O O . VAL B 1 314 ? 3.703 -34.719 -14.914 1 34.84 314 VAL B O 1
#

Radius of gyration: 25.78 Å; Cα contacts (8 Å, |Δi|>4): 1255; chains: 2; bounding box: 61×72×70 Å

Organism: Pseudonocardia thermophila (NCBI:txid1848)

Foldseek 3Di:
DPDDDLVLLQLLLLCAVVLAQCRSQVVVVHHSVVSVVSPVVVCVVVVHRQWDQDPVGIHGDPNVVVSNLVSLQVNLVVVVVVVVVVCVVVVQLEEAFEEEAPLVVLPDVVVLVVVLCVVCVSYHYHYDYDAQVVQLSCQSSNVHQKYKYFDARDDPPSVQKDKFFQFWWWKKKKAFCPDPCHPPQADELVRQLVKAEEEAPVCLVPQCCVSCVVPSVNSVRHHHDNHLVRQNVCRLVVVIMYMDTPSSVSVDDPGMHMHAYPPIGIGGGTMMMGGLQDQGPSVVSSLVSSLVPRVRRVVVCVVVNVVSVNRPPD/DPDDDLVLLQLLLLCAVVLAQCRSQVVVVHHSVVSVVSQVVVCVVVVHNQWDQDPVGIHGDPVVVVSNLVSLQVNLVVVVVVVVVVCVVVVQQAEAFEEEAPLVVLPDCVVLVVVLCVVCVSYHYHYDYDAQVVQLSCQSSNVHQKYKYFDARDDPPSVQKDKFFQFWWWKKKKAFCPDPCHPPQADELVRQLVKAEEEAPVCLVPQCCVSCVVPSVNSVRHHHDNHLVRQNVCRLVVVIMYMDTPSSVSVDDPGMHMHAYPPIGIGGGTMMMGGLQDQGPSVVSSLVSSLVPRVRRVVVCVVRNVVSVNRPPD

Secondary structure (DSSP, 8-state):
-----HHHHHHHHHHHHHSSHHHHHHHHTS-HHHHH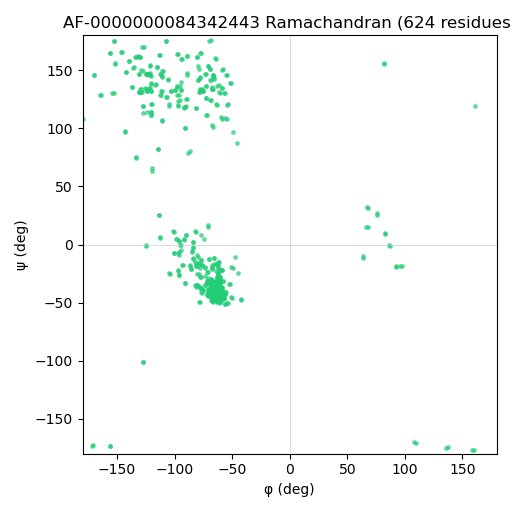HHHHHHHHHHTS--EEEETTEEEE-HHHHHHHHHHHHHHHHHHHHHHHHHHHHHT---EEEEEE-HHHHHTTHHHHHHHHHHH-TTSEEEEEE--HHHHHHHHHTTS-SEEEEES---STTGGGEEEEEEE--BEEEEEETTSTTTT-SEEEHHHHHTS-EEEEHHHHTTTTGGGGSS--HHHHTPEEESSHHHHHHHHHTTS-EEEEEGGGGGS--TTEEEEEEES--BPPPEEEEEETT---HHHHHHHHHHHHH-HHHHHHHHHHHHHSTTTT--/-----HHHHHHHHHHHHHSSHHHHHHHTTS-HHHHHHHHHHHHHHHTS--EEEETTEEEE-HHHHHHHHHHHHHHHHHHHHHHHHHHHHTT---EEEEEE-HHHHHTTHHHHHHHHHHH-TTSEEEEEE--HHHHHHHHHTTS-SEEEEES---STTGGGEEEEEEE--BEEEEEETTSTTTT-SEEEHHHHHTS-EEEEHHHHTTTTGGGGSS--HHHHTPEEESSHHHHHHHHHTTS-EEEEEGGGGGS--TTEEEEEEES--BPPPEEEEEETT---HHHHHHHHHHHHH-HHHHHHHHHHHHHSTTTT--

Nearest PDB structures (foldseek):
  7d98-assembly1_Q  TM=5.730E-01  e=4.257E-24  Cupriavidus necator
  1ixc-assembly1_B-2  TM=5.469E-01  e=2.054E-22  Cupriavidus necator
  4x6g-assembly1_D  TM=5.634E-01  e=6.013E-21  Pseudomonas aeruginosa PAO1
  3fxq-assembly1_A  TM=5.849E-01  e=5.424E-19  Comamonas testosteroni
  5y9s-assembly1_C  TM=5.555E-01  e=1.605E-16  Vibrio vulnificus CMCP6